Protein AF-0000000084807624 (afdb_homodimer)

Radius of gyration: 24.11 Å; Cα contacts (8 Å, |Δi|>4): 992; chains: 2; bounding box: 55×80×57 Å

Sequence (576 aa):
MQAVQILINALVLGSLYACIAIGFSLVWGVLNVINLIHGSFIVLGAYLAFGLYQSLHLSPWYAIVVAAPVFFVFGYIVQRLILNRVITAPVLVTLTLTFGLDLILNNAMIYVFTADYRRLTLIPPLGSVSFEGVVVPVDRLIATATALALTGLLYLLLRRSRVGRAIVAVRLDRDAAVLMGVHVPSIYAVAFGLGAALAGCAGVLMALIFPISPLTSSAYLGKAFVVCVLGGLGSVSGALAGGMLLALVESVGSAFFGPAHATTLSFLLLIIFLILRPQGLVGRKGFEMQAVQILINALVLGSLYACIAIGFSLVWGVLNVINLIHGSFIVLGAYLAFGLYQSLHLSPWYAIVVAAPVFFVFGYIVQRLILNRVITAPVLVTLTLTFGLDLILNNAMIYVFTADYRRLTLIPPLGSVSFEGVVVPVDRLIATATALALTGLLYLLLRRSRVGRAIVAVRLDRDAAVLMGVHVPSIYAVAFGLGAALAGCAGVLMALIFPISPLTSSAYLGKAFVVCVLGGLGSVSGALAGGMLLALVESVGSAFFGPAHATTLSFLLLIIFLILRPQGLVGRKGFE

Organism: Rhodopseudomonas palustris (strain HaA2) (NCBI:txid316058)

Structure (mmCIF, N/CA/C/O backbone):
data_AF-0000000084807624-model_v1
#
loop_
_entity.id
_entity.type
_entity.pdbx_description
1 polymer 'Inner-membrane translocator'
#
loop_
_atom_site.group_PDB
_atom_site.id
_atom_site.type_symbol
_atom_site.label_atom_id
_atom_site.label_alt_id
_atom_site.label_comp_id
_atom_site.label_asym_id
_atom_site.label_entity_id
_atom_site.label_seq_id
_atom_site.pdbx_PDB_ins_code
_atom_site.Cartn_x
_atom_site.Cartn_y
_atom_site.Cartn_z
_atom_site.occupancy
_atom_site.B_iso_or_equiv
_atom_site.auth_seq_id
_atom_site.auth_comp_id
_atom_site.auth_asym_id
_atom_site.auth_atom_id
_atom_site.pdbx_PDB_model_num
ATOM 1 N N . MET A 1 1 ? -1.266 -37.25 13.703 1 75.31 1 MET A N 1
ATOM 2 C CA . MET A 1 1 ? -2.307 -36.969 12.719 1 75.31 1 MET A CA 1
ATOM 3 C C . MET A 1 1 ? -2.486 -35.469 12.523 1 75.31 1 MET A C 1
ATOM 5 O O . MET A 1 1 ? -2.531 -35 11.383 1 75.31 1 MET A O 1
ATOM 9 N N . GLN A 1 2 ? -2.352 -34.812 13.633 1 83.12 2 GLN A N 1
ATOM 10 C CA . GLN A 1 2 ? -2.525 -33.375 13.562 1 83.12 2 GLN A CA 1
ATOM 11 C C . GLN A 1 2 ? -1.362 -32.719 12.828 1 83.12 2 GLN A C 1
ATOM 13 O O . GLN A 1 2 ? -1.567 -31.812 12.023 1 83.12 2 GLN A O 1
ATOM 18 N N . ALA A 1 3 ? -0.183 -33.312 12.992 1 87 3 ALA A N 1
ATOM 19 C CA . ALA A 1 3 ? 1.005 -32.781 12.352 1 87 3 ALA A CA 1
ATOM 20 C C . ALA A 1 3 ? 0.949 -32.969 10.836 1 87 3 ALA A C 1
ATOM 22 O O . ALA A 1 3 ? 1.305 -32.062 10.078 1 87 3 ALA A O 1
ATOM 23 N N . VAL A 1 4 ? 0.516 -34.094 10.414 1 88.25 4 VAL A N 1
ATOM 24 C CA . VAL A 1 4 ? 0.421 -34.375 8.992 1 88.25 4 VAL A CA 1
ATOM 25 C C . VAL A 1 4 ? -0.618 -33.469 8.336 1 88.25 4 VAL A C 1
ATOM 27 O O . VAL A 1 4 ? -0.408 -32.969 7.227 1 88.25 4 VAL A O 1
ATOM 30 N N . GLN A 1 5 ? -1.647 -33.312 9.039 1 88.88 5 GLN A N 1
ATOM 31 C CA . GLN A 1 5 ? -2.689 -32.406 8.539 1 88.88 5 GLN A CA 1
ATOM 32 C C . GLN A 1 5 ? -2.162 -30.984 8.367 1 88.88 5 GLN A C 1
ATOM 34 O O . GLN A 1 5 ? -2.465 -30.312 7.379 1 88.88 5 GLN A O 1
ATOM 39 N N . ILE A 1 6 ? -1.378 -30.609 9.352 1 88.69 6 ILE A N 1
ATOM 40 C CA . ILE A 1 6 ? -0.781 -29.266 9.297 1 88.69 6 ILE A CA 1
ATOM 41 C C . ILE A 1 6 ? 0.147 -29.172 8.094 1 88.69 6 ILE A C 1
ATOM 43 O O . ILE A 1 6 ? 0.13 -28.172 7.367 1 88.69 6 ILE A O 1
ATOM 47 N N . LEU A 1 7 ? 0.857 -30.156 7.852 1 90.44 7 LEU A N 1
ATOM 48 C CA . LEU A 1 7 ? 1.822 -30.156 6.758 1 90.44 7 LEU A CA 1
ATOM 49 C C . LEU A 1 7 ? 1.113 -30.156 5.406 1 90.44 7 LEU A C 1
ATOM 51 O O . LEU A 1 7 ? 1.552 -29.484 4.473 1 90.44 7 LEU A O 1
ATOM 55 N N . ILE A 1 8 ? 0.1 -30.875 5.289 1 89.62 8 ILE A N 1
ATOM 56 C CA . ILE A 1 8 ? -0.648 -30.938 4.039 1 89.62 8 ILE A CA 1
ATOM 57 C C . ILE A 1 8 ? -1.309 -29.578 3.773 1 89.62 8 ILE A C 1
ATOM 59 O O . ILE A 1 8 ? -1.279 -29.078 2.648 1 89.62 8 ILE A O 1
ATOM 63 N N . ASN A 1 9 ? -1.82 -29.078 4.816 1 87.69 9 ASN A N 1
ATOM 64 C CA . ASN A 1 9 ? -2.402 -27.75 4.684 1 87.69 9 ASN A CA 1
ATOM 65 C C . ASN A 1 9 ? -1.359 -26.719 4.262 1 87.69 9 ASN A C 1
ATOM 67 O O . ASN A 1 9 ? -1.641 -25.844 3.441 1 87.69 9 ASN A O 1
ATOM 71 N N . ALA A 1 10 ? -0.272 -26.812 4.816 1 89.38 10 ALA A N 1
ATOM 72 C CA . ALA A 1 10 ? 0.822 -25.906 4.484 1 89.38 10 ALA A CA 1
ATOM 73 C C . ALA A 1 10 ? 1.263 -26.078 3.035 1 89.38 10 ALA A C 1
ATOM 75 O O . ALA A 1 10 ? 1.609 -25.109 2.359 1 89.38 10 ALA A O 1
ATOM 76 N N . LEU A 1 11 ? 1.266 -27.266 2.588 1 91.69 11 LEU A N 1
ATOM 77 C CA . LEU A 1 11 ? 1.645 -27.516 1.204 1 91.69 11 LEU A CA 1
ATOM 78 C C . LEU A 1 11 ? 0.644 -26.891 0.238 1 91.69 11 LEU A C 1
ATOM 80 O O . LEU A 1 11 ? 1.035 -26.297 -0.764 1 91.69 11 LEU A O 1
ATOM 84 N N . VAL A 1 12 ? -0.614 -27.078 0.561 1 91.12 12 VAL A N 1
ATOM 85 C CA . VAL A 1 12 ? -1.668 -26.531 -0.288 1 91.12 12 VAL A CA 1
ATOM 86 C C . VAL A 1 12 ? -1.583 -25 -0.305 1 91.12 12 VAL A C 1
ATOM 88 O O . VAL A 1 12 ? -1.447 -24.391 -1.369 1 91.12 12 VAL A O 1
ATOM 91 N N . LEU A 1 13 ? -1.518 -24.422 0.844 1 91.5 13 LEU A N 1
ATOM 92 C CA . LEU A 1 13 ? -1.491 -22.969 0.956 1 91.5 13 LEU A CA 1
ATOM 93 C C . LEU A 1 13 ? -0.177 -22.406 0.424 1 91.5 13 LEU A C 1
ATOM 95 O O . LEU A 1 13 ? -0.161 -21.344 -0.217 1 91.5 13 LEU A O 1
ATOM 99 N N . GLY A 1 14 ? 0.832 -23.078 0.718 1 94.06 14 GLY A N 1
ATOM 100 C CA . GLY A 1 14 ? 2.146 -22.625 0.298 1 94.06 14 GLY A CA 1
ATOM 101 C C . GLY A 1 14 ? 2.295 -22.531 -1.209 1 94.06 14 GLY A C 1
ATOM 102 O O . GLY A 1 14 ? 2.9 -21.594 -1.726 1 94.06 14 GLY A O 1
ATOM 103 N N . SER A 1 15 ? 1.761 -23.531 -1.906 1 95.31 15 SER A N 1
ATOM 104 C CA . SER A 1 15 ? 1.814 -23.516 -3.365 1 95.31 15 SER A CA 1
ATOM 105 C C . SER A 1 15 ? 1.019 -22.344 -3.932 1 95.31 15 SER A C 1
ATOM 107 O O . SER A 1 15 ? 1.427 -21.734 -4.918 1 95.31 15 SER A O 1
ATOM 109 N N . LEU A 1 16 ? -0.033 -22.062 -3.289 1 95.19 16 LEU A N 1
ATOM 110 C CA . LEU A 1 16 ? -0.859 -20.953 -3.723 1 95.19 16 LEU A CA 1
ATOM 111 C C . LEU A 1 16 ? -0.159 -19.625 -3.447 1 95.19 16 LEU A C 1
ATOM 113 O O . LEU A 1 16 ? -0.159 -18.719 -4.297 1 95.19 16 LEU A O 1
ATOM 117 N N . TYR A 1 17 ? 0.442 -19.547 -2.283 1 93.94 17 TYR A N 1
ATOM 118 C CA . TYR A 1 17 ? 1.174 -18.344 -1.934 1 93.94 17 TYR A CA 1
ATOM 119 C C . TYR A 1 17 ? 2.365 -18.141 -2.861 1 93.94 17 TYR A C 1
ATOM 121 O O . TYR A 1 17 ? 2.668 -17 -3.252 1 93.94 17 TYR A O 1
ATOM 129 N N . ALA A 1 18 ? 2.959 -19.203 -3.178 1 95.25 18 ALA A N 1
ATOM 130 C CA . ALA A 1 18 ? 4.062 -19.125 -4.129 1 95.25 18 ALA A CA 1
ATOM 131 C C . ALA A 1 18 ? 3.584 -18.594 -5.477 1 95.25 18 ALA A C 1
ATOM 133 O O . ALA A 1 18 ? 4.246 -17.75 -6.094 1 95.25 18 ALA A O 1
ATOM 134 N N . CYS A 1 19 ? 2.49 -19.047 -5.871 1 95.5 19 CYS A N 1
ATOM 135 C CA . CYS A 1 19 ? 1.933 -18.625 -7.152 1 95.5 19 CYS A CA 1
ATOM 136 C C . CYS A 1 19 ? 1.604 -17.141 -7.148 1 95.5 19 CYS A C 1
ATOM 138 O O . CYS A 1 19 ? 1.88 -16.438 -8.125 1 95.5 19 CYS A O 1
ATOM 140 N N . ILE A 1 20 ? 1.105 -16.672 -6.07 1 95.19 20 ILE A N 1
ATOM 141 C CA . ILE A 1 20 ? 0.794 -15.258 -5.895 1 95.19 20 ILE A CA 1
ATOM 142 C C . ILE A 1 20 ? 2.082 -14.438 -5.93 1 95.19 20 ILE A C 1
ATOM 144 O O . ILE A 1 20 ? 2.148 -13.406 -6.602 1 95.19 20 ILE A O 1
ATOM 148 N N . ALA A 1 21 ? 3.047 -14.938 -5.324 1 95.81 21 ALA A N 1
ATOM 149 C CA . ALA A 1 21 ? 4.254 -14.156 -5.074 1 95.81 21 ALA A CA 1
ATOM 150 C C . ALA A 1 21 ? 5.168 -14.148 -6.297 1 95.81 21 ALA A C 1
ATOM 152 O O . ALA A 1 21 ? 5.906 -13.188 -6.523 1 95.81 21 ALA A O 1
ATOM 153 N N . ILE A 1 22 ? 5.133 -15.164 -7.078 1 95.44 22 ILE A N 1
ATOM 154 C CA . ILE A 1 22 ? 6.086 -15.281 -8.172 1 95.44 22 ILE A CA 1
ATOM 155 C C . ILE A 1 22 ? 5.805 -14.211 -9.227 1 95.44 22 ILE A C 1
ATOM 157 O O . ILE A 1 22 ? 6.73 -13.68 -9.844 1 95.44 22 ILE A O 1
ATOM 161 N N . GLY A 1 23 ? 4.551 -14 -9.523 1 95.5 23 GLY A N 1
ATOM 162 C CA . GLY A 1 23 ? 4.227 -12.906 -10.43 1 95.5 23 GLY A CA 1
ATOM 163 C C . GLY A 1 23 ? 4.727 -11.555 -9.938 1 95.5 23 GLY A C 1
ATOM 164 O O . GLY A 1 23 ? 5.273 -10.773 -10.719 1 95.5 23 GLY A O 1
ATOM 165 N N . PHE A 1 24 ? 4.539 -11.328 -8.656 1 96.62 24 PHE A N 1
ATOM 166 C CA . PHE A 1 24 ? 5.027 -10.102 -8.039 1 96.62 24 PHE A CA 1
ATOM 167 C C . PHE A 1 24 ? 6.547 -10.016 -8.141 1 96.62 24 PHE A C 1
ATOM 169 O O . PHE A 1 24 ? 7.094 -8.961 -8.484 1 96.62 24 PHE A O 1
ATOM 176 N N . SER A 1 25 ? 7.152 -11.094 -7.84 1 94.69 25 SER A N 1
ATOM 177 C CA . SER A 1 25 ? 8.609 -11.188 -7.848 1 94.69 25 SER A CA 1
ATOM 178 C C . SER A 1 25 ? 9.172 -10.922 -9.242 1 94.69 25 SER A C 1
ATOM 180 O O . SER A 1 25 ? 10.203 -10.273 -9.391 1 94.69 25 SER A O 1
ATOM 182 N N . LEU A 1 26 ? 8.523 -11.438 -10.203 1 94.44 26 LEU A N 1
ATOM 183 C CA . LEU A 1 26 ? 8.953 -11.234 -11.586 1 94.44 26 LEU A CA 1
ATOM 184 C C . LEU A 1 26 ? 8.938 -9.75 -11.945 1 94.44 26 LEU A C 1
ATOM 186 O O . LEU A 1 26 ? 9.914 -9.227 -12.492 1 94.44 26 LEU A O 1
ATOM 190 N N . VAL A 1 27 ? 7.852 -9.062 -11.625 1 95.88 27 VAL A N 1
ATOM 191 C CA . VAL A 1 27 ? 7.695 -7.656 -11.977 1 95.88 27 VAL A CA 1
ATOM 192 C C . VAL A 1 27 ? 8.734 -6.82 -11.234 1 95.88 27 VAL A C 1
ATOM 194 O O . VAL A 1 27 ? 9.398 -5.973 -11.828 1 95.88 27 VAL A O 1
ATOM 197 N N . TRP A 1 28 ? 8.859 -7.066 -10.031 1 93.31 28 TRP A N 1
ATOM 198 C CA . TRP A 1 28 ? 9.859 -6.328 -9.266 1 93.31 28 TRP A CA 1
ATOM 199 C C . TRP A 1 28 ? 11.266 -6.621 -9.781 1 93.31 28 TRP A C 1
ATOM 201 O O . TRP A 1 28 ? 12.062 -5.699 -9.992 1 93.31 28 TRP A O 1
ATOM 211 N N . GLY A 1 29 ? 11.578 -7.832 -10.047 1 90.5 29 GLY A N 1
ATOM 212 C CA . GLY A 1 29 ? 12.906 -8.227 -10.469 1 90.5 29 GLY A CA 1
ATOM 213 C C . GLY A 1 29 ? 13.305 -7.652 -11.82 1 90.5 29 GLY A C 1
ATOM 214 O O . GLY A 1 29 ? 14.469 -7.309 -12.039 1 90.5 29 GLY A O 1
ATOM 215 N N . VAL A 1 30 ? 12.336 -7.527 -12.641 1 93.25 30 VAL A N 1
ATOM 216 C CA . VAL A 1 30 ? 12.641 -7.113 -14 1 93.25 30 VAL A CA 1
ATOM 217 C C . VAL A 1 30 ? 12.5 -5.598 -14.125 1 93.25 30 VAL A C 1
ATOM 219 O O . VAL A 1 30 ? 13.352 -4.934 -14.727 1 93.25 30 VAL A O 1
ATOM 222 N N . LEU A 1 31 ? 11.453 -5.062 -13.555 1 94.38 31 LEU A N 1
ATOM 223 C CA . LEU A 1 31 ? 11.156 -3.646 -13.75 1 94.38 31 LEU A CA 1
ATOM 224 C C . LEU A 1 31 ? 11.688 -2.814 -12.594 1 94.38 31 LEU A C 1
ATOM 226 O O . LEU A 1 31 ? 11.75 -1.586 -12.68 1 94.38 31 LEU A O 1
ATOM 230 N N . ASN A 1 32 ? 11.977 -3.441 -11.5 1 91.75 32 ASN A N 1
ATOM 231 C CA . ASN A 1 32 ? 12.328 -2.732 -10.273 1 91.75 32 ASN A CA 1
ATOM 232 C C . ASN A 1 32 ? 11.211 -1.784 -9.836 1 91.75 32 ASN A C 1
ATOM 234 O O . ASN A 1 32 ? 11.477 -0.631 -9.484 1 91.75 32 ASN A O 1
ATOM 238 N N . VAL A 1 33 ? 10.016 -2.287 -9.93 1 92.94 33 VAL A N 1
ATOM 239 C CA . VAL A 1 33 ? 8.828 -1.535 -9.531 1 92.94 33 VAL A CA 1
ATOM 240 C C . VAL A 1 33 ? 8.031 -2.336 -8.508 1 92.94 33 VAL A C 1
ATOM 242 O O . VAL A 1 33 ? 7.863 -3.549 -8.648 1 92.94 33 VAL A O 1
ATOM 245 N N . ILE A 1 34 ? 7.652 -1.649 -7.453 1 93.88 34 ILE A N 1
ATOM 246 C CA . ILE A 1 34 ? 6.742 -2.256 -6.488 1 93.88 34 ILE A CA 1
ATOM 247 C C . ILE A 1 34 ? 5.305 -2.117 -6.98 1 93.88 34 ILE A C 1
ATOM 249 O O . ILE A 1 34 ? 4.707 -1.042 -6.883 1 93.88 34 ILE A O 1
ATOM 253 N N . ASN A 1 35 ? 4.824 -3.152 -7.473 1 95.88 35 ASN A N 1
ATOM 254 C CA . ASN A 1 35 ? 3.492 -3.143 -8.07 1 95.88 35 ASN A CA 1
ATOM 255 C C . ASN A 1 35 ? 2.402 -3.314 -7.016 1 95.88 35 ASN A C 1
ATOM 257 O O . ASN A 1 35 ? 2.008 -4.438 -6.703 1 95.88 35 ASN A O 1
ATOM 261 N N . LEU A 1 36 ? 1.781 -2.215 -6.645 1 95.75 36 LEU A N 1
ATOM 262 C CA . LEU A 1 36 ? 0.798 -2.266 -5.566 1 95.75 36 LEU A CA 1
ATOM 263 C C . LEU A 1 36 ? -0.565 -2.697 -6.094 1 95.75 36 LEU A C 1
ATOM 265 O O . LEU A 1 36 ? -1.466 -3.016 -5.316 1 95.75 36 LEU A O 1
ATOM 269 N N . ILE A 1 37 ? -0.702 -2.758 -7.379 1 96.38 37 ILE A N 1
ATOM 270 C CA . ILE A 1 37 ? -1.983 -3.164 -7.945 1 96.38 37 ILE A CA 1
ATOM 271 C C . ILE A 1 37 ? -2.08 -4.688 -7.965 1 96.38 37 ILE A C 1
ATOM 273 O O . ILE A 1 37 ? -3.143 -5.246 -8.25 1 96.38 37 ILE A O 1
ATOM 277 N N . HIS A 1 38 ? -1.066 -5.391 -7.656 1 97.81 38 HIS A N 1
ATOM 278 C CA . HIS A 1 38 ? -0.959 -6.844 -7.734 1 97.81 38 HIS A CA 1
ATOM 279 C C . HIS A 1 38 ? -2.076 -7.52 -6.949 1 97.81 38 HIS A C 1
ATOM 281 O O . HIS A 1 38 ? -2.686 -8.477 -7.426 1 97.81 38 HIS A O 1
ATOM 287 N N . GLY A 1 39 ? -2.393 -7.035 -5.789 1 96.94 39 GLY A N 1
ATOM 288 C CA . GLY A 1 39 ? -3.461 -7.602 -4.984 1 96.94 39 GLY A CA 1
ATOM 289 C C . GLY A 1 39 ? -4.82 -7.527 -5.656 1 96.94 39 GLY A C 1
ATOM 290 O O . GLY A 1 39 ? -5.609 -8.469 -5.582 1 96.94 39 GLY A O 1
ATOM 291 N N . SER A 1 40 ? -5.051 -6.418 -6.273 1 97.38 40 SER A N 1
ATOM 292 C CA . SER A 1 40 ? -6.328 -6.238 -6.957 1 97.38 40 SER A CA 1
ATOM 293 C C . SER A 1 40 ? -6.441 -7.16 -8.172 1 97.38 40 SER A C 1
ATOM 295 O O . SER A 1 40 ? -7.535 -7.605 -8.516 1 97.38 40 SER A O 1
ATOM 297 N N . PHE A 1 41 ? -5.289 -7.473 -8.82 1 98.25 41 PHE A N 1
ATOM 298 C CA . PHE A 1 41 ? -5.297 -8.445 -9.906 1 98.25 41 PHE A CA 1
ATOM 299 C C . PHE A 1 41 ? -5.758 -9.812 -9.406 1 98.25 41 PHE A C 1
ATOM 301 O O . PHE A 1 41 ? -6.535 -10.492 -10.07 1 98.25 41 PHE A O 1
ATOM 308 N N . ILE A 1 42 ? -5.293 -10.141 -8.227 1 97.88 42 ILE A N 1
ATOM 309 C CA . ILE A 1 42 ? -5.648 -11.43 -7.648 1 97.88 42 ILE A CA 1
ATOM 310 C C . ILE A 1 42 ? -7.148 -11.484 -7.379 1 97.88 42 ILE A C 1
ATOM 312 O O . ILE A 1 42 ? -7.828 -12.422 -7.793 1 97.88 42 ILE A O 1
ATOM 316 N N . VAL A 1 43 ? -7.68 -10.438 -6.75 1 97.56 43 VAL A N 1
ATOM 317 C CA . VAL A 1 43 ? -9.094 -10.422 -6.395 1 97.56 43 VAL A CA 1
ATOM 318 C C . VAL A 1 43 ? -9.945 -10.367 -7.664 1 97.56 43 VAL A C 1
ATOM 320 O O . VAL A 1 43 ? -10.992 -11.008 -7.746 1 97.56 43 VAL A O 1
ATOM 323 N N . LEU A 1 44 ? -9.461 -9.609 -8.609 1 97.69 44 LEU A N 1
ATOM 324 C CA . LEU A 1 44 ? -10.18 -9.547 -9.883 1 97.69 44 LEU A CA 1
ATOM 325 C C . LEU A 1 44 ? -10.234 -10.922 -10.539 1 97.69 44 LEU A C 1
ATOM 327 O O . LEU A 1 44 ? -11.234 -11.273 -11.164 1 97.69 44 LEU A O 1
ATOM 331 N N . GLY A 1 45 ? -9.172 -11.672 -10.484 1 97.25 45 GLY A N 1
ATOM 332 C CA . GLY A 1 45 ? -9.172 -13.039 -10.969 1 97.25 45 GLY A CA 1
ATOM 333 C C . GLY A 1 45 ? -10.211 -13.914 -10.289 1 97.25 45 GLY A C 1
ATOM 334 O O . GLY A 1 45 ? -10.852 -14.742 -10.938 1 97.25 45 GLY A O 1
ATOM 335 N N . ALA A 1 46 ? -10.328 -13.734 -9.008 1 96.38 46 ALA A N 1
ATOM 336 C CA . ALA A 1 46 ? -11.344 -14.477 -8.25 1 96.38 46 ALA A CA 1
ATOM 337 C C . ALA A 1 46 ? -12.742 -14.141 -8.742 1 96.38 46 ALA A C 1
ATOM 339 O O . ALA A 1 46 ? -13.578 -15.039 -8.914 1 96.38 46 ALA A O 1
ATOM 340 N N . TYR A 1 47 ? -12.969 -12.891 -8.984 1 95.38 47 TYR A N 1
ATOM 341 C CA . TYR A 1 47 ? -14.281 -12.477 -9.453 1 95.38 47 TYR A CA 1
ATOM 342 C C . TYR A 1 47 ? -14.539 -12.977 -10.875 1 95.38 47 TYR A C 1
ATOM 344 O O . TYR A 1 47 ? -15.672 -13.289 -11.234 1 95.38 47 TYR A O 1
ATOM 352 N N . LEU A 1 48 ? -13.484 -12.977 -11.633 1 94.31 48 LEU A N 1
ATOM 353 C CA . LEU A 1 48 ? -13.625 -13.547 -12.969 1 94.31 48 LEU A CA 1
ATOM 354 C C . LEU A 1 48 ? -14.086 -15 -12.891 1 94.31 48 LEU A C 1
ATOM 356 O O . LEU A 1 48 ? -14.984 -15.406 -13.625 1 94.31 48 LEU A O 1
ATOM 360 N N . ALA A 1 49 ? -13.469 -15.766 -12.039 1 93.25 49 ALA A N 1
ATOM 361 C CA . ALA A 1 49 ? -13.867 -17.156 -11.852 1 93.25 49 ALA A CA 1
ATOM 362 C C . ALA A 1 49 ? -15.312 -17.266 -11.383 1 93.25 49 ALA A C 1
ATOM 364 O O . ALA A 1 49 ? -16.078 -18.094 -11.883 1 93.25 49 ALA A O 1
ATOM 365 N N . PHE A 1 50 ? -15.648 -16.453 -10.445 1 91.75 50 PHE A N 1
ATOM 366 C CA . PHE A 1 50 ? -17 -16.438 -9.898 1 91.75 50 PHE A CA 1
ATOM 367 C C . PHE A 1 50 ? -18.016 -16.109 -10.992 1 91.75 50 PHE A C 1
ATOM 369 O O . PHE A 1 50 ? -19.062 -16.766 -11.094 1 91.75 50 PHE A O 1
ATOM 376 N N . GLY A 1 51 ? -17.719 -15.086 -11.742 1 89.69 51 GLY A N 1
ATOM 377 C CA . GLY A 1 51 ? -18.609 -14.68 -12.812 1 89.69 51 GLY A CA 1
ATOM 378 C C . GLY A 1 51 ? -18.781 -15.742 -13.875 1 89.69 51 GLY A C 1
ATOM 379 O O . GLY A 1 51 ? -19.906 -15.984 -14.344 1 89.69 51 GLY A O 1
ATOM 380 N N . LEU A 1 52 ? -17.719 -16.328 -14.297 1 88.69 52 LEU A N 1
ATOM 381 C CA . LEU A 1 52 ? -17.781 -17.359 -15.312 1 88.69 52 LEU A CA 1
ATOM 382 C C . LEU A 1 52 ? -18.547 -18.578 -14.805 1 88.69 52 LEU A C 1
ATOM 384 O O . LEU A 1 52 ? -19.281 -19.203 -15.562 1 88.69 52 LEU A O 1
ATOM 388 N N . TYR A 1 53 ? -18.391 -18.891 -13.586 1 85.25 53 TYR A N 1
ATOM 389 C CA . TYR A 1 53 ? -19.094 -20.031 -13.008 1 85.25 53 TYR A CA 1
ATOM 390 C C . TYR A 1 53 ? -20.578 -19.75 -12.906 1 85.25 53 TYR A C 1
ATOM 392 O O . TYR A 1 53 ? -21.406 -20.609 -13.219 1 85.25 53 TYR A O 1
ATOM 400 N N . GLN A 1 54 ? -20.906 -18.609 -12.414 1 82.38 54 GLN A N 1
ATOM 401 C CA . GLN A 1 54 ? -22.312 -18.266 -12.219 1 82.38 54 GLN A CA 1
ATOM 402 C C . GLN A 1 54 ? -23.031 -18.109 -13.555 1 82.38 54 GLN A C 1
ATOM 404 O O . GLN A 1 54 ? -24.188 -18.547 -13.695 1 82.38 54 GLN A O 1
ATOM 409 N N . SER A 1 55 ? -22.391 -17.5 -14.461 1 80.44 55 SER A N 1
ATOM 410 C CA . SER A 1 55 ? -23.047 -17.203 -15.727 1 80.44 55 SER A CA 1
ATOM 411 C C . SER A 1 55 ? -23 -18.391 -16.672 1 80.44 55 SER A C 1
ATOM 413 O O . SER A 1 55 ? -23.984 -18.719 -17.344 1 80.44 55 SER A O 1
ATOM 415 N N . LEU A 1 56 ? -21.844 -19.062 -16.719 1 77.75 56 LEU A N 1
ATOM 416 C CA . LEU A 1 56 ? -21.672 -20.094 -17.75 1 77.75 56 LEU A CA 1
ATOM 417 C C . LEU A 1 56 ? -21.562 -21.469 -17.125 1 77.75 56 LEU A C 1
ATOM 419 O O . LEU A 1 56 ? -21.469 -22.469 -17.844 1 77.75 56 LEU A O 1
ATOM 423 N N . HIS A 1 57 ? -21.578 -21.5 -15.844 1 76.88 57 HIS A N 1
ATOM 424 C CA . HIS A 1 57 ? -21.438 -22.766 -15.117 1 76.88 57 HIS A CA 1
ATOM 425 C C . HIS A 1 57 ? -20.141 -23.484 -15.508 1 76.88 57 HIS A C 1
ATOM 427 O O . HIS A 1 57 ? -20.125 -24.703 -15.594 1 76.88 57 HIS A O 1
ATOM 433 N N . LEU A 1 58 ? -19.25 -22.656 -15.898 1 76.75 58 LEU A N 1
ATOM 434 C CA . LEU A 1 58 ? -17.953 -23.203 -16.25 1 76.75 58 LEU A CA 1
ATOM 435 C C . LEU A 1 58 ? -17.141 -23.516 -14.992 1 76.75 58 LEU A C 1
ATOM 437 O O . LEU A 1 58 ? -17.141 -22.734 -14.031 1 76.75 58 LEU A O 1
ATOM 441 N N . SER A 1 59 ? -16.594 -24.703 -15.086 1 78.75 59 SER A N 1
ATOM 442 C CA . SER A 1 59 ? -15.711 -25.078 -13.984 1 78.75 59 SER A CA 1
ATOM 443 C C . SER A 1 59 ? -14.555 -24.094 -13.828 1 78.75 59 SER A C 1
ATOM 445 O O . SER A 1 59 ? -14.102 -23.5 -14.812 1 78.75 59 SER A O 1
ATOM 447 N N . PRO A 1 60 ? -14.141 -23.766 -12.672 1 75.81 60 PRO A N 1
ATOM 448 C CA . PRO A 1 60 ? -13.047 -22.828 -12.398 1 75.81 60 PRO A CA 1
ATOM 449 C C . PRO A 1 60 ? -11.766 -23.188 -13.141 1 75.81 60 PRO A C 1
ATOM 451 O O . PRO A 1 60 ? -10.945 -22.312 -13.43 1 75.81 60 PRO A O 1
ATOM 454 N N . TRP A 1 61 ? -11.617 -24.328 -13.5 1 77.81 61 TRP A N 1
ATOM 455 C CA . TRP A 1 61 ? -10.438 -24.75 -14.242 1 77.81 61 TRP A CA 1
ATOM 456 C C . TRP A 1 61 ? -10.398 -24.094 -15.617 1 77.81 61 TRP A C 1
ATOM 458 O O . TRP A 1 61 ? -9.328 -23.703 -16.109 1 77.81 61 TRP A O 1
ATOM 468 N N . TYR A 1 62 ? -11.586 -23.906 -16.109 1 83.31 62 TYR A N 1
ATOM 469 C CA . TYR A 1 62 ? -11.672 -23.203 -17.391 1 83.31 62 TYR A CA 1
ATOM 470 C C . TYR A 1 62 ? -11.445 -21.719 -17.203 1 83.31 62 TYR A C 1
ATOM 472 O O . TYR A 1 62 ? -11.039 -21.016 -18.141 1 83.31 62 TYR A O 1
ATOM 480 N N . ALA A 1 63 ? -11.656 -21.344 -15.992 1 90.12 63 ALA A N 1
ATOM 481 C CA . ALA A 1 63 ? -11.469 -19.922 -15.719 1 90.12 63 ALA A CA 1
ATOM 482 C C . ALA A 1 63 ? -9.992 -19.547 -15.812 1 90.12 63 ALA A C 1
ATOM 484 O O . ALA A 1 63 ? -9.664 -18.406 -16.172 1 90.12 63 ALA A O 1
ATOM 485 N N . ILE A 1 64 ? -9.156 -20.516 -15.586 1 93.12 64 ILE A N 1
ATOM 486 C CA . ILE A 1 64 ? -7.723 -20.266 -15.656 1 93.12 64 ILE A CA 1
ATOM 487 C C . ILE A 1 64 ? -7.312 -19.984 -17.094 1 93.12 64 ILE A C 1
ATOM 489 O O . ILE A 1 64 ? -6.496 -19.109 -17.375 1 93.12 64 ILE A O 1
ATOM 493 N N . VAL A 1 65 ? -7.852 -20.703 -18 1 93.06 65 VAL A N 1
ATOM 494 C CA . VAL A 1 65 ? -7.535 -20.594 -19.422 1 93.06 65 VAL A CA 1
ATOM 495 C C . VAL A 1 65 ? -7.957 -19.219 -19.938 1 93.06 65 VAL A C 1
ATOM 497 O O . VAL A 1 65 ? -7.305 -18.656 -20.828 1 93.06 65 VAL A O 1
ATOM 500 N N . VAL A 1 66 ? -8.992 -18.703 -19.344 1 94.5 66 VAL A N 1
ATOM 501 C CA . VAL A 1 66 ? -9.484 -17.375 -19.75 1 94.5 66 VAL A CA 1
ATOM 502 C C . VAL A 1 66 ? -8.711 -16.297 -19 1 94.5 66 VAL A C 1
ATOM 504 O O . VAL A 1 66 ? -8.352 -15.266 -19.578 1 94.5 66 VAL A O 1
ATOM 507 N N . ALA A 1 67 ? -8.445 -16.547 -17.734 1 96.56 67 ALA A N 1
ATOM 508 C CA . ALA A 1 67 ? -7.801 -15.555 -16.875 1 96.56 67 ALA A CA 1
ATOM 509 C C . ALA A 1 67 ? -6.398 -15.227 -17.375 1 96.56 67 ALA A C 1
ATOM 511 O O . ALA A 1 67 ? -6.012 -14.062 -17.422 1 96.56 67 ALA A O 1
ATOM 512 N N . ALA A 1 68 ? -5.684 -16.25 -17.766 1 96.69 68 ALA A N 1
ATOM 513 C CA . ALA A 1 68 ? -4.285 -16.062 -18.156 1 96.69 68 ALA A CA 1
ATOM 514 C C . ALA A 1 68 ? -4.156 -15.047 -19.281 1 96.69 68 ALA A C 1
ATOM 516 O O . ALA A 1 68 ? -3.492 -14.023 -19.125 1 96.69 68 ALA A O 1
ATOM 517 N N . PRO A 1 69 ? -4.852 -15.227 -20.422 1 97.31 69 PRO A N 1
ATOM 518 C CA . PRO A 1 69 ? -4.703 -14.25 -21.5 1 97.31 69 PRO A CA 1
ATOM 519 C C . PRO A 1 69 ? -5.328 -12.898 -21.172 1 97.31 69 PRO A C 1
ATOM 521 O O . PRO A 1 69 ? -4.797 -11.859 -21.562 1 97.31 69 PRO A O 1
ATOM 524 N N . VAL A 1 70 ? -6.449 -12.867 -20.5 1 97.5 70 VAL A N 1
ATOM 525 C CA . VAL A 1 70 ? -7.141 -11.625 -20.188 1 97.5 70 VAL A CA 1
ATOM 526 C C . VAL A 1 70 ? -6.262 -10.75 -19.297 1 97.5 70 VAL A C 1
ATOM 528 O O . VAL A 1 70 ? -6.062 -9.562 -19.562 1 97.5 70 VAL A O 1
ATOM 531 N N . PHE A 1 71 ? -5.711 -11.328 -18.281 1 98.56 71 PHE A N 1
ATOM 532 C CA . PHE A 1 71 ? -4.887 -10.562 -17.344 1 98.56 71 PHE A CA 1
ATOM 533 C C . PHE A 1 71 ? -3.533 -10.234 -17.969 1 98.56 71 PHE A C 1
ATOM 535 O O . PHE A 1 71 ? -2.949 -9.188 -17.688 1 98.56 71 PHE A O 1
ATOM 542 N N . PHE A 1 72 ? -3.08 -11.148 -18.828 1 98.56 72 PHE A N 1
ATOM 543 C CA . PHE A 1 72 ? -1.856 -10.82 -19.547 1 98.56 72 PHE A CA 1
ATOM 544 C C . PHE A 1 72 ? -2.039 -9.562 -20.375 1 98.56 72 PHE A C 1
ATOM 546 O O . PHE A 1 72 ? -1.225 -8.641 -20.312 1 98.56 72 PHE A O 1
ATOM 553 N N . VAL A 1 73 ? -3.078 -9.539 -21.141 1 98.56 73 VAL A N 1
ATOM 554 C CA . VAL A 1 73 ? -3.334 -8.406 -22.031 1 98.56 73 VAL A CA 1
ATOM 555 C C . VAL A 1 73 ? -3.564 -7.145 -21.203 1 98.56 73 VAL A C 1
ATOM 557 O O . VAL A 1 73 ? -3.021 -6.082 -21.516 1 98.56 73 VAL A O 1
ATOM 560 N N . PHE A 1 74 ? -4.324 -7.277 -20.141 1 98 74 PHE A N 1
ATOM 561 C CA . PHE A 1 74 ? -4.598 -6.145 -19.266 1 98 74 PHE A CA 1
ATOM 562 C C . PHE A 1 74 ? -3.305 -5.598 -18.672 1 98 74 PHE A C 1
ATOM 564 O O . PHE A 1 74 ? -3.055 -4.391 -18.719 1 98 74 PHE A O 1
ATOM 571 N N . GLY A 1 75 ? -2.506 -6.512 -18.094 1 98.19 75 GLY A N 1
ATOM 572 C CA . GLY A 1 75 ? -1.231 -6.098 -17.531 1 98.19 75 GLY A CA 1
ATOM 573 C C . GLY A 1 75 ? -0.286 -5.508 -18.562 1 98.19 75 GLY A C 1
ATOM 574 O O . GLY A 1 75 ? 0.398 -4.52 -18.281 1 98.19 75 GLY A O 1
ATOM 575 N N . TYR A 1 76 ? -0.292 -6.121 -19.703 1 98.25 76 TYR A N 1
ATOM 576 C CA . TYR A 1 76 ? 0.541 -5.637 -20.797 1 98.25 76 TYR A CA 1
ATOM 577 C C . TYR A 1 76 ? 0.167 -4.207 -21.172 1 98.25 76 TYR A C 1
ATOM 579 O O . TYR A 1 76 ? 1.04 -3.354 -21.344 1 98.25 76 TYR A O 1
ATOM 587 N N . ILE A 1 77 ? -1.043 -3.938 -21.297 1 97.81 77 ILE A N 1
ATOM 588 C CA . ILE A 1 77 ? -1.532 -2.629 -21.703 1 97.81 77 ILE A CA 1
ATOM 589 C C . ILE A 1 77 ? -1.237 -1.597 -20.625 1 97.81 77 ILE A C 1
ATOM 591 O O . ILE A 1 77 ? -0.779 -0.49 -20.922 1 97.81 77 ILE A O 1
ATOM 595 N N . VAL A 1 78 ? -1.481 -1.954 -19.391 1 95.94 78 VAL A N 1
ATOM 596 C CA . VAL A 1 78 ? -1.22 -1.052 -18.266 1 95.94 78 VAL A CA 1
ATOM 597 C C . VAL A 1 78 ? 0.257 -0.666 -18.25 1 95.94 78 VAL A C 1
ATOM 599 O O . VAL A 1 78 ? 0.596 0.512 -18.125 1 95.94 78 VAL A O 1
ATOM 602 N N . GLN A 1 79 ? 1.065 -1.653 -18.438 1 96.94 79 GLN A N 1
ATOM 603 C CA . GLN A 1 79 ? 2.5 -1.383 -18.406 1 96.94 79 GLN A CA 1
ATOM 604 C C . GLN A 1 79 ? 2.92 -0.557 -19.625 1 96.94 79 GLN A C 1
ATOM 606 O O . GLN A 1 79 ? 3.643 0.432 -19.484 1 96.94 79 GLN A O 1
ATOM 611 N N . ARG A 1 80 ? 2.445 -0.921 -20.75 1 95.62 80 ARG A N 1
ATOM 612 C CA . ARG A 1 80 ? 2.883 -0.299 -22 1 95.62 80 ARG A CA 1
ATOM 613 C C . ARG A 1 80 ? 2.402 1.146 -22.094 1 95.62 80 ARG A C 1
ATOM 615 O O . ARG A 1 80 ? 3.139 2.023 -22.547 1 95.62 80 ARG A O 1
ATOM 622 N N . LEU A 1 81 ? 1.283 1.371 -21.625 1 92.69 81 LEU A N 1
ATOM 623 C CA . LEU A 1 81 ? 0.684 2.682 -21.859 1 92.69 81 LEU A CA 1
ATOM 624 C C . LEU A 1 81 ? 0.915 3.6 -20.656 1 92.69 81 LEU A C 1
ATOM 626 O O . LEU A 1 81 ? 0.963 4.824 -20.812 1 92.69 81 LEU A O 1
ATOM 630 N N . ILE A 1 82 ? 1.059 3.043 -19.5 1 92.38 82 ILE A N 1
ATOM 631 C CA . ILE A 1 82 ? 1.042 3.895 -18.328 1 92.38 82 ILE A CA 1
ATOM 632 C C . ILE A 1 82 ? 2.389 3.814 -17.609 1 92.38 82 ILE A C 1
ATOM 634 O O . ILE A 1 82 ? 3.105 4.812 -17.5 1 92.38 82 ILE A O 1
ATOM 638 N N . LEU A 1 83 ? 2.826 2.65 -17.266 1 93.44 83 LEU A N 1
ATOM 639 C CA . LEU A 1 83 ? 3.994 2.5 -16.406 1 93.44 83 LEU A CA 1
ATOM 640 C C . LEU A 1 83 ? 5.277 2.801 -17.172 1 93.44 83 LEU A C 1
ATOM 642 O O . LEU A 1 83 ? 6.242 3.309 -16.594 1 93.44 83 LEU A O 1
ATOM 646 N N . ASN A 1 84 ? 5.266 2.492 -18.453 1 93.31 84 ASN A N 1
ATOM 647 C CA . ASN A 1 84 ? 6.465 2.752 -19.25 1 93.31 84 ASN A CA 1
ATOM 648 C C . ASN A 1 84 ? 6.809 4.238 -19.266 1 93.31 84 ASN A C 1
ATOM 650 O O . ASN A 1 84 ? 7.977 4.609 -19.406 1 93.31 84 ASN A O 1
ATOM 654 N N . ARG A 1 85 ? 5.902 5.035 -19.078 1 89.38 85 ARG A N 1
ATOM 655 C CA . ARG A 1 85 ? 6.098 6.48 -19.156 1 89.38 85 ARG A CA 1
ATOM 656 C C . ARG A 1 85 ? 6.777 7.008 -17.891 1 89.38 85 ARG A C 1
ATOM 658 O O . ARG A 1 85 ? 7.324 8.109 -17.891 1 89.38 85 ARG A O 1
ATOM 665 N N . VAL A 1 86 ? 6.707 6.219 -16.812 1 89.19 86 VAL A N 1
ATOM 666 C CA . VAL A 1 86 ? 7.246 6.73 -15.562 1 89.19 86 VAL A CA 1
ATOM 667 C C . VAL A 1 86 ? 8.281 5.754 -15.016 1 89.19 86 VAL A C 1
ATOM 669 O O . VAL A 1 86 ? 8.672 5.848 -13.844 1 89.19 86 VAL A O 1
ATOM 672 N N . ILE A 1 87 ? 8.734 4.867 -15.789 1 87.88 87 ILE A N 1
ATOM 673 C CA . ILE A 1 87 ? 9.57 3.764 -15.328 1 87.88 87 ILE A CA 1
ATOM 674 C C . ILE A 1 87 ? 10.914 4.305 -14.836 1 87.88 87 ILE A C 1
ATOM 676 O O . ILE A 1 87 ? 11.555 3.699 -13.977 1 87.88 87 ILE A O 1
ATOM 680 N N . THR A 1 88 ? 11.359 5.445 -15.281 1 85.31 88 THR A N 1
ATOM 681 C CA . THR A 1 88 ? 12.656 6 -14.906 1 85.31 88 THR A CA 1
ATOM 682 C C . THR A 1 88 ? 12.508 7.027 -13.789 1 85.31 88 THR A C 1
ATOM 684 O O . THR A 1 88 ? 13.5 7.57 -13.297 1 85.31 88 THR A O 1
ATOM 687 N N . ALA A 1 89 ? 11.242 7.285 -13.438 1 85.81 89 ALA A N 1
ATOM 688 C CA . ALA A 1 89 ? 10.984 8.242 -12.367 1 85.81 89 ALA A CA 1
ATOM 689 C C . ALA A 1 89 ? 11.352 7.656 -11.008 1 85.81 89 ALA A C 1
ATOM 691 O O . ALA A 1 89 ? 11.602 6.453 -10.883 1 85.81 89 ALA A O 1
ATOM 692 N N . PRO A 1 90 ? 11.484 8.523 -10.023 1 84.88 90 PRO A N 1
ATOM 693 C CA . PRO A 1 90 ? 11.773 8.031 -8.68 1 84.88 90 PRO A CA 1
ATOM 694 C C . PRO A 1 90 ? 10.734 7.027 -8.188 1 84.88 90 PRO A C 1
ATOM 696 O O . PRO A 1 90 ? 9.586 7.039 -8.648 1 84.88 90 PRO A O 1
ATOM 699 N N . VAL A 1 91 ? 11.102 6.227 -7.328 1 87.94 91 VAL A N 1
ATOM 700 C CA . VAL A 1 91 ? 10.32 5.105 -6.812 1 87.94 91 VAL A CA 1
ATOM 701 C C . VAL A 1 91 ? 8.961 5.598 -6.324 1 87.94 91 VAL A C 1
ATOM 703 O O . VAL A 1 91 ? 7.945 4.93 -6.523 1 87.94 91 VAL A O 1
ATOM 706 N N . LEU A 1 92 ? 8.906 6.742 -5.754 1 86.19 92 LEU A N 1
ATOM 707 C CA . LEU A 1 92 ? 7.66 7.262 -5.203 1 86.19 92 LEU A CA 1
ATOM 708 C C . LEU A 1 92 ? 6.629 7.48 -6.305 1 86.19 92 LEU A C 1
ATOM 710 O O . LEU A 1 92 ? 5.43 7.309 -6.082 1 86.19 92 LEU A O 1
ATOM 714 N N . VAL A 1 93 ? 7.113 7.793 -7.422 1 87.31 93 VAL A N 1
ATOM 715 C CA . VAL A 1 93 ? 6.211 8.078 -8.531 1 87.31 93 VAL A CA 1
ATOM 716 C C . VAL A 1 93 ? 5.539 6.785 -9 1 87.31 93 VAL A C 1
ATOM 718 O O . VAL A 1 93 ? 4.316 6.734 -9.141 1 87.31 93 VAL A O 1
ATOM 721 N N . THR A 1 94 ? 6.363 5.75 -9.203 1 90.88 94 THR A N 1
ATOM 722 C CA . THR A 1 94 ? 5.801 4.488 -9.672 1 90.88 94 THR A CA 1
ATOM 723 C C . THR A 1 94 ? 4.926 3.855 -8.594 1 90.88 94 THR A C 1
ATOM 725 O O . THR A 1 94 ? 3.895 3.252 -8.898 1 90.88 94 THR A O 1
ATOM 728 N N . LEU A 1 95 ? 5.312 4.027 -7.398 1 90.75 95 LEU A N 1
ATOM 729 C CA . LEU A 1 95 ? 4.516 3.525 -6.285 1 90.75 95 LEU A CA 1
ATOM 730 C C . LEU A 1 95 ? 3.17 4.238 -6.215 1 90.75 95 LEU A C 1
ATOM 732 O O . LEU A 1 95 ? 2.133 3.596 -6.039 1 90.75 95 LEU A O 1
ATOM 736 N N . THR A 1 96 ? 3.223 5.543 -6.324 1 88.62 96 THR A N 1
ATOM 737 C CA . THR A 1 96 ? 2 6.336 -6.301 1 88.62 96 THR A CA 1
ATOM 738 C C . THR A 1 96 ? 1.072 5.938 -7.445 1 88.62 96 THR A C 1
ATOM 740 O O . THR A 1 96 ? -0.135 5.785 -7.25 1 88.62 96 THR A O 1
ATOM 743 N N . LEU A 1 97 ? 1.647 5.711 -8.555 1 90.38 97 LEU A N 1
ATOM 744 C CA . LEU A 1 97 ? 0.86 5.355 -9.734 1 90.38 97 LEU A CA 1
ATOM 745 C C . LEU A 1 97 ? 0.188 3.998 -9.547 1 90.38 97 LEU A C 1
ATOM 747 O O . LEU A 1 97 ? -1.016 3.861 -9.773 1 90.38 97 LEU A O 1
ATOM 751 N N . THR A 1 98 ? 0.945 3.051 -9.141 1 92.75 98 THR A N 1
ATOM 752 C CA . THR A 1 98 ? 0.378 1.715 -8.977 1 92.75 98 THR A CA 1
ATOM 753 C C . THR A 1 98 ? -0.613 1.681 -7.82 1 92.75 98 THR A C 1
ATOM 755 O O . THR A 1 98 ? -1.594 0.936 -7.859 1 92.75 98 THR A O 1
ATOM 758 N N . PHE A 1 99 ? -0.33 2.469 -6.812 1 90.5 99 PHE A N 1
ATOM 759 C CA . PHE A 1 99 ? -1.271 2.58 -5.703 1 90.5 99 PHE A CA 1
ATOM 760 C C . PHE A 1 99 ? -2.576 3.215 -6.164 1 90.5 99 PHE A C 1
ATOM 762 O O . PHE A 1 99 ? -3.66 2.75 -5.801 1 90.5 99 PHE A O 1
ATOM 769 N N . GLY A 1 100 ? -2.414 4.273 -6.883 1 87.88 100 GLY A N 1
ATOM 770 C CA . GLY A 1 100 ? -3.594 4.914 -7.445 1 87.88 100 GLY A CA 1
ATOM 771 C C . GLY A 1 100 ? -4.418 3.982 -8.312 1 87.88 100 GLY A C 1
ATOM 772 O O . GLY A 1 100 ? -5.645 3.951 -8.211 1 87.88 100 GLY A O 1
ATOM 773 N N . LEU A 1 101 ? -3.74 3.258 -9.164 1 91.38 101 LEU A N 1
ATOM 774 C CA . LEU A 1 101 ? -4.426 2.283 -10 1 91.38 101 LEU A CA 1
ATOM 775 C C . LEU A 1 101 ? -5.113 1.221 -9.156 1 91.38 101 LEU A C 1
ATOM 777 O O . LEU A 1 101 ? -6.207 0.759 -9.492 1 91.38 101 LEU A O 1
ATOM 781 N N . ASP A 1 102 ? -4.457 0.819 -8.078 1 92.69 102 ASP A N 1
ATOM 782 C CA . ASP A 1 102 ? -5.051 -0.145 -7.16 1 92.69 102 ASP A CA 1
ATOM 783 C C . ASP A 1 102 ? -6.34 0.403 -6.551 1 92.69 102 ASP A C 1
ATOM 785 O O . ASP A 1 102 ? -7.352 -0.299 -6.488 1 92.69 102 ASP A O 1
ATOM 789 N N . LEU A 1 103 ? -6.277 1.622 -6.102 1 88.31 103 LEU A N 1
ATOM 790 C CA . LEU A 1 103 ? -7.449 2.238 -5.484 1 88.31 103 LEU A CA 1
ATOM 791 C C . LEU A 1 103 ? -8.602 2.326 -6.48 1 88.31 103 LEU A C 1
ATOM 793 O O . LEU A 1 103 ? -9.75 2.053 -6.125 1 88.31 103 LEU A O 1
ATOM 797 N N . ILE A 1 104 ? -8.312 2.697 -7.652 1 88.06 104 ILE A N 1
ATOM 798 C CA . ILE A 1 104 ? -9.336 2.826 -8.68 1 88.06 104 ILE A CA 1
ATOM 799 C C . ILE A 1 104 ? -9.953 1.459 -8.969 1 88.06 104 ILE A C 1
ATOM 801 O O . ILE A 1 104 ? -11.18 1.318 -9 1 88.06 104 ILE A O 1
ATOM 805 N N . LEU A 1 105 ? -9.086 0.487 -9.172 1 92.06 105 LEU A N 1
ATOM 806 C CA . LEU A 1 105 ? -9.578 -0.849 -9.484 1 92.06 105 LEU A CA 1
ATOM 807 C C . LEU A 1 105 ? -10.359 -1.429 -8.305 1 92.06 105 LEU A C 1
ATOM 809 O O . LEU A 1 105 ? -11.422 -2.023 -8.492 1 92.06 105 LEU A O 1
ATOM 813 N N . ASN A 1 106 ? -9.82 -1.276 -7.164 1 90.25 106 ASN A N 1
ATOM 814 C CA . ASN A 1 106 ? -10.492 -1.788 -5.973 1 90.25 106 ASN A CA 1
ATOM 815 C C . ASN A 1 106 ? -11.852 -1.121 -5.762 1 90.25 106 ASN A C 1
ATOM 817 O O . ASN A 1 106 ? -12.836 -1.796 -5.473 1 90.25 106 ASN A O 1
ATOM 821 N N . ASN A 1 107 ? -11.938 0.158 -5.949 1 84.62 107 ASN A N 1
ATOM 822 C CA . ASN A 1 107 ? -13.203 0.865 -5.809 1 84.62 107 ASN A CA 1
ATOM 823 C C . ASN A 1 107 ? -14.203 0.445 -6.887 1 84.62 107 ASN A C 1
ATOM 825 O O . ASN A 1 107 ? -15.406 0.355 -6.625 1 84.62 107 ASN A O 1
ATOM 829 N N . ALA A 1 108 ? -13.695 0.282 -8.031 1 89.75 108 ALA A N 1
ATOM 830 C CA . ALA A 1 108 ? -14.562 -0.208 -9.102 1 89.75 108 ALA A CA 1
ATOM 831 C C . ALA A 1 108 ? -15.141 -1.576 -8.758 1 89.75 108 ALA A C 1
ATOM 833 O O . ALA A 1 108 ? -16.312 -1.844 -9.023 1 89.75 108 ALA A O 1
ATOM 834 N N . MET A 1 109 ? -14.312 -2.412 -8.18 1 92.69 109 MET A N 1
ATOM 835 C CA . MET A 1 109 ? -14.789 -3.738 -7.789 1 92.69 109 MET A CA 1
ATOM 836 C C . MET A 1 109 ? -15.82 -3.641 -6.668 1 92.69 109 MET A C 1
ATOM 838 O O . MET A 1 109 ? -16.812 -4.379 -6.664 1 92.69 109 MET A O 1
ATOM 842 N N . ILE A 1 110 ? -15.578 -2.766 -5.77 1 87.44 110 ILE A N 1
ATOM 843 C CA . ILE A 1 110 ? -16.547 -2.57 -4.699 1 87.44 110 ILE A CA 1
ATOM 844 C C . ILE A 1 110 ? -17.875 -2.076 -5.281 1 87.44 110 ILE A C 1
ATOM 846 O O . ILE A 1 110 ? -18.938 -2.514 -4.859 1 87.44 110 ILE A O 1
ATOM 850 N N . TYR A 1 111 ? -17.781 -1.204 -6.23 1 84.69 111 TYR A N 1
ATOM 851 C CA . TYR A 1 111 ? -18.969 -0.646 -6.863 1 84.69 111 TYR A CA 1
ATOM 852 C C . TYR A 1 111 ? -19.75 -1.72 -7.621 1 84.69 111 TYR A C 1
ATOM 854 O O . TYR A 1 111 ? -20.969 -1.784 -7.547 1 84.69 111 TYR A O 1
ATOM 862 N N . VAL A 1 112 ? -19.031 -2.602 -8.305 1 89.94 112 VAL A N 1
ATOM 863 C CA . VAL A 1 112 ? -19.672 -3.584 -9.18 1 89.94 112 VAL A CA 1
ATOM 864 C C . VAL A 1 112 ? -20.078 -4.809 -8.375 1 89.94 112 VAL A C 1
ATOM 866 O O . VAL A 1 112 ? -21.172 -5.352 -8.578 1 89.94 112 VAL A O 1
ATOM 869 N N . PHE A 1 113 ? -19.281 -5.238 -7.438 1 90.56 113 PHE A N 1
ATOM 870 C CA . PHE A 1 113 ? -19.5 -6.527 -6.789 1 90.56 113 PHE A CA 1
ATOM 871 C C . PHE A 1 113 ? -19.891 -6.336 -5.328 1 90.56 113 PHE A C 1
ATOM 873 O O . PHE A 1 113 ? -20.203 -7.305 -4.633 1 90.56 113 PHE A O 1
ATOM 880 N N . THR A 1 114 ? -19.844 -5.137 -4.836 1 85.12 114 THR A N 1
ATOM 881 C CA . THR A 1 114 ? -20.109 -4.836 -3.432 1 85.12 114 THR A CA 1
ATOM 882 C C . THR A 1 114 ? -19 -5.398 -2.547 1 85.12 114 THR A C 1
ATOM 884 O O . THR A 1 114 ? -18.156 -6.184 -3.008 1 85.12 114 THR A O 1
ATOM 887 N N . ALA A 1 115 ? -18.953 -5.051 -1.372 1 84 115 ALA A N 1
ATOM 888 C CA . ALA A 1 115 ? -17.906 -5.445 -0.437 1 84 115 ALA A CA 1
ATOM 889 C C . ALA A 1 115 ? -18.219 -6.785 0.217 1 84 115 ALA A C 1
ATOM 891 O O . ALA A 1 115 ? -17.375 -7.367 0.9 1 84 115 ALA A O 1
ATOM 892 N N . ASP A 1 116 ? -19.344 -7.352 -0.073 1 84.31 116 ASP A N 1
ATOM 893 C CA . ASP A 1 116 ? -19.781 -8.586 0.57 1 84.31 116 ASP A CA 1
ATOM 894 C C . ASP A 1 116 ? -18.938 -9.773 0.125 1 84.31 116 ASP A C 1
ATOM 896 O O . ASP A 1 116 ? -18.453 -9.812 -1.013 1 84.31 116 ASP A O 1
ATOM 900 N N . TYR A 1 117 ? -18.812 -10.648 1.07 1 86.94 117 TYR A N 1
ATOM 901 C CA . TYR A 1 117 ? -18.078 -11.875 0.764 1 86.94 117 TYR A CA 1
ATOM 902 C C . TYR A 1 117 ? -18.953 -12.852 -0.019 1 86.94 117 TYR A C 1
ATOM 904 O O . TYR A 1 117 ? -20.141 -12.992 0.268 1 86.94 117 TYR A O 1
ATOM 912 N N . ARG A 1 118 ? -18.312 -13.359 -1.043 1 88.5 118 ARG A N 1
ATOM 913 C CA . ARG A 1 118 ? -18.938 -14.391 -1.857 1 88.5 118 ARG A CA 1
ATOM 914 C C . ARG A 1 118 ? -18.094 -15.656 -1.897 1 88.5 118 ARG A C 1
ATOM 916 O O . ARG A 1 118 ? -16.875 -15.602 -1.714 1 88.5 118 ARG A O 1
ATOM 923 N N . ARG A 1 1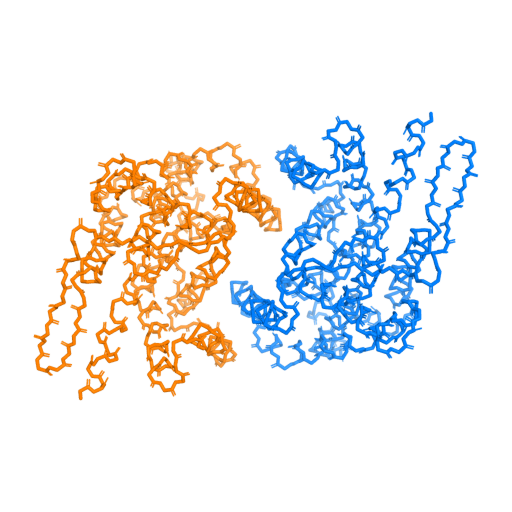19 ? -18.844 -16.812 -1.997 1 87.25 119 ARG A N 1
ATOM 924 C CA . ARG A 1 119 ? -18.125 -18.078 -2.084 1 87.25 119 ARG A CA 1
ATOM 925 C C . ARG A 1 119 ? -18.438 -18.797 -3.387 1 87.25 119 ARG A C 1
ATOM 927 O O . ARG A 1 119 ? -19.594 -18.828 -3.83 1 87.25 119 ARG A O 1
ATOM 934 N N . LEU A 1 120 ? -17.391 -19.188 -3.979 1 82.62 120 LEU A N 1
ATOM 935 C CA . LEU A 1 120 ? -17.531 -20.047 -5.145 1 82.62 120 LEU A CA 1
ATOM 936 C C . LEU A 1 120 ? -17.781 -21.484 -4.727 1 82.62 120 LEU A C 1
ATOM 938 O O . LEU A 1 120 ? -16.875 -22.156 -4.234 1 82.62 120 LEU A O 1
ATOM 942 N N . THR A 1 121 ? -19.031 -21.859 -4.742 1 76.81 121 THR A N 1
ATOM 943 C CA . THR A 1 121 ? -19.391 -23.234 -4.363 1 76.81 121 THR A CA 1
ATOM 944 C C . THR A 1 121 ? -19.641 -24.078 -5.602 1 76.81 121 THR A C 1
ATOM 946 O O . THR A 1 121 ? -20.562 -23.797 -6.379 1 76.81 121 THR A O 1
ATOM 949 N N . LEU A 1 122 ? -18.75 -25.016 -5.691 1 75.94 122 LEU A N 1
ATOM 950 C CA . LEU A 1 122 ? -18.891 -25.922 -6.828 1 75.94 122 LEU A CA 1
ATOM 951 C C . LEU A 1 122 ? -20.047 -26.891 -6.602 1 75.94 122 LEU A C 1
ATOM 953 O O . LEU A 1 122 ? -20.172 -27.469 -5.523 1 75.94 122 LEU A O 1
ATOM 957 N N . ILE A 1 123 ? -20.938 -26.797 -7.484 1 70.06 123 ILE A N 1
ATOM 958 C CA . ILE A 1 123 ? -22.062 -27.734 -7.438 1 70.06 123 ILE A CA 1
ATOM 959 C C . ILE A 1 123 ? -21.969 -28.703 -8.617 1 70.06 123 ILE A C 1
ATOM 961 O O . ILE A 1 123 ? -22.094 -28.297 -9.773 1 70.06 123 ILE A O 1
ATOM 965 N N . PRO A 1 124 ? -21.75 -30 -8.297 1 69.38 124 PRO A N 1
ATOM 966 C CA . PRO A 1 124 ? -21.594 -30.703 -7.016 1 69.38 124 PRO A CA 1
ATOM 967 C C . PRO A 1 124 ? -20.203 -30.516 -6.418 1 69.38 124 PRO A C 1
ATOM 969 O O . PRO A 1 124 ? -19.25 -30.234 -7.145 1 69.38 124 PRO A O 1
ATOM 972 N N . PRO A 1 125 ? -20.188 -30.609 -5.121 1 76 125 PRO A N 1
ATOM 973 C CA . PRO A 1 125 ? -18.875 -30.516 -4.5 1 76 125 PRO A CA 1
ATOM 974 C C . PRO A 1 125 ? -17.922 -31.625 -4.969 1 76 125 PRO A C 1
ATOM 976 O O . PRO A 1 125 ? -18.359 -32.719 -5.312 1 76 125 PRO A O 1
ATOM 979 N N . LEU A 1 126 ? -16.734 -31.328 -5.207 1 76 126 LEU A N 1
ATOM 980 C CA . LEU A 1 126 ? -15.75 -32.281 -5.699 1 76 126 LEU A CA 1
ATOM 981 C C . LEU A 1 126 ? -15.414 -33.312 -4.629 1 76 126 LEU A C 1
ATOM 983 O O . LEU A 1 126 ? -14.773 -34.344 -4.918 1 76 126 LEU A O 1
ATOM 987 N N . GLY A 1 127 ? -15.891 -33.156 -3.48 1 77.75 127 GLY A N 1
ATOM 988 C CA . GLY A 1 127 ? -15.672 -34.125 -2.414 1 77.75 127 GLY A CA 1
ATOM 989 C C . GLY A 1 127 ? -14.305 -33.969 -1.76 1 77.75 127 GLY A C 1
ATOM 990 O O . GLY A 1 127 ? -13.664 -32.938 -1.877 1 77.75 127 GLY A O 1
ATOM 991 N N . SER A 1 128 ? -13.969 -34.875 -0.771 1 84.69 128 SER A N 1
ATOM 992 C CA . SER A 1 128 ? -12.695 -34.875 -0.062 1 84.69 128 SER A CA 1
ATOM 993 C C . SER A 1 128 ? -12.039 -36.25 -0.117 1 84.69 128 SER A C 1
ATOM 995 O O . SER A 1 128 ? -12.711 -37.25 -0.36 1 84.69 128 SER A O 1
ATOM 997 N N . VAL A 1 129 ? -10.812 -36.312 -0.187 1 82.5 129 VAL A N 1
ATOM 998 C CA . VAL A 1 129 ? -10.039 -37.531 -0.088 1 82.5 129 VAL A CA 1
ATOM 999 C C . VAL A 1 129 ? -9.562 -37.719 1.35 1 82.5 129 VAL A C 1
ATOM 1001 O O . VAL A 1 129 ? -9.078 -36.781 1.983 1 82.5 129 VAL A O 1
ATOM 1004 N N . SER A 1 130 ? -9.984 -38.75 1.989 1 83 130 SER A N 1
ATOM 1005 C CA . SER A 1 130 ? -9.57 -39.031 3.357 1 83 130 SER A CA 1
ATOM 1006 C C . SER A 1 130 ? -8.555 -40.188 3.391 1 83 130 SER A C 1
ATOM 1008 O O . SER A 1 130 ? -8.703 -41.188 2.686 1 83 130 SER A O 1
ATOM 1010 N N . PHE A 1 131 ? -7.367 -39.844 3.771 1 75.56 131 PHE A N 1
ATOM 1011 C CA . PHE A 1 131 ? -6.359 -40.875 3.945 1 75.56 131 PHE A CA 1
ATOM 1012 C C . PHE A 1 131 ? -5.836 -40.906 5.375 1 75.56 131 PHE A C 1
ATOM 1014 O O . PHE A 1 131 ? -5.207 -39.938 5.82 1 75.56 131 PHE A O 1
ATOM 1021 N N . GLU A 1 132 ? -5.988 -42.062 6.074 1 75.94 132 GLU A N 1
ATOM 1022 C CA . GLU A 1 132 ? -5.477 -42.281 7.422 1 75.94 132 GLU A CA 1
ATOM 1023 C C . GLU A 1 132 ? -5.805 -41.125 8.352 1 75.94 132 GLU A C 1
ATOM 1025 O O . GLU A 1 132 ? -4.93 -40.625 9.055 1 75.94 132 GLU A O 1
ATOM 1030 N N . GLY A 1 133 ? -6.949 -40.562 8.195 1 76.69 133 GLY A N 1
ATOM 1031 C CA . GLY A 1 133 ? -7.395 -39.531 9.125 1 76.69 133 GLY A CA 1
ATOM 1032 C C . GLY A 1 133 ? -7.168 -38.125 8.617 1 76.69 133 GLY A C 1
ATOM 1033 O O . GLY A 1 133 ? -7.629 -37.156 9.219 1 76.69 133 GLY A O 1
ATOM 1034 N N . VAL A 1 134 ? -6.406 -38 7.504 1 79.69 134 VAL A N 1
ATOM 1035 C CA . VAL A 1 134 ? -6.172 -36.688 6.906 1 79.69 134 VAL A CA 1
ATOM 1036 C C . VAL A 1 134 ? -7.195 -36.438 5.805 1 79.69 134 VAL A C 1
ATOM 1038 O O . VAL A 1 134 ? -7.406 -37.281 4.934 1 79.69 134 VAL A O 1
ATOM 1041 N N . VAL A 1 135 ? -7.992 -35.469 5.949 1 83.81 135 VAL A N 1
ATOM 1042 C CA . VAL A 1 135 ? -9.016 -35.125 4.961 1 83.81 135 VAL A CA 1
ATOM 1043 C C . VAL A 1 135 ? -8.57 -33.906 4.148 1 83.81 135 VAL A C 1
ATOM 1045 O O . VAL A 1 135 ? -8.203 -32.875 4.715 1 83.81 135 VAL A O 1
ATOM 1048 N N . VAL A 1 136 ? -8.438 -34.125 2.859 1 85.88 136 VAL A N 1
ATOM 1049 C CA . VAL A 1 136 ? -8.07 -33.031 1.967 1 85.88 136 VAL A CA 1
ATOM 1050 C C . VAL A 1 136 ? -9.133 -32.875 0.879 1 85.88 136 VAL A C 1
ATOM 1052 O O . VAL A 1 136 ? -9.367 -33.812 0.096 1 85.88 136 VAL A O 1
ATOM 1055 N N . PRO A 1 137 ? -9.766 -31.75 0.873 1 85.75 137 PRO A N 1
ATOM 1056 C CA . PRO A 1 137 ? -10.727 -31.516 -0.205 1 85.75 137 PRO A CA 1
ATOM 1057 C C . PRO A 1 137 ? -10.094 -31.578 -1.591 1 85.75 137 PRO A C 1
ATOM 1059 O O . PRO A 1 137 ? -8.969 -31.094 -1.779 1 85.75 137 PRO A O 1
ATOM 1062 N N . VAL A 1 138 ? -10.773 -32.156 -2.549 1 84.81 138 VAL A N 1
ATOM 1063 C CA . VAL A 1 138 ? -10.258 -32.375 -3.895 1 84.81 138 VAL A CA 1
ATOM 1064 C C . VAL A 1 138 ? -9.992 -31.016 -4.574 1 84.81 138 VAL A C 1
ATOM 1066 O O . VAL A 1 138 ? -9.039 -30.875 -5.344 1 84.81 138 VAL A O 1
ATOM 1069 N N . ASP A 1 139 ? -10.766 -30.031 -4.289 1 83.56 139 ASP A N 1
ATOM 1070 C CA . ASP A 1 139 ? -10.57 -28.703 -4.871 1 83.56 139 ASP A CA 1
ATOM 1071 C C . ASP A 1 139 ? -9.227 -28.109 -4.457 1 83.56 139 ASP A C 1
ATOM 1073 O O . ASP A 1 139 ? -8.555 -27.453 -5.258 1 83.56 139 ASP A O 1
ATOM 1077 N N . ARG A 1 140 ? -8.844 -28.375 -3.266 1 87.06 140 ARG A N 1
ATOM 1078 C CA . ARG A 1 140 ? -7.559 -27.891 -2.773 1 87.06 140 ARG A CA 1
ATOM 1079 C C . ARG A 1 140 ? -6.398 -28.594 -3.469 1 87.06 140 ARG A C 1
ATOM 1081 O O . ARG A 1 140 ? -5.375 -27.969 -3.766 1 87.06 140 ARG A O 1
ATOM 1088 N N . LEU A 1 141 ? -6.633 -29.844 -3.742 1 88 141 LEU A N 1
ATOM 1089 C CA . LEU A 1 141 ? -5.598 -30.609 -4.426 1 88 141 LEU A CA 1
ATOM 1090 C C . LEU A 1 141 ? -5.418 -30.125 -5.859 1 88 141 LEU A C 1
ATOM 1092 O O . LEU A 1 141 ? -4.289 -29.969 -6.328 1 88 141 LEU A O 1
ATOM 1096 N N . ILE A 1 142 ? -6.445 -29.859 -6.453 1 87.19 142 ILE A N 1
ATOM 1097 C CA . ILE A 1 142 ? -6.395 -29.375 -7.828 1 87.19 142 ILE A CA 1
ATOM 1098 C C . ILE A 1 142 ? -5.777 -27.984 -7.855 1 87.19 142 ILE A C 1
ATOM 1100 O O . ILE A 1 142 ? -4.961 -27.672 -8.727 1 87.19 142 ILE A O 1
ATOM 1104 N N . ALA A 1 143 ? -6.219 -27.188 -6.922 1 89.94 143 ALA A N 1
ATOM 1105 C CA . ALA A 1 143 ? -5.656 -25.844 -6.836 1 89.94 143 ALA A CA 1
ATOM 1106 C C . ALA A 1 143 ? -4.145 -25.891 -6.633 1 89.94 143 ALA A C 1
ATOM 1108 O O . ALA A 1 143 ? -3.402 -25.125 -7.246 1 89.94 143 ALA A O 1
ATOM 1109 N N . THR A 1 144 ? -3.732 -26.781 -5.816 1 91.88 144 THR A N 1
ATOM 1110 C CA . THR A 1 144 ? -2.311 -26.953 -5.531 1 91.88 144 THR A CA 1
ATOM 1111 C C . THR A 1 144 ? -1.557 -27.391 -6.789 1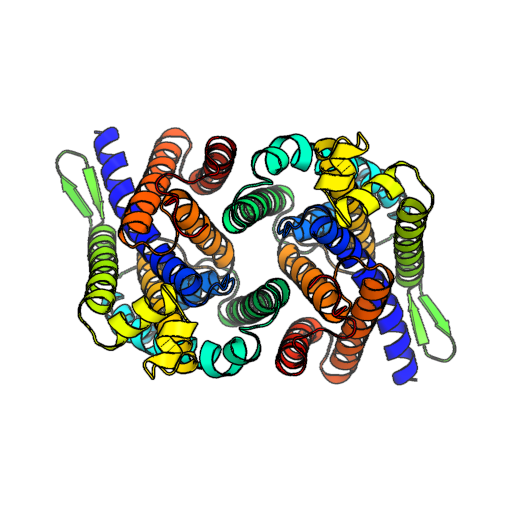 91.88 144 THR A C 1
ATOM 1113 O O . THR A 1 144 ? -0.539 -26.797 -7.141 1 91.88 144 THR A O 1
ATOM 1116 N N . ALA A 1 145 ? -2.062 -28.375 -7.438 1 93.31 145 ALA A N 1
ATOM 1117 C CA . ALA A 1 145 ? -1.431 -28.891 -8.648 1 93.31 145 ALA A CA 1
ATOM 1118 C C . ALA A 1 145 ? -1.356 -27.812 -9.727 1 93.31 145 ALA A C 1
ATOM 1120 O O . ALA A 1 145 ? -0.34 -27.672 -10.414 1 93.31 145 ALA A O 1
ATOM 1121 N N . THR A 1 146 ? -2.422 -27.125 -9.836 1 93.62 146 THR A N 1
ATOM 1122 C CA . THR A 1 146 ? -2.469 -26.062 -10.852 1 93.62 146 THR A CA 1
ATOM 1123 C C . THR A 1 146 ? -1.495 -24.938 -10.508 1 93.62 146 THR A C 1
ATOM 1125 O O . THR A 1 146 ? -0.822 -24.406 -11.391 1 93.62 146 THR A O 1
ATOM 1128 N N . ALA A 1 147 ? -1.456 -24.547 -9.25 1 95.19 147 ALA A N 1
ATOM 1129 C CA . ALA A 1 147 ? -0.518 -23.5 -8.82 1 95.19 147 ALA A CA 1
ATOM 1130 C C . ALA A 1 147 ? 0.922 -23.922 -9.102 1 95.19 147 ALA A C 1
ATOM 1132 O O . ALA A 1 147 ? 1.717 -23.125 -9.602 1 95.19 147 ALA A O 1
ATOM 1133 N N . LEU A 1 148 ? 1.245 -25.141 -8.836 1 95 148 LEU A N 1
ATOM 1134 C CA . LEU A 1 148 ? 2.584 -25.672 -9.094 1 95 148 LEU A CA 1
ATOM 1135 C C . LEU A 1 148 ? 2.865 -25.719 -10.594 1 95 148 LEU A C 1
ATOM 1137 O O . LEU A 1 148 ? 3.977 -25.406 -11.031 1 95 148 LEU A O 1
ATOM 1141 N N . ALA A 1 149 ? 1.889 -26.094 -11.312 1 95.38 149 ALA A N 1
ATOM 1142 C CA . ALA A 1 149 ? 2.027 -26.141 -12.766 1 95.38 149 ALA A CA 1
ATOM 1143 C C . ALA A 1 149 ? 2.289 -24.75 -13.344 1 95.38 149 ALA A C 1
ATOM 1145 O O . ALA A 1 149 ? 3.141 -24.578 -14.219 1 95.38 149 ALA A O 1
ATOM 1146 N N . LEU A 1 150 ? 1.52 -23.781 -12.859 1 95.38 150 LEU A N 1
ATOM 1147 C CA . LEU A 1 150 ? 1.69 -22.422 -13.344 1 95.38 150 LEU A CA 1
ATOM 1148 C C . LEU A 1 150 ? 3.076 -21.891 -12.984 1 95.38 150 LEU A C 1
ATOM 1150 O O . LEU A 1 150 ? 3.727 -21.25 -13.812 1 95.38 150 LEU A O 1
ATOM 1154 N N . THR A 1 151 ? 3.461 -22.141 -11.789 1 93.38 151 THR A N 1
ATOM 1155 C CA . THR A 1 151 ? 4.793 -21.75 -11.352 1 93.38 151 THR A CA 1
ATOM 1156 C C . THR A 1 151 ? 5.867 -22.438 -12.188 1 93.38 151 THR A C 1
ATOM 1158 O O . THR A 1 151 ? 6.84 -21.797 -12.602 1 93.38 151 THR A O 1
ATOM 1161 N N . GLY A 1 152 ? 5.652 -23.688 -12.391 1 93.38 152 GLY A N 1
ATOM 1162 C CA . GLY A 1 152 ? 6.562 -24.438 -13.242 1 93.38 152 GLY A CA 1
ATOM 1163 C C . GLY A 1 152 ? 6.578 -23.938 -14.68 1 93.38 152 GLY A C 1
ATOM 1164 O O . GLY A 1 152 ? 7.637 -23.875 -15.305 1 93.38 152 GLY A O 1
ATOM 1165 N N . LEU A 1 153 ? 5.41 -23.656 -15.172 1 94.12 153 LEU A N 1
ATOM 1166 C CA . LEU A 1 153 ? 5.305 -23.141 -16.531 1 94.12 153 LEU A CA 1
ATOM 1167 C C . LEU A 1 153 ? 6.066 -21.828 -16.672 1 94.12 153 LEU A C 1
ATOM 1169 O O . LEU A 1 153 ? 6.723 -21.578 -17.688 1 94.12 153 LEU A O 1
ATOM 1173 N N . LEU A 1 154 ? 5.941 -20.938 -15.711 1 92.25 154 LEU A N 1
ATOM 1174 C CA . LEU A 1 154 ? 6.711 -19.703 -15.75 1 92.25 154 LEU A CA 1
ATOM 1175 C C . LEU A 1 154 ? 8.211 -20 -15.734 1 92.25 154 LEU A C 1
ATOM 1177 O O . LEU A 1 154 ? 8.977 -19.375 -16.469 1 92.25 154 LEU A O 1
ATOM 1181 N N . TYR A 1 155 ? 8.562 -20.891 -14.891 1 91.25 155 TYR A N 1
ATOM 1182 C CA . TYR A 1 155 ? 9.961 -21.281 -14.805 1 91.25 155 TYR A CA 1
ATOM 1183 C C . TYR A 1 155 ? 10.477 -21.75 -16.156 1 91.25 155 TYR A C 1
ATOM 1185 O O . TYR A 1 155 ? 11.547 -21.328 -16.609 1 91.25 155 TYR A O 1
ATOM 1193 N N . LEU A 1 156 ? 9.727 -22.578 -16.812 1 93.81 156 LEU A N 1
ATOM 1194 C CA . LEU A 1 156 ? 10.109 -23.109 -18.125 1 93.81 156 LEU A CA 1
ATOM 1195 C C . LEU A 1 156 ? 10.117 -22 -19.172 1 93.81 156 LEU A C 1
ATOM 1197 O O . LEU A 1 156 ? 11 -21.953 -20.031 1 93.81 156 LEU A O 1
ATOM 1201 N N . LEU A 1 157 ? 9.164 -21.109 -19.078 1 93.44 157 LEU A N 1
ATOM 1202 C CA . LEU A 1 157 ? 9.086 -19.984 -20.016 1 93.44 157 LEU A CA 1
ATOM 1203 C C . LEU A 1 157 ? 10.32 -19.094 -19.891 1 93.44 157 LEU A C 1
ATOM 1205 O O . LEU A 1 157 ? 10.898 -18.688 -20.891 1 93.44 157 LEU A O 1
ATOM 1209 N N . LEU A 1 158 ? 10.773 -18.797 -18.703 1 91.81 158 LEU A N 1
ATOM 1210 C CA . LEU A 1 158 ? 11.906 -17.922 -18.453 1 91.81 158 LEU A CA 1
ATOM 1211 C C . LEU A 1 158 ? 13.211 -18.578 -18.875 1 91.81 158 LEU A C 1
ATOM 1213 O O . LEU A 1 158 ? 14.156 -17.906 -19.297 1 91.81 158 LEU A O 1
ATOM 1217 N N . ARG A 1 159 ? 13.227 -19.922 -18.875 1 91.75 159 ARG A N 1
ATOM 1218 C CA . ARG A 1 159 ? 14.469 -20.625 -19.125 1 91.75 159 ARG A CA 1
ATOM 1219 C C . ARG A 1 159 ? 14.578 -21.047 -20.594 1 91.75 159 ARG A C 1
ATOM 1221 O O . ARG A 1 159 ? 15.672 -21.125 -21.141 1 91.75 159 ARG A O 1
ATOM 1228 N N . ARG A 1 160 ? 13.453 -21.234 -21.203 1 94.94 160 ARG A N 1
ATOM 1229 C CA . ARG A 1 160 ? 13.539 -21.938 -22.484 1 94.94 160 ARG A CA 1
ATOM 1230 C C . ARG A 1 160 ? 13.023 -21.062 -23.625 1 94.94 160 ARG A C 1
ATOM 1232 O O . ARG A 1 160 ? 13.281 -21.344 -24.797 1 94.94 160 ARG A O 1
ATOM 1239 N N . SER A 1 161 ? 12.414 -20.047 -23.375 1 95.75 161 SER A N 1
ATOM 1240 C CA . SER A 1 161 ? 11.844 -19.25 -24.453 1 95.75 161 SER A CA 1
ATOM 1241 C C . SER A 1 161 ? 12.719 -18.047 -24.766 1 95.75 161 SER A C 1
ATOM 1243 O O . SER A 1 161 ? 13.555 -17.641 -23.953 1 95.75 161 SER A O 1
ATOM 1245 N N . ARG A 1 162 ? 12.625 -17.547 -25.969 1 94.88 162 ARG A N 1
ATOM 1246 C CA . ARG A 1 162 ? 13.359 -16.359 -26.391 1 94.88 162 ARG A CA 1
ATOM 1247 C C . ARG A 1 162 ? 12.961 -15.148 -25.547 1 94.88 162 ARG A C 1
ATOM 1249 O O . ARG A 1 162 ? 13.82 -14.367 -25.125 1 94.88 162 ARG A O 1
ATOM 1256 N N . VAL A 1 163 ? 11.711 -15.055 -25.312 1 95 163 VAL A N 1
ATOM 1257 C CA . VAL A 1 163 ? 11.219 -13.945 -24.5 1 95 163 VAL A CA 1
ATOM 1258 C C . VAL A 1 163 ? 11.75 -14.07 -23.078 1 95 163 VAL A C 1
ATOM 1260 O O . VAL A 1 163 ? 12.094 -13.07 -22.438 1 95 163 VAL A O 1
ATOM 1263 N N . GLY A 1 164 ? 11.758 -15.281 -22.609 1 95.44 164 GLY A N 1
ATOM 1264 C CA . GLY A 1 164 ? 12.305 -15.523 -21.281 1 95.44 164 GLY A CA 1
ATOM 1265 C C . GLY A 1 164 ? 13.758 -15.117 -21.156 1 95.44 164 GLY A C 1
ATOM 1266 O O . GLY A 1 164 ? 14.148 -14.492 -20.156 1 95.44 164 GLY A O 1
ATOM 1267 N N . ARG A 1 165 ? 14.508 -15.398 -22.141 1 95.12 165 ARG A N 1
ATOM 1268 C CA . ARG A 1 165 ? 15.922 -15.016 -22.141 1 95.12 165 ARG A CA 1
ATOM 1269 C C . ARG A 1 165 ? 16.078 -13.5 -22.172 1 95.12 165 ARG A C 1
ATOM 1271 O O . ARG A 1 165 ? 16.969 -12.945 -21.531 1 95.12 165 ARG A O 1
ATOM 1278 N N . ALA A 1 166 ? 15.258 -12.914 -22.875 1 96.62 166 ALA A N 1
ATOM 1279 C CA . ALA A 1 166 ? 15.289 -11.453 -22.938 1 96.62 166 ALA A CA 1
ATOM 1280 C C . ALA A 1 166 ? 14.938 -10.844 -21.578 1 96.62 166 ALA A C 1
ATOM 1282 O O . ALA A 1 166 ? 15.539 -9.852 -21.172 1 96.62 166 ALA A O 1
ATOM 1283 N N . ILE A 1 167 ? 13.969 -11.445 -20.969 1 96.06 167 ILE A N 1
ATOM 1284 C CA . ILE A 1 167 ? 13.555 -10.984 -19.641 1 96.06 167 ILE A CA 1
ATOM 1285 C C . ILE A 1 167 ? 14.719 -11.117 -18.656 1 96.06 167 ILE A C 1
ATOM 1287 O O . ILE A 1 167 ? 15.023 -10.172 -17.922 1 96.06 167 ILE A O 1
ATOM 1291 N N . VAL A 1 168 ? 15.398 -12.227 -18.703 1 93.69 168 VAL A N 1
ATOM 1292 C CA . VAL A 1 168 ? 16.516 -12.484 -17.797 1 93.69 168 VAL A CA 1
ATOM 1293 C C . VAL A 1 168 ? 17.672 -11.531 -18.109 1 93.69 168 VAL A C 1
ATOM 1295 O O . VAL A 1 168 ? 18.312 -11.016 -17.203 1 93.69 168 VAL A O 1
ATOM 1298 N N . ALA A 1 169 ? 17.922 -11.281 -19.359 1 95.06 169 ALA A N 1
ATOM 1299 C CA . ALA A 1 169 ? 18.984 -10.367 -19.766 1 95.06 169 ALA A CA 1
ATOM 1300 C C . ALA A 1 169 ? 18.734 -8.953 -19.25 1 95.06 169 ALA A C 1
ATOM 1302 O O . ALA A 1 169 ? 19.641 -8.297 -18.734 1 95.06 169 ALA A O 1
ATOM 1303 N N . VAL A 1 170 ? 17.469 -8.523 -19.359 1 95.75 170 VAL A N 1
ATOM 1304 C CA . VAL A 1 170 ? 17.125 -7.184 -18.891 1 95.75 170 VAL A CA 1
ATOM 1305 C C . VAL A 1 170 ? 17.25 -7.109 -17.375 1 95.75 170 VAL A C 1
ATOM 1307 O O . VAL A 1 170 ? 17.734 -6.109 -16.844 1 95.75 170 VAL A O 1
ATOM 1310 N N . ARG A 1 171 ? 16.844 -8.148 -16.719 1 92.94 171 ARG A N 1
ATOM 1311 C CA . ARG A 1 171 ? 16.906 -8.203 -15.266 1 92.94 171 ARG A CA 1
ATOM 1312 C C . ARG A 1 171 ? 18.344 -8.133 -14.781 1 92.94 171 ARG A C 1
ATOM 1314 O O . ARG A 1 171 ? 18.641 -7.484 -13.773 1 92.94 171 ARG A O 1
ATOM 1321 N N . LEU A 1 172 ? 19.234 -8.75 -15.523 1 92.31 172 LEU A N 1
ATOM 1322 C CA . LEU A 1 172 ? 20.641 -8.812 -15.117 1 92.31 172 LEU A CA 1
ATOM 1323 C C . LEU A 1 172 ? 21.359 -7.504 -15.422 1 92.31 172 LEU A C 1
ATOM 1325 O O . LEU A 1 172 ? 22.094 -6.984 -14.586 1 92.31 172 LEU A O 1
ATOM 1329 N N . ASP A 1 173 ? 21.203 -7.023 -16.656 1 95.75 173 ASP A N 1
ATOM 1330 C CA . ASP A 1 173 ? 21.828 -5.781 -17.078 1 95.75 173 ASP A CA 1
ATOM 1331 C C . ASP A 1 173 ? 21.031 -5.117 -18.203 1 95.75 173 ASP A C 1
ATOM 1333 O O . ASP A 1 173 ? 21.234 -5.426 -19.375 1 95.75 173 ASP A O 1
ATOM 1337 N N . ARG A 1 174 ? 20.281 -4.117 -17.766 1 94.75 174 ARG A N 1
ATOM 1338 C CA . ARG A 1 174 ? 19.422 -3.43 -18.703 1 94.75 174 ARG A CA 1
ATOM 1339 C C . ARG A 1 174 ? 20.219 -2.809 -19.844 1 94.75 174 ARG A C 1
ATOM 1341 O O . ARG A 1 174 ? 19.859 -2.949 -21.016 1 94.75 174 ARG A O 1
ATOM 1348 N N . ASP A 1 175 ? 21.297 -2.119 -19.484 1 95.75 175 ASP A N 1
ATOM 1349 C CA . ASP A 1 175 ? 22.109 -1.413 -20.484 1 95.75 175 ASP A CA 1
ATOM 1350 C C . ASP A 1 175 ? 22.734 -2.389 -21.469 1 95.75 175 ASP A C 1
ATOM 1352 O O . ASP A 1 175 ? 22.75 -2.137 -22.672 1 95.75 175 ASP A O 1
ATOM 1356 N N . ALA A 1 176 ? 23.219 -3.447 -20.938 1 96.38 176 ALA A N 1
ATOM 1357 C CA . ALA A 1 176 ? 23.797 -4.473 -21.812 1 96.38 176 ALA A CA 1
ATOM 1358 C C . ALA A 1 176 ? 22.734 -5.062 -22.734 1 96.38 176 ALA A C 1
ATOM 1360 O O . ALA A 1 176 ? 23.016 -5.328 -23.906 1 96.38 176 ALA A O 1
ATOM 1361 N N . ALA A 1 177 ? 21.594 -5.246 -22.219 1 96.44 177 ALA A N 1
ATOM 1362 C CA . ALA A 1 177 ? 20.516 -5.793 -23.031 1 96.44 177 ALA A CA 1
ATOM 1363 C C . ALA A 1 177 ? 20.172 -4.863 -24.188 1 96.44 177 ALA A C 1
ATOM 1365 O O . ALA A 1 177 ? 19.953 -5.316 -25.312 1 96.44 177 ALA A O 1
ATOM 1366 N N . VAL A 1 178 ? 20.172 -3.596 -23.906 1 95.44 178 VAL A N 1
ATOM 1367 C CA . VAL A 1 178 ? 19.875 -2.604 -24.938 1 95.44 178 VAL A CA 1
ATOM 1368 C C . VAL A 1 178 ? 20.938 -2.666 -26.031 1 95.44 178 VAL A C 1
ATOM 1370 O O . VAL A 1 178 ? 20.625 -2.611 -27.219 1 95.44 178 VAL A O 1
ATOM 1373 N N . LEU A 1 179 ? 22.141 -2.797 -25.625 1 96.25 179 LEU A N 1
ATOM 1374 C CA . LEU A 1 179 ? 23.25 -2.863 -26.562 1 96.25 179 LEU A CA 1
ATOM 1375 C C . LEU A 1 179 ? 23.156 -4.109 -27.438 1 96.25 179 LEU A C 1
ATOM 1377 O O . LEU A 1 179 ? 23.656 -4.129 -28.562 1 96.25 179 LEU A O 1
ATOM 1381 N N . MET A 1 180 ? 22.453 -5.105 -26.984 1 96.12 180 MET A N 1
ATOM 1382 C CA . MET A 1 180 ? 22.281 -6.352 -27.734 1 96.12 180 MET A CA 1
ATOM 1383 C C . MET A 1 180 ? 21 -6.309 -28.578 1 96.12 180 MET A C 1
ATOM 1385 O O . MET A 1 180 ? 20.609 -7.32 -29.156 1 96.12 180 MET A O 1
ATOM 1389 N N . GLY A 1 181 ? 20.328 -5.184 -28.562 1 95.25 181 GLY A N 1
ATOM 1390 C CA . GLY A 1 181 ? 19.203 -4.992 -29.453 1 95.25 181 GLY A CA 1
ATOM 1391 C C . GLY A 1 181 ? 17.875 -5.328 -28.797 1 95.25 181 GLY A C 1
ATOM 1392 O O . GLY A 1 181 ? 16.844 -5.402 -29.484 1 95.25 181 GLY A O 1
ATOM 1393 N N . VAL A 1 182 ? 17.906 -5.527 -27.547 1 96.44 182 VAL A N 1
ATOM 1394 C CA . VAL A 1 182 ? 16.672 -5.852 -26.844 1 96.44 182 VAL A CA 1
ATOM 1395 C C . VAL A 1 182 ? 15.844 -4.578 -26.641 1 96.44 182 VAL A C 1
ATOM 1397 O O . VAL A 1 182 ? 16.375 -3.559 -26.188 1 96.44 182 VAL A O 1
ATOM 1400 N N . HIS A 1 183 ? 14.539 -4.664 -27.078 1 97.44 183 HIS A N 1
ATOM 1401 C CA . HIS A 1 183 ? 13.633 -3.549 -26.844 1 97.44 183 HIS A CA 1
ATOM 1402 C C . HIS A 1 183 ? 13.062 -3.59 -25.422 1 97.44 183 HIS A C 1
ATOM 1404 O O . HIS A 1 183 ? 11.984 -4.141 -25.203 1 97.44 183 HIS A O 1
ATOM 1410 N N . VAL A 1 184 ? 13.672 -2.881 -24.547 1 96.69 184 VAL A N 1
ATOM 1411 C CA . VAL A 1 184 ? 13.445 -2.996 -23.109 1 96.69 184 VAL A CA 1
ATOM 1412 C C . VAL A 1 184 ? 12 -2.639 -22.781 1 96.69 184 VAL A C 1
ATOM 1414 O O . VAL A 1 184 ? 11.328 -3.361 -22.047 1 96.69 184 VAL A O 1
ATOM 1417 N N . PRO A 1 185 ? 11.391 -1.635 -23.438 1 96.75 185 PRO A N 1
ATOM 1418 C CA . PRO A 1 185 ? 10 -1.306 -23.109 1 96.75 185 PRO A CA 1
ATOM 1419 C C . PRO A 1 185 ? 9.039 -2.451 -23.406 1 96.75 185 PRO A C 1
ATOM 1421 O O . PRO A 1 185 ? 8.086 -2.674 -22.656 1 96.75 185 PRO A O 1
ATOM 1424 N N . SER A 1 186 ? 9.297 -3.15 -24.391 1 97.44 186 SER A N 1
ATOM 1425 C CA . SER A 1 186 ? 8.438 -4.285 -24.719 1 97.44 186 SER A CA 1
ATOM 1426 C C . SER A 1 186 ? 8.617 -5.422 -23.719 1 97.44 186 SER A C 1
ATOM 1428 O O . SER A 1 186 ? 7.652 -6.109 -23.375 1 97.44 186 SER A O 1
ATOM 1430 N N . ILE A 1 187 ? 9.789 -5.609 -23.312 1 97.75 187 ILE A N 1
ATOM 1431 C CA . ILE A 1 187 ? 10.078 -6.66 -22.344 1 97.75 187 ILE A CA 1
ATOM 1432 C C . ILE A 1 187 ? 9.43 -6.32 -21 1 97.75 187 ILE A C 1
ATOM 1434 O O . ILE A 1 187 ? 8.891 -7.199 -20.328 1 97.75 187 ILE A O 1
ATOM 1438 N N . TYR A 1 188 ? 9.508 -5.039 -20.656 1 98.12 188 TYR A N 1
ATOM 1439 C CA . TYR A 1 188 ? 8.836 -4.602 -19.438 1 98.12 188 TYR A CA 1
ATOM 1440 C C . TYR A 1 188 ? 7.34 -4.902 -19.516 1 98.12 188 TYR A C 1
ATOM 1442 O O . TYR A 1 188 ? 6.754 -5.395 -18.547 1 98.12 188 TYR A O 1
ATOM 1450 N N . ALA A 1 189 ? 6.809 -4.66 -20.656 1 98.44 189 ALA A N 1
ATOM 1451 C CA . ALA A 1 189 ? 5.375 -4.879 -20.828 1 98.44 189 ALA A CA 1
ATOM 1452 C C . ALA A 1 189 ? 5.035 -6.363 -20.75 1 98.44 189 ALA A C 1
ATOM 1454 O O . ALA A 1 189 ? 4.039 -6.746 -20.125 1 98.44 189 ALA A O 1
ATOM 1455 N N . VAL A 1 190 ? 5.832 -7.152 -21.328 1 98.31 190 VAL A N 1
ATOM 1456 C CA . VAL A 1 190 ? 5.605 -8.594 -21.312 1 98.31 190 VAL A CA 1
ATOM 1457 C C . VAL A 1 190 ? 5.754 -9.133 -19.891 1 98.31 190 VAL A C 1
ATOM 1459 O O . VAL A 1 190 ? 4.938 -9.93 -19.438 1 98.31 190 VAL A O 1
ATOM 1462 N N . ALA A 1 191 ? 6.773 -8.703 -19.219 1 97.75 191 ALA A N 1
ATOM 1463 C CA . ALA A 1 191 ? 7 -9.156 -17.844 1 97.75 191 ALA A CA 1
ATOM 1464 C C . ALA A 1 191 ? 5.84 -8.758 -16.938 1 97.75 191 ALA A C 1
ATOM 1466 O O . ALA A 1 191 ? 5.387 -9.555 -16.109 1 97.75 191 ALA A O 1
ATOM 1467 N N . PHE A 1 192 ? 5.379 -7.578 -17.141 1 98.44 192 PHE A N 1
ATOM 1468 C CA . PHE A 1 192 ? 4.246 -7.121 -16.344 1 98.44 192 PHE A CA 1
ATOM 1469 C C . PHE A 1 192 ? 2.99 -7.918 -16.688 1 98.44 192 PHE A C 1
ATOM 1471 O O . PHE A 1 192 ? 2.209 -8.266 -15.789 1 98.44 192 PHE A O 1
ATOM 1478 N N . GLY A 1 193 ? 2.838 -8.156 -17.906 1 98.56 193 GLY A N 1
ATOM 1479 C CA . GLY A 1 193 ? 1.721 -8.984 -18.328 1 98.56 193 GLY A CA 1
ATOM 1480 C C . GLY A 1 193 ? 1.76 -10.383 -17.75 1 98.56 193 GLY A C 1
ATOM 1481 O O . GLY A 1 193 ? 0.737 -10.898 -17.281 1 98.56 193 GLY A O 1
ATOM 1482 N N . LEU A 1 194 ? 2.916 -10.969 -17.797 1 97.62 194 LEU A N 1
ATOM 1483 C CA . LEU A 1 194 ? 3.082 -12.297 -17.219 1 97.62 194 LEU A CA 1
ATOM 1484 C C . LEU A 1 194 ? 2.783 -12.273 -15.719 1 97.62 194 LEU A C 1
ATOM 1486 O O . LEU A 1 194 ? 2.129 -13.18 -15.195 1 97.62 194 LEU A O 1
ATOM 1490 N N . GLY A 1 195 ? 3.291 -11.242 -15.055 1 97.56 195 GLY A N 1
ATOM 1491 C CA . GLY A 1 195 ? 2.992 -11.086 -13.641 1 97.56 195 GLY A CA 1
ATOM 1492 C C . GLY A 1 195 ? 1.508 -10.953 -13.352 1 97.56 195 GLY A C 1
ATOM 1493 O O . GLY A 1 195 ? 0.991 -11.586 -12.43 1 97.56 195 GLY A O 1
ATOM 1494 N N . ALA A 1 196 ? 0.863 -10.188 -14.18 1 98.5 196 ALA A N 1
ATOM 1495 C CA . ALA A 1 196 ? -0.577 -10 -14.023 1 98.5 196 ALA A CA 1
ATOM 1496 C C . ALA A 1 196 ? -1.335 -11.297 -14.297 1 98.5 196 ALA A C 1
ATOM 1498 O O . ALA A 1 196 ? -2.305 -11.609 -13.602 1 98.5 196 ALA A O 1
ATOM 1499 N N . ALA A 1 197 ? -0.881 -11.992 -15.297 1 98.19 197 ALA A N 1
ATOM 1500 C CA . ALA A 1 197 ? -1.506 -13.266 -15.633 1 98.19 197 ALA A CA 1
ATOM 1501 C C . ALA A 1 197 ? -1.414 -14.25 -14.469 1 98.19 197 ALA A C 1
ATOM 1503 O O . ALA A 1 197 ? -2.396 -14.914 -14.125 1 98.19 197 ALA A O 1
ATOM 1504 N N . LEU A 1 198 ? -0.291 -14.328 -13.883 1 97.62 198 LEU A N 1
ATOM 1505 C CA . LEU A 1 198 ? -0.103 -15.227 -12.75 1 97.62 198 LEU A CA 1
ATOM 1506 C C . LEU A 1 198 ? -0.944 -14.789 -11.562 1 97.62 198 LEU A C 1
ATOM 1508 O O . LEU A 1 198 ? -1.529 -15.617 -10.867 1 97.62 198 LEU A O 1
ATOM 1512 N N . ALA A 1 199 ? -0.962 -13.5 -11.305 1 98.06 199 ALA A N 1
ATOM 1513 C CA . ALA A 1 199 ? -1.797 -12.969 -10.227 1 98.06 199 ALA A CA 1
ATOM 1514 C C . ALA A 1 199 ? -3.266 -13.312 -10.453 1 98.06 199 ALA A C 1
ATOM 1516 O O . ALA A 1 199 ? -3.945 -13.797 -9.547 1 98.06 199 ALA A O 1
ATOM 1517 N N . GLY A 1 200 ? -3.723 -13.07 -11.68 1 97.94 200 GLY A N 1
ATOM 1518 C CA . GLY A 1 200 ? -5.102 -13.398 -12.008 1 97.94 200 GLY A CA 1
ATOM 1519 C C . GLY A 1 200 ? -5.418 -14.867 -11.844 1 97.94 200 GLY A C 1
ATOM 1520 O O . GLY A 1 200 ? -6.453 -15.227 -11.273 1 97.94 200 GLY A O 1
ATOM 1521 N N . CYS A 1 201 ? -4.543 -15.695 -12.359 1 97.5 201 CYS A N 1
ATOM 1522 C CA . CYS A 1 201 ? -4.734 -17.141 -12.234 1 97.5 201 CYS A CA 1
ATOM 1523 C C . CYS A 1 201 ? -4.719 -17.562 -10.773 1 97.5 201 CYS A C 1
ATOM 1525 O O . CYS A 1 201 ? -5.512 -18.422 -10.359 1 97.5 201 CYS A O 1
ATOM 1527 N N . ALA A 1 202 ? -3.777 -17 -10.047 1 97.06 202 ALA A N 1
ATOM 1528 C CA . ALA A 1 202 ? -3.748 -17.297 -8.609 1 97.06 202 ALA A CA 1
ATOM 1529 C C . ALA A 1 202 ? -5.066 -16.922 -7.949 1 97.06 202 ALA A C 1
ATOM 1531 O O . ALA A 1 202 ? -5.551 -17.625 -7.062 1 97.06 202 ALA A O 1
ATOM 1532 N N . GLY A 1 203 ? -5.613 -15.836 -8.375 1 96.81 203 GLY A N 1
ATOM 1533 C CA . GLY A 1 203 ? -6.91 -15.414 -7.871 1 96.81 203 GLY A CA 1
ATOM 1534 C C . GLY A 1 203 ? -8.008 -16.422 -8.125 1 96.81 203 GLY A C 1
ATOM 1535 O O . GLY A 1 203 ? -8.844 -16.672 -7.254 1 96.81 203 GLY A O 1
ATOM 1536 N N . VAL A 1 204 ? -8.016 -16.969 -9.312 1 95.81 204 VAL A N 1
ATOM 1537 C CA . VAL A 1 204 ? -8.984 -18 -9.664 1 95.81 204 VAL A CA 1
ATOM 1538 C C . VAL A 1 204 ? -8.852 -19.172 -8.703 1 95.81 204 VAL A C 1
ATOM 1540 O O . VAL A 1 204 ? -9.859 -19.688 -8.211 1 95.81 204 VAL A O 1
ATOM 1543 N N . LEU A 1 205 ? -7.672 -19.547 -8.445 1 94.75 205 LEU A N 1
ATOM 1544 C CA . LEU A 1 205 ? -7.418 -20.688 -7.57 1 94.75 205 LEU A CA 1
ATOM 1545 C C . LEU A 1 205 ? -7.812 -20.359 -6.133 1 94.75 205 LEU A C 1
ATOM 1547 O O . LEU A 1 205 ? -8.367 -21.219 -5.434 1 94.75 205 LEU A O 1
ATOM 1551 N N . MET A 1 206 ? -7.508 -19.156 -5.727 1 93.62 206 MET A N 1
ATOM 1552 C CA . MET A 1 206 ? -7.855 -18.75 -4.367 1 93.62 206 MET A CA 1
ATOM 1553 C C . MET A 1 206 ? -9.367 -18.734 -4.176 1 93.62 206 MET A C 1
ATOM 1555 O O . MET A 1 206 ? -9.859 -19 -3.076 1 93.62 206 MET A O 1
ATOM 1559 N N . ALA A 1 207 ? -10.031 -18.453 -5.238 1 92.62 207 ALA A N 1
ATOM 1560 C CA . ALA A 1 207 ? -11.484 -18.375 -5.18 1 92.62 207 ALA A CA 1
ATOM 1561 C C . ALA A 1 207 ? -12.102 -19.75 -4.902 1 92.62 207 ALA A C 1
ATOM 1563 O O . ALA A 1 207 ? -13.227 -19.844 -4.414 1 92.62 207 ALA A O 1
ATOM 1564 N N . LEU A 1 208 ? -11.406 -20.797 -5.199 1 88.5 208 LEU A N 1
ATOM 1565 C CA . LEU A 1 208 ? -11.891 -22.156 -4.984 1 88.5 208 LEU A CA 1
ATOM 1566 C C . LEU A 1 208 ? -11.828 -22.531 -3.506 1 88.5 208 LEU A C 1
ATOM 1568 O O . LEU A 1 208 ? -12.477 -23.484 -3.072 1 88.5 208 LEU A O 1
ATOM 1572 N N . ILE A 1 209 ? -11.055 -21.781 -2.807 1 87.88 209 ILE A N 1
ATOM 1573 C CA . ILE A 1 209 ? -10.758 -22.188 -1.438 1 87.88 209 ILE A CA 1
ATOM 1574 C C . ILE A 1 209 ? -11.266 -21.125 -0.463 1 87.88 209 ILE A C 1
ATOM 1576 O O . ILE A 1 209 ? -11.75 -21.469 0.624 1 87.88 209 ILE A O 1
ATOM 1580 N N . PHE A 1 210 ? -11.164 -19.875 -0.836 1 89.38 210 PHE A N 1
ATOM 1581 C CA . PHE A 1 210 ? -11.469 -18.781 0.085 1 89.38 210 PHE A CA 1
ATOM 1582 C C . PHE A 1 210 ? -12.617 -17.922 -0.447 1 89.38 210 PHE A C 1
ATOM 1584 O O . PHE A 1 210 ? -12.852 -17.875 -1.656 1 89.38 210 PHE A O 1
ATOM 1591 N N . PRO A 1 211 ? -13.359 -17.312 0.474 1 91.44 211 PRO A N 1
ATOM 1592 C CA . PRO A 1 211 ? -14.367 -16.344 0.025 1 91.44 211 PRO A CA 1
ATOM 1593 C C . PRO A 1 211 ? -13.75 -15.164 -0.727 1 91.44 211 PRO A C 1
ATOM 1595 O O . PRO A 1 211 ? -12.594 -14.812 -0.5 1 91.44 211 PRO A O 1
ATOM 1598 N N . ILE A 1 212 ? -14.57 -14.625 -1.575 1 92.62 212 ILE A N 1
ATOM 1599 C CA . ILE A 1 212 ? -14.125 -13.562 -2.461 1 92.62 212 ILE A CA 1
ATOM 1600 C C . ILE A 1 212 ? -14.68 -12.219 -1.978 1 92.62 212 ILE A C 1
ATOM 1602 O O . ILE A 1 212 ? -15.875 -12.102 -1.706 1 92.62 212 ILE A O 1
ATOM 1606 N N . SER A 1 213 ? -13.844 -11.273 -1.806 1 93.75 213 SER A N 1
ATOM 1607 C CA . SER A 1 213 ? -14.234 -9.898 -1.491 1 93.75 213 SER A CA 1
ATOM 1608 C C . SER A 1 213 ? -13.164 -8.906 -1.932 1 93.75 213 SER A C 1
ATOM 1610 O O . SER A 1 213 ? -11.969 -9.18 -1.809 1 93.75 213 SER A O 1
ATOM 1612 N N . PRO A 1 214 ? -13.617 -7.742 -2.475 1 92.31 214 PRO A N 1
ATOM 1613 C CA . PRO A 1 214 ? -12.617 -6.719 -2.793 1 92.31 214 PRO A CA 1
ATOM 1614 C C . PRO A 1 214 ? -11.805 -6.289 -1.575 1 92.31 214 PRO A C 1
ATOM 1616 O O . PRO A 1 214 ? -10.703 -5.742 -1.722 1 92.31 214 PRO A O 1
ATOM 1619 N N . LEU A 1 215 ? -12.258 -6.613 -0.418 1 86.94 215 LEU A N 1
ATOM 1620 C CA . LEU A 1 215 ? -11.617 -6.191 0.825 1 86.94 215 LEU A CA 1
ATOM 1621 C C . LEU A 1 215 ? -10.383 -7.031 1.108 1 86.94 215 LEU A C 1
ATOM 1623 O O . LEU A 1 215 ? -9.57 -6.68 1.97 1 86.94 215 LEU A O 1
ATOM 1627 N N . THR A 1 216 ? -10.164 -8.055 0.357 1 89.94 216 THR A N 1
ATOM 1628 C CA . THR A 1 216 ? -9.062 -8.961 0.655 1 89.94 216 THR A CA 1
ATOM 1629 C C . THR A 1 216 ? -7.852 -8.641 -0.218 1 89.94 216 THR A C 1
ATOM 1631 O O . THR A 1 216 ? -6.805 -9.281 -0.091 1 89.94 216 THR A O 1
ATOM 1634 N N . SER A 1 217 ? -7.934 -7.637 -1.069 1 93.81 217 SER A N 1
ATOM 1635 C CA . SER A 1 217 ? -6.855 -7.312 -1.996 1 93.81 217 SER A CA 1
ATOM 1636 C C . SER A 1 217 ? -5.57 -6.973 -1.249 1 93.81 217 SER A C 1
ATOM 1638 O O . SER A 1 217 ? -4.492 -7.449 -1.611 1 93.81 217 SER A O 1
ATOM 1640 N N . SER A 1 218 ? -5.66 -6.227 -0.198 1 91.06 218 SER A N 1
ATOM 1641 C CA . SER A 1 218 ? -4.48 -5.809 0.558 1 91.06 218 SER A CA 1
ATOM 1642 C C . SER A 1 218 ? -3.84 -6.992 1.278 1 91.06 218 SER A C 1
ATOM 1644 O O . SER A 1 218 ? -2.615 -7.055 1.404 1 91.06 218 SER A O 1
ATOM 1646 N N . ALA A 1 219 ? -4.637 -7.848 1.738 1 89.62 219 ALA A N 1
ATOM 1647 C CA . ALA A 1 219 ? -4.102 -9.023 2.418 1 89.62 219 ALA A CA 1
ATOM 1648 C C . ALA A 1 219 ? -3.295 -9.891 1.457 1 89.62 219 ALA A C 1
ATOM 1650 O O . ALA A 1 219 ? -2.219 -10.383 1.809 1 89.62 219 ALA A O 1
ATOM 1651 N N . TYR A 1 220 ? -3.811 -10.055 0.293 1 93.38 220 TYR A N 1
ATOM 1652 C CA . TYR A 1 220 ? -3.096 -10.852 -0.694 1 93.38 220 TYR A CA 1
ATOM 1653 C C . TYR A 1 220 ? -1.802 -10.172 -1.118 1 93.38 220 TYR A C 1
ATOM 1655 O O . TYR A 1 220 ? -0.778 -10.828 -1.314 1 93.38 220 TYR A O 1
ATOM 1663 N N . LEU A 1 221 ? -1.886 -8.883 -1.306 1 94.38 221 LEU A N 1
ATOM 1664 C CA . LEU A 1 221 ? -0.672 -8.133 -1.61 1 94.38 221 LEU A CA 1
ATOM 1665 C C . LEU A 1 221 ? 0.36 -8.297 -0.5 1 94.38 221 LEU A C 1
ATOM 1667 O O . LEU A 1 221 ? 1.547 -8.492 -0.773 1 94.38 221 LEU A O 1
ATOM 1671 N N . GLY A 1 222 ? -0.106 -8.219 0.714 1 90.62 222 GLY A N 1
ATOM 1672 C CA . GLY A 1 222 ? 0.779 -8.414 1.851 1 90.62 222 GLY A CA 1
ATOM 1673 C C . GLY A 1 222 ? 1.443 -9.781 1.859 1 90.62 222 GLY A C 1
ATOM 1674 O O . GLY A 1 222 ? 2.627 -9.898 2.18 1 90.62 222 GLY A O 1
ATOM 1675 N N . LYS A 1 223 ? 0.698 -10.758 1.53 1 91.06 223 LYS A N 1
ATOM 1676 C CA . LYS A 1 223 ? 1.264 -12.102 1.464 1 91.06 223 LYS A CA 1
ATOM 1677 C C . LYS A 1 223 ? 2.34 -12.195 0.386 1 91.06 223 LYS A C 1
ATOM 1679 O O . LYS A 1 223 ? 3.365 -12.852 0.579 1 91.06 223 LYS A O 1
ATOM 1684 N N . ALA A 1 224 ? 2.041 -11.555 -0.701 1 93.44 224 ALA A N 1
ATOM 1685 C CA . ALA A 1 224 ? 3.049 -11.523 -1.756 1 93.44 224 ALA A CA 1
ATOM 1686 C C . ALA A 1 224 ? 4.336 -10.867 -1.269 1 93.44 224 ALA A C 1
ATOM 1688 O O . ALA A 1 224 ? 5.434 -11.367 -1.525 1 93.44 224 ALA A O 1
ATOM 1689 N N . PHE A 1 225 ? 4.191 -9.766 -0.529 1 91.38 225 PHE A N 1
ATOM 1690 C CA . PHE A 1 225 ? 5.348 -9.062 0.021 1 91.38 225 PHE A CA 1
ATOM 1691 C C . PHE A 1 225 ? 6.137 -9.977 0.952 1 91.38 225 PHE A C 1
ATOM 1693 O O . PHE A 1 225 ? 7.355 -10.094 0.825 1 91.38 225 PHE A O 1
ATOM 1700 N N . VAL A 1 226 ? 5.422 -10.625 1.776 1 88.38 226 VAL A N 1
ATOM 1701 C CA . VAL A 1 226 ? 6.047 -11.445 2.807 1 88.38 226 VAL A CA 1
ATOM 1702 C C . VAL A 1 226 ? 6.801 -12.602 2.154 1 88.38 226 VAL A C 1
ATOM 1704 O O . VAL A 1 226 ? 7.949 -12.883 2.508 1 88.38 226 VAL A O 1
ATOM 1707 N N . VAL A 1 227 ? 6.148 -13.227 1.258 1 91.12 227 VAL A N 1
ATOM 1708 C CA . VAL A 1 227 ? 6.758 -14.375 0.587 1 91.12 227 VAL A CA 1
ATOM 1709 C C . VAL A 1 227 ? 8.023 -13.922 -0.142 1 91.12 227 VAL A C 1
ATOM 1711 O O . VAL A 1 227 ? 9.047 -14.617 -0.107 1 91.12 227 VAL A O 1
ATOM 1714 N N . CYS A 1 228 ? 8.016 -12.797 -0.789 1 91.25 228 CYS A N 1
ATOM 1715 C CA . CYS A 1 228 ? 9.172 -12.305 -1.533 1 91.25 228 CYS A CA 1
ATOM 1716 C C . CYS A 1 228 ? 10.305 -11.93 -0.59 1 91.25 228 CYS A C 1
ATOM 1718 O O . CYS A 1 228 ? 11.477 -12.133 -0.914 1 91.25 228 CYS A O 1
ATOM 1720 N N . VAL A 1 229 ? 9.945 -11.375 0.547 1 87.31 229 VAL A N 1
ATOM 1721 C CA . VAL A 1 229 ? 10.969 -10.977 1.512 1 87.31 229 VAL A CA 1
ATOM 1722 C C . VAL A 1 229 ? 11.602 -12.219 2.133 1 87.31 229 VAL A C 1
ATOM 1724 O O . VAL A 1 229 ? 12.82 -12.266 2.346 1 87.31 229 VAL A O 1
ATOM 1727 N N . LEU A 1 230 ? 10.75 -13.219 2.367 1 84.62 230 LEU A N 1
ATOM 1728 C CA . LEU A 1 230 ? 11.234 -14.445 2.986 1 84.62 230 LEU A CA 1
ATOM 1729 C C . LEU A 1 230 ? 12.055 -15.266 1.995 1 84.62 230 LEU A C 1
ATOM 1731 O O . LEU A 1 230 ? 13.07 -15.867 2.365 1 84.62 230 LEU A O 1
ATOM 1735 N N . GLY A 1 231 ? 11.586 -15.398 0.802 1 83.44 231 GLY A N 1
ATOM 1736 C CA . GLY A 1 231 ? 12.18 -16.281 -0.184 1 83.44 231 GLY A CA 1
ATOM 1737 C C . GLY A 1 231 ? 13.203 -15.586 -1.068 1 83.44 231 GLY A C 1
ATOM 1738 O O . GLY A 1 231 ? 14.016 -16.25 -1.725 1 83.44 231 GLY A O 1
ATOM 1739 N N . GLY A 1 232 ? 13.195 -14.336 -1.152 1 78.81 232 GLY A N 1
ATOM 1740 C CA . GLY A 1 232 ? 14.062 -13.609 -2.072 1 78.81 232 GLY A CA 1
ATOM 1741 C C . GLY A 1 232 ? 13.352 -13.195 -3.35 1 78.81 232 GLY A C 1
ATOM 1742 O O . GLY A 1 232 ? 12.508 -13.93 -3.863 1 78.81 232 GLY A O 1
ATOM 1743 N N . LEU A 1 233 ? 13.766 -12.062 -3.83 1 79.38 233 LEU A N 1
ATOM 1744 C CA . LEU A 1 233 ? 13.133 -11.5 -5.02 1 79.38 233 LEU A CA 1
ATOM 1745 C C . LEU A 1 233 ? 13.719 -12.117 -6.285 1 79.38 233 LEU A C 1
ATOM 1747 O O . LEU A 1 233 ? 14.922 -12.352 -6.371 1 79.38 233 LEU A O 1
ATOM 1751 N N . GLY A 1 234 ? 12.93 -12.422 -7.188 1 74.81 234 GLY A N 1
ATOM 1752 C CA . GLY A 1 234 ? 13.359 -12.789 -8.531 1 74.81 234 GLY A CA 1
ATOM 1753 C C . GLY A 1 234 ? 13.641 -14.266 -8.688 1 74.81 234 GLY A C 1
ATOM 1754 O O . GLY A 1 234 ? 14.188 -14.695 -9.711 1 74.81 234 GLY A O 1
ATOM 1755 N N . SER A 1 235 ? 13.297 -15.031 -7.715 1 81.56 235 SER A N 1
ATOM 1756 C CA . SER A 1 235 ? 13.586 -16.453 -7.789 1 81.56 235 SER A CA 1
ATOM 1757 C C . SER A 1 235 ? 12.32 -17.281 -7.57 1 81.56 235 SER A C 1
ATOM 1759 O O . SER A 1 235 ? 11.602 -17.078 -6.59 1 81.56 235 SER A O 1
ATOM 1761 N N . VAL A 1 236 ? 12.125 -18.172 -8.547 1 85.69 236 VAL A N 1
ATOM 1762 C CA . VAL A 1 236 ? 10.977 -19.062 -8.43 1 85.69 236 VAL A CA 1
ATOM 1763 C C . VAL A 1 236 ? 11.141 -19.969 -7.215 1 85.69 236 VAL A C 1
ATOM 1765 O O . VAL A 1 236 ? 10.203 -20.172 -6.449 1 85.69 236 VAL A O 1
ATOM 1768 N N . SER A 1 237 ? 12.344 -20.406 -7.047 1 87 237 SER A N 1
ATOM 1769 C CA . SER A 1 237 ? 12.617 -21.266 -5.906 1 87 237 SER A CA 1
ATOM 1770 C C . SER A 1 237 ? 12.461 -20.516 -4.59 1 87 237 SER A C 1
ATOM 1772 O O . SER A 1 237 ? 12 -21.078 -3.594 1 87 237 SER A O 1
ATOM 1774 N N . GLY A 1 238 ? 12.844 -19.312 -4.629 1 87.25 238 GLY A N 1
ATOM 1775 C CA . GLY A 1 238 ? 12.648 -18.484 -3.445 1 87.25 238 GLY A CA 1
ATOM 1776 C C . GLY A 1 238 ? 11.188 -18.297 -3.09 1 87.25 238 GLY A C 1
ATOM 1777 O O . GLY A 1 238 ? 10.812 -18.375 -1.919 1 87.25 238 GLY A O 1
ATOM 1778 N N . ALA A 1 239 ? 10.414 -18.062 -4.094 1 89.81 239 ALA A N 1
ATOM 1779 C CA . ALA A 1 239 ? 8.977 -17.875 -3.877 1 89.81 239 ALA A CA 1
ATOM 1780 C C . ALA A 1 239 ? 8.344 -19.141 -3.312 1 89.81 239 ALA A C 1
ATOM 1782 O O . ALA A 1 239 ? 7.48 -19.078 -2.432 1 89.81 239 ALA A O 1
ATOM 1783 N N . LEU A 1 240 ? 8.766 -20.281 -3.836 1 91.69 240 LEU A N 1
ATOM 1784 C CA . LEU A 1 240 ? 8.234 -21.547 -3.344 1 91.69 240 LEU A CA 1
ATOM 1785 C C . LEU A 1 240 ? 8.609 -21.75 -1.881 1 91.69 240 LEU A C 1
ATOM 1787 O O . LEU A 1 240 ? 7.758 -22.109 -1.063 1 91.69 240 LEU A O 1
ATOM 1791 N N . ALA A 1 241 ? 9.836 -21.469 -1.587 1 90.88 241 ALA A N 1
ATOM 1792 C CA . ALA A 1 241 ? 10.305 -21.641 -0.213 1 90.88 241 ALA A CA 1
ATOM 1793 C C . ALA A 1 241 ? 9.617 -20.656 0.725 1 90.88 241 ALA A C 1
ATOM 1795 O O . ALA A 1 241 ? 9.164 -21.031 1.809 1 90.88 241 ALA A O 1
ATOM 1796 N N . GLY A 1 242 ? 9.586 -19.453 0.303 1 89.88 242 GLY A N 1
ATOM 1797 C CA . GLY A 1 242 ? 8.922 -18.438 1.107 1 89.88 242 GLY A CA 1
ATOM 1798 C C . GLY A 1 242 ? 7.438 -18.703 1.304 1 89.88 242 GLY A C 1
ATOM 1799 O O . GLY A 1 242 ? 6.906 -18.5 2.396 1 89.88 242 GLY A O 1
ATOM 1800 N N . GLY A 1 243 ? 6.809 -19.094 0.223 1 92.19 243 GLY A N 1
ATOM 1801 C CA . GLY A 1 243 ? 5.398 -19.453 0.313 1 92.19 243 GLY A CA 1
ATOM 1802 C C . GLY A 1 243 ? 5.129 -20.594 1.273 1 92.19 243 GLY A C 1
ATOM 1803 O O . GLY A 1 243 ? 4.199 -20.531 2.08 1 92.19 243 GLY A O 1
ATOM 1804 N N . MET A 1 244 ? 5.965 -21.578 1.196 1 92.19 244 MET A N 1
ATOM 1805 C CA . MET A 1 244 ? 5.816 -22.734 2.078 1 92.19 244 MET A CA 1
ATOM 1806 C C . MET A 1 244 ? 6.035 -22.328 3.535 1 92.19 244 MET A C 1
ATOM 1808 O O . MET A 1 244 ? 5.312 -22.797 4.422 1 92.19 244 MET A O 1
ATOM 1812 N N . LEU A 1 245 ? 6.977 -21.547 3.742 1 88 245 LEU A N 1
ATOM 1813 C CA . LEU A 1 245 ? 7.266 -21.109 5.102 1 88 245 LEU A CA 1
ATOM 1814 C C . LEU A 1 245 ? 6.105 -20.312 5.676 1 88 245 LEU A C 1
ATOM 1816 O O . LEU A 1 245 ? 5.695 -20.531 6.82 1 88 245 LEU A O 1
ATOM 1820 N N . LEU A 1 246 ? 5.656 -19.422 4.914 1 88.44 246 LEU A N 1
ATOM 1821 C CA . LEU A 1 246 ? 4.531 -18.625 5.371 1 88.44 246 LEU A CA 1
ATOM 1822 C C . LEU A 1 246 ? 3.312 -19.5 5.641 1 88.44 246 LEU A C 1
ATOM 1824 O O . LEU A 1 246 ? 2.639 -19.328 6.66 1 88.44 246 LEU A O 1
ATOM 1828 N N . ALA A 1 247 ? 3.061 -20.375 4.762 1 90.19 247 ALA A N 1
ATOM 1829 C CA . ALA A 1 247 ? 1.904 -21.25 4.895 1 90.19 247 ALA A CA 1
ATOM 1830 C C . ALA A 1 247 ? 2.047 -22.172 6.113 1 90.19 247 ALA A C 1
ATOM 1832 O O . ALA A 1 247 ? 1.058 -22.484 6.777 1 90.19 247 ALA A O 1
ATOM 1833 N N . LEU A 1 248 ? 3.209 -22.594 6.324 1 88.5 248 LEU A N 1
ATOM 1834 C CA . LEU A 1 248 ? 3.451 -23.438 7.496 1 88.5 248 LEU A CA 1
ATOM 1835 C C . LEU A 1 248 ? 3.139 -22.672 8.781 1 88.5 248 LEU A C 1
ATOM 1837 O O . LEU A 1 248 ? 2.484 -23.203 9.68 1 88.5 248 LEU A O 1
ATOM 1841 N N . VAL A 1 249 ? 3.586 -21.5 8.859 1 84 249 VAL A N 1
ATOM 1842 C CA . VAL A 1 249 ? 3.338 -20.672 10.031 1 84 249 VAL A CA 1
ATOM 1843 C C . VAL A 1 249 ? 1.836 -20.453 10.211 1 84 249 VAL A C 1
ATOM 1845 O O . VAL A 1 249 ? 1.321 -20.547 11.328 1 84 249 VAL A O 1
ATOM 1848 N N . GLU A 1 250 ? 1.218 -20.188 9.141 1 86.25 250 GLU A N 1
ATOM 1849 C CA . GLU A 1 250 ? -0.221 -19.953 9.211 1 86.25 250 GLU A CA 1
ATOM 1850 C C . GLU A 1 250 ? -0.975 -21.219 9.578 1 86.25 250 GLU A C 1
ATOM 1852 O O . GLU A 1 250 ? -1.956 -21.172 10.32 1 86.25 250 GLU A O 1
ATOM 1857 N N . SER A 1 251 ? -0.512 -22.312 9.016 1 86.81 251 SER A N 1
ATOM 1858 C CA . SER A 1 251 ? -1.184 -23.578 9.297 1 86.81 251 SER A CA 1
ATOM 1859 C C . SER A 1 251 ? -1.011 -23.984 10.75 1 86.81 251 SER A C 1
ATOM 1861 O O . SER A 1 251 ? -1.94 -24.516 11.375 1 86.81 251 SER A O 1
ATOM 1863 N N . VAL A 1 252 ? 0.121 -23.75 11.25 1 83.88 252 VAL A N 1
ATOM 1864 C CA . VAL A 1 252 ? 0.362 -24.031 12.664 1 83.88 252 VAL A CA 1
ATOM 1865 C C . VAL A 1 252 ? -0.486 -23.094 13.523 1 83.88 252 VAL A C 1
ATOM 1867 O O . VAL A 1 252 ? -1.093 -23.531 14.508 1 83.88 252 VAL A O 1
ATOM 1870 N N . GLY A 1 253 ? -0.449 -21.812 13.164 1 80.62 253 GLY A N 1
ATOM 1871 C CA . GLY A 1 253 ? -1.27 -20.859 13.883 1 80.62 253 GLY A CA 1
ATOM 1872 C C . GLY A 1 253 ? -2.744 -21.203 13.883 1 80.62 253 GLY A C 1
ATOM 1873 O O . GLY A 1 253 ? -3.424 -21.078 14.898 1 80.62 253 GLY A O 1
ATOM 1874 N N . SER A 1 254 ? -3.184 -21.594 12.734 1 81.31 254 SER A N 1
ATOM 1875 C CA . SER A 1 254 ? -4.586 -21.969 12.609 1 81.31 254 SER A CA 1
ATOM 1876 C C . SER A 1 254 ? -4.91 -23.172 13.484 1 81.31 254 SER A C 1
ATOM 1878 O O . SER A 1 254 ? -6.004 -23.266 14.047 1 81.31 254 SER A O 1
ATOM 1880 N N . ALA A 1 255 ? -4.031 -24.062 13.562 1 80.75 255 ALA A N 1
ATOM 1881 C CA . ALA A 1 255 ? -4.246 -25.281 14.344 1 80.75 255 ALA A CA 1
ATOM 1882 C C . ALA A 1 255 ? -4.301 -24.969 15.836 1 80.75 255 ALA A C 1
ATOM 1884 O O . ALA A 1 255 ? -5.082 -25.562 16.578 1 80.75 255 ALA A O 1
ATOM 1885 N N . PHE A 1 256 ? -3.572 -23.922 16.219 1 79.25 256 PHE A N 1
ATOM 1886 C CA . PHE A 1 256 ? -3.459 -23.656 17.656 1 79.25 256 PHE A CA 1
ATOM 1887 C C . PHE A 1 256 ? -4.367 -22.516 18.062 1 79.25 256 PHE A C 1
ATOM 1889 O O . PHE A 1 256 ? -4.852 -22.469 19.203 1 79.25 256 PHE A O 1
ATOM 1896 N N . PHE A 1 257 ? -4.57 -21.531 17.156 1 77.5 257 PHE A N 1
ATOM 1897 C CA . PHE A 1 257 ? -5.277 -20.328 17.562 1 77.5 257 PHE A CA 1
ATOM 1898 C C . PHE A 1 257 ? -6.57 -20.156 16.781 1 77.5 257 PHE A C 1
ATOM 1900 O O . PHE A 1 257 ? -7.324 -19.203 17 1 77.5 257 PHE A O 1
ATOM 1907 N N . GLY A 1 258 ? -6.848 -21 15.891 1 75.25 258 GLY A N 1
ATOM 1908 C CA . GLY A 1 258 ? -8.062 -20.922 15.102 1 75.25 258 GLY A CA 1
ATOM 1909 C C . GLY A 1 258 ? -7.879 -20.188 13.789 1 75.25 258 GLY A C 1
ATOM 1910 O O . GLY A 1 258 ? -6.941 -19.406 13.633 1 75.25 258 GLY A O 1
ATOM 1911 N N . PRO A 1 259 ? -8.766 -20.484 12.836 1 70.31 259 PRO A N 1
ATOM 1912 C CA . PRO A 1 259 ? -8.648 -19.922 11.484 1 70.31 259 PRO A CA 1
ATOM 1913 C C . PRO A 1 259 ? -8.836 -18.406 11.453 1 70.31 259 PRO A C 1
ATOM 1915 O O . PRO A 1 259 ? -8.25 -17.734 10.602 1 70.31 259 PRO A O 1
ATOM 1918 N N . ALA A 1 260 ? -9.586 -17.891 12.414 1 66.62 260 ALA A N 1
ATOM 1919 C CA . ALA A 1 260 ? -9.93 -16.469 12.414 1 66.62 260 ALA A CA 1
ATOM 1920 C C . ALA A 1 260 ? -8.695 -15.617 12.703 1 66.62 260 ALA A C 1
ATOM 1922 O O . ALA A 1 260 ? -8.594 -14.484 12.211 1 66.62 260 ALA A O 1
ATOM 1923 N N . HIS A 1 261 ? -7.812 -16.188 13.344 1 66.75 261 HIS A N 1
ATOM 1924 C CA . HIS A 1 261 ? -6.664 -15.406 13.773 1 66.75 261 HIS A CA 1
ATOM 1925 C C . HIS A 1 261 ? -5.434 -15.727 12.93 1 66.75 261 HIS A C 1
ATOM 1927 O O . HIS A 1 261 ? -4.367 -15.141 13.141 1 66.75 261 HIS A O 1
ATOM 1933 N N . ALA A 1 262 ? -5.652 -16.562 12.016 1 67.12 262 ALA A N 1
ATOM 1934 C CA . ALA A 1 262 ? -4.504 -17.062 11.281 1 67.12 262 ALA A CA 1
ATOM 1935 C C . ALA A 1 262 ? -3.822 -15.953 10.484 1 67.12 262 ALA A C 1
ATOM 1937 O O . ALA A 1 262 ? -2.594 -15.844 10.5 1 67.12 262 ALA A O 1
ATOM 1938 N N . THR A 1 263 ? -4.688 -15.164 9.969 1 63.97 263 THR A N 1
ATOM 1939 C CA . THR A 1 263 ? -4.121 -14.117 9.125 1 63.97 263 THR A CA 1
ATOM 1940 C C . THR A 1 263 ? -3.357 -13.094 9.961 1 63.97 263 THR A C 1
ATOM 1942 O O . THR A 1 263 ? -2.234 -12.719 9.625 1 63.97 263 THR A O 1
ATOM 1945 N N . THR A 1 264 ? -4.004 -12.727 11.023 1 68.5 264 THR A N 1
ATOM 1946 C CA . THR A 1 264 ? -3.363 -11.758 11.914 1 68.5 264 THR A CA 1
ATOM 1947 C C . THR A 1 264 ? -2.057 -12.32 12.469 1 68.5 264 THR A C 1
ATOM 1949 O O . THR A 1 264 ? -1.04 -11.625 12.5 1 68.5 264 THR A O 1
ATOM 1952 N N . LEU A 1 265 ? -2.105 -13.508 12.812 1 70.5 265 LEU A N 1
ATOM 1953 C CA . LEU A 1 265 ? -0.926 -14.148 13.383 1 70.5 265 LEU A CA 1
ATOM 1954 C C . LEU A 1 265 ? 0.184 -14.266 12.344 1 70.5 265 LEU A C 1
ATOM 1956 O O . LEU A 1 265 ? 1.363 -14.109 12.672 1 70.5 265 LEU A O 1
ATOM 1960 N N . SER A 1 266 ? -0.29 -14.445 11.141 1 68.19 266 SER A N 1
ATOM 1961 C CA . SER A 1 266 ? 0.701 -14.586 10.086 1 68.19 266 SER A CA 1
ATOM 1962 C C . SER A 1 266 ? 1.493 -13.297 9.891 1 68.19 266 SER A C 1
ATOM 1964 O O . SER A 1 266 ? 2.717 -13.328 9.742 1 68.19 266 SER A O 1
ATOM 1966 N N . PHE A 1 267 ? 0.777 -12.234 9.93 1 71.19 267 PHE A N 1
ATOM 1967 C CA . PHE A 1 267 ? 1.489 -10.984 9.727 1 71.19 267 PHE A CA 1
ATOM 1968 C C . PHE A 1 267 ? 2.334 -10.633 10.953 1 71.19 267 PHE A C 1
ATOM 1970 O O . PHE A 1 267 ? 3.438 -10.102 10.812 1 71.19 267 PHE A O 1
ATOM 1977 N N . LEU A 1 268 ? 1.83 -10.984 12.086 1 75.38 268 LEU A N 1
ATOM 1978 C CA . LEU A 1 268 ? 2.605 -10.758 13.305 1 75.38 268 LEU A CA 1
ATOM 1979 C C . LEU A 1 268 ? 3.902 -11.562 13.281 1 75.38 268 LEU A C 1
ATOM 1981 O O . LEU A 1 268 ? 4.973 -11.031 13.586 1 75.38 268 LEU A O 1
ATOM 1985 N N . LEU A 1 269 ? 3.756 -12.766 12.93 1 71.25 269 LEU A N 1
ATOM 1986 C CA . LEU A 1 269 ? 4.934 -13.625 12.883 1 71.25 269 LEU A CA 1
ATOM 1987 C C . LEU A 1 269 ? 5.918 -13.133 11.828 1 71.25 269 LEU A C 1
ATOM 1989 O O . LEU A 1 269 ? 7.133 -13.172 12.031 1 71.25 269 LEU A O 1
ATOM 1993 N N . LEU A 1 270 ? 5.32 -12.664 10.781 1 68.5 270 LEU A N 1
ATOM 1994 C CA . LEU A 1 270 ? 6.168 -12.117 9.727 1 68.5 270 LEU A CA 1
ATOM 1995 C C . LEU A 1 270 ? 6.965 -10.922 10.234 1 68.5 270 LEU A C 1
ATOM 1997 O O . LEU A 1 270 ? 8.164 -10.812 9.977 1 68.5 270 LEU A O 1
ATOM 2001 N N . ILE A 1 271 ? 6.277 -10.117 10.953 1 71.75 271 ILE A N 1
ATOM 2002 C CA . ILE A 1 271 ? 6.938 -8.945 11.516 1 71.75 271 ILE A CA 1
ATOM 2003 C C . ILE A 1 271 ? 8.062 -9.383 12.445 1 71.75 271 ILE A C 1
ATOM 2005 O O . ILE A 1 271 ? 9.18 -8.859 12.375 1 71.75 271 ILE A O 1
ATOM 2009 N N . ILE A 1 272 ? 7.754 -10.359 13.164 1 76.06 272 ILE A N 1
ATOM 2010 C CA . ILE A 1 272 ? 8.75 -10.867 14.102 1 76.06 272 ILE A CA 1
ATOM 2011 C C . ILE A 1 272 ? 9.938 -11.445 13.328 1 76.06 272 ILE A C 1
ATOM 2013 O O . ILE A 1 272 ? 11.094 -11.164 13.656 1 76.06 272 ILE A O 1
ATOM 2017 N N . PHE A 1 273 ? 9.594 -12.133 12.344 1 72.81 273 PHE A N 1
ATOM 2018 C CA . PHE A 1 273 ? 10.641 -12.734 11.516 1 72.81 273 PHE A CA 1
ATOM 2019 C C . PHE A 1 273 ? 11.492 -11.656 10.859 1 72.81 273 PHE A C 1
ATOM 2021 O O . PHE A 1 273 ? 12.719 -11.758 10.852 1 72.81 273 PHE A O 1
ATOM 2028 N N . LEU A 1 274 ? 10.891 -10.672 10.406 1 72 274 LEU A N 1
ATOM 2029 C CA . LEU A 1 274 ? 11.602 -9.617 9.695 1 72 274 LEU A CA 1
ATOM 2030 C C . LEU A 1 274 ? 12.484 -8.828 10.656 1 72 274 LEU A C 1
ATOM 2032 O O . LEU A 1 274 ? 13.547 -8.336 10.266 1 72 274 LEU A O 1
ATOM 2036 N N . ILE A 1 275 ? 11.977 -8.766 11.844 1 72 275 ILE A N 1
ATOM 2037 C CA . ILE A 1 275 ? 12.742 -8.039 12.852 1 72 275 ILE A CA 1
ATOM 2038 C C . ILE A 1 275 ? 13.969 -8.852 13.25 1 72 275 ILE A C 1
ATOM 2040 O O . ILE A 1 275 ? 15.047 -8.289 13.461 1 72 275 ILE A O 1
ATOM 2044 N N . LEU A 1 276 ? 13.781 -10.102 13.188 1 74.06 276 LEU A N 1
ATOM 2045 C CA . LEU A 1 276 ? 14.859 -10.969 13.656 1 74.06 276 LEU A CA 1
ATOM 2046 C C . LEU A 1 276 ? 15.82 -11.297 12.523 1 74.06 276 LEU A C 1
ATOM 2048 O O . LEU A 1 276 ? 17.016 -11.539 12.758 1 74.06 276 LEU A O 1
ATOM 2052 N N . ARG A 1 277 ? 15.312 -11.336 11.25 1 71.62 277 ARG A N 1
ATOM 2053 C CA . ARG A 1 277 ? 16.141 -11.664 10.086 1 71.62 277 ARG A CA 1
ATOM 2054 C C . ARG A 1 277 ? 15.789 -10.781 8.898 1 71.62 277 ARG A C 1
ATOM 2056 O O . ARG A 1 277 ? 15.211 -11.25 7.914 1 71.62 277 ARG A O 1
ATOM 2063 N N . PRO A 1 278 ? 16.328 -9.68 8.977 1 63.56 278 PRO A N 1
ATOM 2064 C CA . PRO A 1 278 ? 15.93 -8.703 7.965 1 63.56 278 PRO A CA 1
ATOM 2065 C C . PRO A 1 278 ? 16.406 -9.062 6.562 1 63.56 278 PRO A C 1
ATOM 2067 O O . PRO A 1 278 ? 15.914 -8.523 5.574 1 63.56 278 PRO A O 1
ATOM 2070 N N . GLN A 1 279 ? 17.422 -9.906 6.41 1 65.5 279 GLN A N 1
ATOM 2071 C CA . GLN A 1 279 ? 17.953 -10.227 5.094 1 65.5 279 GLN A CA 1
ATOM 2072 C C . GLN A 1 279 ? 17.203 -11.391 4.453 1 65.5 279 GLN A C 1
ATOM 2074 O O . GLN A 1 279 ? 17.359 -11.664 3.264 1 65.5 279 GLN A O 1
ATOM 2079 N N . GLY A 1 280 ? 16.062 -11.703 4.754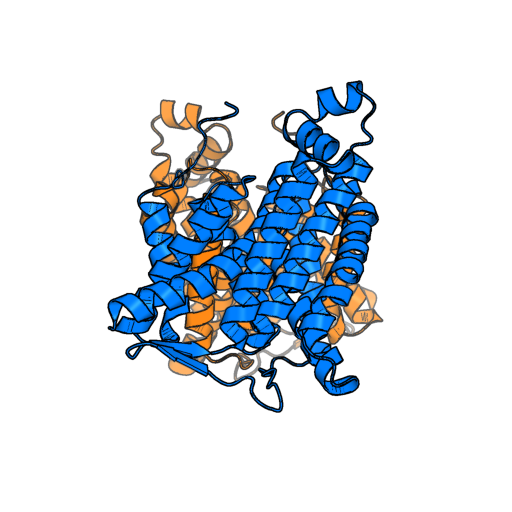 1 59.66 280 GLY A N 1
ATOM 2080 C CA . GLY A 1 280 ? 15.352 -12.859 4.242 1 59.66 280 GLY A CA 1
ATOM 2081 C C . GLY A 1 280 ? 16.156 -14.141 4.332 1 59.66 280 GLY A C 1
ATOM 2082 O O . GLY A 1 280 ? 17.234 -14.164 4.906 1 59.66 280 GLY A O 1
ATOM 2083 N N . LEU A 1 281 ? 15.586 -15.297 4.074 1 57.66 281 LEU A N 1
ATOM 2084 C CA . LEU A 1 281 ? 16.25 -16.594 4.141 1 57.66 281 LEU A CA 1
ATOM 2085 C C . LEU A 1 281 ? 17.281 -16.734 3.031 1 57.66 281 LEU A C 1
ATOM 2087 O O . LEU A 1 281 ? 18.328 -17.359 3.23 1 57.66 281 LEU A O 1
ATOM 2091 N N . VAL A 1 282 ? 16.922 -16.281 1.713 1 55.31 282 VAL A N 1
ATOM 2092 C CA . VAL A 1 282 ? 17.797 -16.5 0.567 1 55.31 282 VAL A CA 1
ATOM 2093 C C . VAL A 1 282 ? 18.375 -15.164 0.102 1 55.31 282 VAL A C 1
ATOM 2095 O O . VAL A 1 282 ? 18.797 -15.031 -1.047 1 55.31 282 VAL A O 1
ATOM 2098 N N . GLY A 1 283 ? 18.328 -14.141 0.778 1 48.72 283 GLY A N 1
ATOM 2099 C CA . GLY A 1 283 ? 18.906 -12.875 0.354 1 48.72 283 GLY A CA 1
ATOM 2100 C C . GLY A 1 283 ? 20.281 -13.008 -0.254 1 48.72 283 GLY A C 1
ATOM 2101 O O . GLY A 1 283 ? 21.172 -13.602 0.352 1 48.72 283 GLY A O 1
ATOM 2102 N N . ARG A 1 284 ? 20.375 -13.234 -1.62 1 40.53 284 ARG A N 1
ATOM 2103 C CA . ARG A 1 284 ? 21.672 -13.188 -2.311 1 40.53 284 ARG A CA 1
ATOM 2104 C C . ARG A 1 284 ? 22.469 -11.961 -1.885 1 40.53 284 ARG A C 1
ATOM 2106 O O . ARG A 1 284 ? 21.906 -10.867 -1.747 1 40.53 284 ARG A O 1
ATOM 2113 N N . LYS A 1 285 ? 23.531 -11.883 -1.054 1 39.84 285 LYS A N 1
ATOM 2114 C CA . LYS A 1 285 ? 24.656 -11.008 -1.369 1 39.84 285 LYS A CA 1
ATOM 2115 C C . LYS A 1 285 ? 24.766 -10.766 -2.873 1 39.84 285 LYS A C 1
ATOM 2117 O O . LYS A 1 285 ? 25.859 -10.758 -3.432 1 39.84 285 LYS A O 1
ATOM 2122 N N . GLY A 1 286 ? 23.812 -10.93 -3.645 1 29.86 286 GLY A N 1
ATOM 2123 C CA . GLY A 1 286 ? 24.297 -10.703 -4.996 1 29.86 286 GLY A CA 1
ATOM 2124 C C . GLY A 1 286 ? 24.875 -9.312 -5.199 1 29.86 286 GLY A C 1
ATOM 2125 O O . GLY A 1 286 ? 26.078 -9.156 -5.391 1 29.86 286 GLY A O 1
ATOM 2126 N N . PHE A 1 287 ? 24.062 -8.164 -6.051 1 29.02 287 PHE A N 1
ATOM 2127 C CA . PHE A 1 287 ? 24.75 -7.145 -6.828 1 29.02 287 PHE A CA 1
ATOM 2128 C C . PHE A 1 287 ? 25.328 -6.066 -5.918 1 29.02 287 PHE A C 1
ATOM 2130 O O . PHE A 1 287 ? 24.656 -5.07 -5.633 1 29.02 287 PHE A O 1
ATOM 2137 N N . GLU A 1 288 ? 25.734 -6.238 -4.758 1 23.38 288 GLU A N 1
ATOM 2138 C CA . GLU A 1 288 ? 26.734 -5.195 -4.594 1 23.38 288 GLU A CA 1
ATOM 2139 C C . GLU A 1 288 ? 27.906 -5.41 -5.547 1 23.38 288 GLU A C 1
ATOM 2141 O O . GLU A 1 288 ? 28.281 -6.551 -5.828 1 23.38 288 GLU A O 1
ATOM 2146 N N . MET B 1 1 ? -19.328 33.406 -8.648 1 74.62 1 MET B N 1
ATOM 2147 C CA . MET B 1 1 ? -19.641 32.906 -7.316 1 74.62 1 MET B CA 1
ATOM 2148 C C . MET B 1 1 ? -19.219 31.453 -7.176 1 74.62 1 MET B C 1
ATOM 2150 O O . MET B 1 1 ? -18.578 31.078 -6.191 1 74.62 1 MET B O 1
ATOM 2154 N N . GLN B 1 2 ? -19.406 30.812 -8.273 1 82.56 2 GLN B N 1
ATOM 2155 C CA . GLN B 1 2 ? -19.047 29.391 -8.25 1 82.56 2 GLN B CA 1
ATOM 2156 C C . GLN B 1 2 ? -17.531 29.203 -8.188 1 82.56 2 GLN B C 1
ATOM 2158 O O . GLN B 1 2 ? -17.047 28.344 -7.453 1 82.56 2 GLN B O 1
ATOM 2163 N N . ALA B 1 3 ? -16.844 30.141 -8.82 1 86.44 3 ALA B N 1
ATOM 2164 C CA . ALA B 1 3 ? -15.383 30.047 -8.844 1 86.44 3 ALA B CA 1
ATOM 2165 C C . ALA B 1 3 ? -14.797 30.328 -7.465 1 86.44 3 ALA B C 1
ATOM 2167 O O . ALA B 1 3 ? -13.867 29.656 -7.031 1 86.44 3 ALA B O 1
ATOM 2168 N N . VAL B 1 4 ? -15.312 31.281 -6.801 1 87.56 4 VAL B N 1
ATOM 2169 C CA . VAL B 1 4 ? -14.836 31.656 -5.473 1 87.56 4 VAL B CA 1
ATOM 2170 C C . VAL B 1 4 ? -15.102 30.516 -4.492 1 87.56 4 VAL B C 1
ATOM 2172 O O . VAL B 1 4 ? -14.258 30.188 -3.652 1 87.56 4 VAL B O 1
ATOM 2175 N N . GLN B 1 5 ? -16.219 29.953 -4.664 1 88.31 5 GLN B N 1
ATOM 2176 C CA . GLN B 1 5 ? -16.578 28.812 -3.82 1 88.31 5 GLN B CA 1
ATOM 2177 C C . GLN B 1 5 ? -15.602 27.656 -4.031 1 88.31 5 GLN B C 1
ATOM 2179 O O . GLN B 1 5 ? -15.18 27 -3.068 1 88.31 5 GLN B O 1
ATOM 2184 N N . ILE B 1 6 ? -15.273 27.469 -5.281 1 88.12 6 ILE B N 1
ATOM 2185 C CA . ILE B 1 6 ? -14.328 26.406 -5.617 1 88.12 6 ILE B CA 1
ATOM 2186 C C . ILE B 1 6 ? -12.977 26.703 -4.984 1 88.12 6 ILE B C 1
ATOM 2188 O O . ILE B 1 6 ? -12.336 25.812 -4.422 1 88.12 6 ILE B O 1
ATOM 2192 N N . LEU B 1 7 ? -12.594 27.875 -5.027 1 90 7 LEU B N 1
ATOM 2193 C CA . LEU B 1 7 ? -11.289 28.281 -4.5 1 90 7 LEU B CA 1
ATOM 2194 C C . LEU B 1 7 ? -11.258 28.156 -2.98 1 90 7 LEU B C 1
ATOM 2196 O O . LEU B 1 7 ? -10.25 27.734 -2.412 1 90 7 LEU B O 1
ATOM 2200 N N . ILE B 1 8 ? -12.281 28.531 -2.338 1 89.12 8 ILE B N 1
ATOM 2201 C CA . ILE B 1 8 ? -12.336 28.438 -0.884 1 89.12 8 ILE B CA 1
ATOM 2202 C C . ILE B 1 8 ? -12.336 26.969 -0.46 1 89.12 8 ILE B C 1
ATOM 2204 O O . ILE B 1 8 ? -11.633 26.594 0.48 1 89.12 8 ILE B O 1
ATOM 2208 N N . ASN B 1 9 ? -13.07 26.234 -1.194 1 87.25 9 ASN B N 1
ATOM 2209 C CA . ASN B 1 9 ? -13.062 24.812 -0.92 1 87.25 9 ASN B CA 1
ATOM 2210 C C . ASN B 1 9 ? -11.68 24.203 -1.115 1 87.25 9 ASN B C 1
ATOM 2212 O O . ASN B 1 9 ? -11.25 23.344 -0.336 1 87.25 9 ASN B O 1
ATOM 2216 N N . ALA B 1 10 ? -11.07 24.609 -2.094 1 88.81 10 ALA B N 1
ATOM 2217 C CA . ALA B 1 10 ? -9.719 24.125 -2.379 1 88.81 10 ALA B CA 1
ATOM 2218 C C . ALA B 1 10 ? -8.75 24.547 -1.285 1 88.81 10 ALA B C 1
ATOM 2220 O O . ALA B 1 10 ? -7.836 23.797 -0.931 1 88.81 10 ALA B O 1
ATOM 2221 N N . LEU B 1 11 ? -8.906 25.688 -0.792 1 91.25 11 LEU B N 1
ATOM 2222 C CA . LEU B 1 11 ? -8.039 26.156 0.279 1 91.25 11 LEU B CA 1
ATOM 2223 C C . LEU B 1 11 ? -8.227 25.328 1.541 1 91.25 11 LEU B C 1
ATOM 2225 O O . LEU B 1 11 ? -7.246 24.969 2.199 1 91.25 11 LEU B O 1
ATOM 2229 N N . VAL B 1 12 ? -9.469 25.047 1.847 1 90.75 12 VAL B N 1
ATOM 2230 C CA . VAL B 1 12 ? -9.773 24.266 3.035 1 90.75 12 VAL B CA 1
ATOM 2231 C C . VAL B 1 12 ? -9.211 22.859 2.881 1 90.75 12 VAL B C 1
ATOM 2233 O O . VAL B 1 12 ? -8.406 22.406 3.705 1 90.75 12 VAL B O 1
ATOM 2236 N N . LEU B 1 13 ? -9.492 22.234 1.783 1 91.25 13 LEU B N 1
ATOM 2237 C CA . LEU B 1 13 ? -9.055 20.859 1.549 1 91.25 13 LEU B CA 1
ATOM 2238 C C . LEU B 1 13 ? -7.543 20.797 1.361 1 91.25 13 LEU B C 1
ATOM 2240 O O . LEU B 1 13 ? -6.898 19.859 1.827 1 91.25 13 LEU B O 1
ATOM 2244 N N . GLY B 1 14 ? -7.078 21.75 0.7 1 93.75 14 GLY B N 1
ATOM 2245 C CA . GLY B 1 14 ? -5.648 21.781 0.427 1 93.75 14 GLY B CA 1
ATOM 2246 C C . GLY B 1 14 ? -4.805 21.859 1.684 1 93.75 14 GLY B C 1
ATOM 2247 O O . GLY B 1 14 ? -3.764 21.203 1.78 1 93.75 14 GLY B O 1
ATOM 2248 N N . SER B 1 15 ? -5.234 22.688 2.631 1 95.12 15 SER B N 1
ATOM 2249 C CA . SER B 1 15 ? -4.508 22.797 3.893 1 95.12 15 SER B CA 1
ATOM 2250 C C . SER B 1 15 ? -4.531 21.484 4.664 1 95.12 15 SER B C 1
ATOM 2252 O O . SER B 1 15 ? -3.543 21.109 5.293 1 95.12 15 SER B O 1
ATOM 2254 N N . LEU B 1 16 ? -5.605 20.812 4.551 1 95.06 16 LEU B N 1
ATOM 2255 C CA . LEU B 1 16 ? -5.73 19.531 5.219 1 95.06 16 LEU B CA 1
ATOM 2256 C C . LEU B 1 16 ? -4.859 18.484 4.543 1 95.06 16 LEU B C 1
ATOM 2258 O O . LEU B 1 16 ? -4.18 17.703 5.219 1 95.06 16 LEU B O 1
ATOM 2262 N N . TYR B 1 17 ? -4.879 18.516 3.25 1 93.81 17 TYR B N 1
ATOM 2263 C CA . TYR B 1 17 ? -4.047 17.578 2.502 1 93.81 17 TYR B CA 1
ATOM 2264 C C . TYR B 1 17 ? -2.568 17.844 2.756 1 93.81 17 TYR B C 1
ATOM 2266 O O . TYR B 1 17 ? -1.777 16.906 2.865 1 93.81 17 TYR B O 1
ATOM 2274 N N . ALA B 1 18 ? -2.275 19.078 2.842 1 95.12 18 ALA B N 1
ATOM 2275 C CA . ALA B 1 18 ? -0.895 19.422 3.166 1 95.12 18 ALA B CA 1
ATOM 2276 C C . ALA B 1 18 ? -0.499 18.875 4.535 1 95.12 18 ALA B C 1
ATOM 2278 O O . ALA B 1 18 ? 0.601 18.328 4.703 1 95.12 18 ALA B O 1
ATOM 2279 N N . CYS B 1 19 ? -1.362 18.969 5.43 1 95.31 19 CYS B N 1
ATOM 2280 C CA . CYS B 1 19 ? -1.099 18.5 6.785 1 95.31 19 CYS B CA 1
ATOM 2281 C C . CYS B 1 19 ? -0.898 17 6.812 1 95.31 19 CYS B C 1
ATOM 2283 O O . CYS B 1 19 ? 0.003 16.5 7.484 1 95.31 19 CYS B O 1
ATOM 2285 N N . ILE B 1 20 ? -1.652 16.312 6.039 1 95 20 ILE B N 1
ATOM 2286 C CA . ILE B 1 20 ? -1.544 14.859 5.91 1 95 20 ILE B CA 1
ATOM 2287 C C . ILE B 1 20 ? -0.201 14.492 5.281 1 95 20 ILE B C 1
ATOM 2289 O O . ILE B 1 20 ? 0.487 13.586 5.754 1 95 20 ILE B O 1
ATOM 2293 N N . ALA B 1 21 ? 0.159 15.234 4.359 1 95.69 21 ALA B N 1
ATOM 2294 C CA . ALA B 1 21 ? 1.293 14.859 3.518 1 95.69 21 ALA B CA 1
ATOM 2295 C C . ALA B 1 21 ? 2.615 15.25 4.176 1 95.69 21 ALA B C 1
ATOM 2297 O O . ALA B 1 21 ? 3.639 14.594 3.957 1 95.69 21 ALA B O 1
ATOM 2298 N N . ILE B 1 22 ? 2.623 16.266 4.961 1 95.31 22 ILE B N 1
ATOM 2299 C CA . ILE B 1 22 ? 3.881 16.781 5.496 1 95.31 22 ILE B CA 1
ATOM 2300 C C . ILE B 1 22 ? 4.48 15.758 6.469 1 95.31 22 ILE B C 1
ATOM 2302 O O . ILE B 1 22 ? 5.699 15.609 6.539 1 95.31 22 ILE B O 1
ATOM 2306 N N . GLY B 1 23 ? 3.648 15.172 7.289 1 95.44 23 GLY B N 1
ATOM 2307 C CA . GLY B 1 23 ? 4.152 14.109 8.148 1 95.44 23 GLY B CA 1
ATOM 2308 C C . GLY B 1 23 ? 4.773 12.961 7.379 1 95.44 23 GLY B C 1
ATOM 2309 O O . GLY B 1 23 ? 5.84 12.461 7.75 1 95.44 23 GLY B O 1
ATOM 2310 N N . PHE B 1 24 ? 4.098 12.586 6.324 1 96.56 24 PHE B N 1
ATOM 2311 C CA . PHE B 1 24 ? 4.613 11.531 5.457 1 96.56 24 PHE B CA 1
ATOM 2312 C C . PHE B 1 24 ? 5.941 11.945 4.832 1 96.56 24 PHE B C 1
ATOM 2314 O O . PHE B 1 24 ? 6.891 11.164 4.797 1 96.56 24 PHE B O 1
ATOM 2321 N N . SER B 1 25 ? 5.945 13.141 4.367 1 94.62 25 SER B N 1
ATOM 2322 C CA . SER B 1 25 ? 7.125 13.695 3.711 1 94.62 25 SER B CA 1
ATOM 2323 C C . SER B 1 25 ? 8.312 13.742 4.664 1 94.62 25 SER B C 1
ATOM 2325 O O . SER B 1 25 ? 9.453 13.484 4.262 1 94.62 25 SER B O 1
ATOM 2327 N N . LEU B 1 26 ? 8.078 14.094 5.859 1 94.38 26 LEU B N 1
ATOM 2328 C CA . LEU B 1 26 ? 9.133 14.156 6.863 1 94.38 26 LEU B CA 1
ATOM 2329 C C . LEU B 1 26 ? 9.758 12.789 7.078 1 94.38 26 LEU B C 1
ATOM 2331 O O . LEU B 1 26 ? 10.984 12.648 7.062 1 94.38 26 LEU B O 1
ATOM 2335 N N . VAL B 1 27 ? 8.938 11.766 7.223 1 95.88 27 VAL B N 1
ATOM 2336 C CA . VAL B 1 27 ? 9.414 10.414 7.492 1 95.88 27 VAL B CA 1
ATOM 2337 C C . VAL B 1 27 ? 10.203 9.898 6.293 1 95.88 27 VAL B C 1
ATOM 2339 O O . VAL B 1 27 ? 11.305 9.359 6.449 1 95.88 27 VAL B O 1
ATOM 2342 N N . TRP B 1 28 ? 9.672 10.07 5.195 1 93.25 28 TRP B N 1
ATOM 2343 C CA . TRP B 1 28 ? 10.383 9.625 4.004 1 93.25 28 TRP B CA 1
ATOM 2344 C C . TRP B 1 28 ? 11.688 10.398 3.826 1 93.25 28 TRP B C 1
ATOM 2346 O O . TRP B 1 28 ? 12.734 9.805 3.568 1 93.25 28 TRP B O 1
ATOM 2356 N N . GLY B 1 29 ? 11.672 11.664 4.016 1 90.38 29 GLY B N 1
ATOM 2357 C CA . GLY B 1 29 ? 12.844 12.5 3.807 1 90.38 29 GLY B CA 1
ATOM 2358 C C . GLY B 1 29 ? 13.977 12.195 4.77 1 90.38 29 GLY B C 1
ATOM 2359 O O . GLY B 1 29 ? 15.148 12.273 4.398 1 90.38 29 GLY B O 1
ATOM 2360 N N . VAL B 1 30 ? 13.602 11.836 5.93 1 93.06 30 VAL B N 1
ATOM 2361 C CA . VAL B 1 30 ? 14.625 11.656 6.961 1 93.06 30 VAL B CA 1
ATOM 2362 C C . VAL B 1 30 ? 15.047 10.195 7.012 1 93.06 30 VAL B C 1
ATOM 2364 O O . VAL B 1 30 ? 16.25 9.891 7.102 1 93.06 30 VAL B O 1
ATOM 2367 N N . LEU B 1 31 ? 14.086 9.305 6.941 1 94.25 31 LEU B N 1
ATOM 2368 C CA . LEU B 1 31 ? 14.391 7.891 7.141 1 94.25 31 LEU B CA 1
ATOM 2369 C C . LEU B 1 31 ? 14.562 7.176 5.805 1 94.25 31 LEU B C 1
ATOM 2371 O O . LEU B 1 31 ? 15.047 6.047 5.758 1 94.25 31 LEU B O 1
ATOM 2375 N N . ASN B 1 32 ? 14.086 7.773 4.754 1 91.62 32 ASN B N 1
ATOM 2376 C CA . ASN B 1 32 ? 14.039 7.113 3.453 1 91.62 32 ASN B CA 1
ATOM 2377 C C . ASN B 1 32 ? 13.219 5.828 3.508 1 91.62 32 ASN B C 1
ATOM 2379 O O . ASN B 1 32 ? 13.641 4.797 2.984 1 91.62 32 ASN B O 1
ATOM 2383 N N . VAL B 1 33 ? 12.125 5.914 4.191 1 92.88 33 VAL B N 1
ATOM 2384 C CA . VAL B 1 33 ? 11.203 4.793 4.328 1 92.88 33 VAL B CA 1
ATOM 2385 C C . VAL B 1 33 ? 9.812 5.207 3.855 1 92.88 33 VAL B C 1
ATOM 2387 O O . VAL B 1 33 ? 9.344 6.305 4.172 1 92.88 33 VAL B O 1
ATOM 2390 N N . ILE B 1 34 ? 9.242 4.359 3.033 1 93.81 34 ILE B N 1
ATOM 2391 C CA . ILE B 1 34 ? 7.848 4.562 2.648 1 93.81 34 ILE B CA 1
ATOM 2392 C C . ILE B 1 34 ? 6.926 4.004 3.73 1 93.81 34 ILE B C 1
ATOM 2394 O O . ILE B 1 34 ? 6.738 2.787 3.83 1 93.81 34 ILE B O 1
ATOM 2398 N N . ASN B 1 35 ? 6.418 4.863 4.48 1 95.81 35 ASN B N 1
ATOM 2399 C CA . ASN B 1 35 ? 5.598 4.469 5.621 1 95.81 35 ASN B CA 1
ATOM 2400 C C . ASN B 1 35 ? 4.156 4.195 5.203 1 95.81 35 ASN B C 1
ATOM 2402 O O . ASN B 1 35 ? 3.324 5.105 5.195 1 95.81 35 ASN B O 1
ATOM 2406 N N . LEU B 1 36 ? 3.816 2.93 5.07 1 95.75 36 LEU B N 1
ATOM 2407 C CA . LEU B 1 36 ? 2.488 2.576 4.578 1 95.75 36 LEU B CA 1
ATOM 2408 C C . LEU B 1 36 ? 1.468 2.588 5.711 1 95.75 36 LEU B C 1
ATOM 2410 O O . LEU B 1 36 ? 0.26 2.531 5.465 1 95.75 36 LEU B O 1
ATOM 2414 N N . ILE B 1 37 ? 1.926 2.713 6.914 1 96.31 37 ILE B N 1
ATOM 2415 C CA . ILE B 1 37 ? 0.999 2.73 8.039 1 96.31 37 ILE B CA 1
ATOM 2416 C C . ILE B 1 37 ? 0.44 4.141 8.227 1 96.31 37 ILE B C 1
ATOM 2418 O O . ILE B 1 37 ? -0.488 4.348 9.016 1 96.31 37 ILE B O 1
ATOM 2422 N N . HIS B 1 38 ? 0.91 5.105 7.539 1 97.81 38 HIS B N 1
ATOM 2423 C CA . HIS B 1 38 ? 0.568 6.516 7.676 1 97.81 38 HIS B CA 1
ATOM 2424 C C . HIS B 1 38 ? -0.937 6.734 7.551 1 97.81 38 HIS B C 1
ATOM 2426 O O . HIS B 1 38 ? -1.527 7.48 8.336 1 97.81 38 HIS B O 1
ATOM 2432 N N . GLY B 1 39 ? -1.573 6.082 6.648 1 96.88 39 GLY B N 1
ATOM 2433 C CA . GLY B 1 39 ? -3.012 6.203 6.477 1 96.88 39 GLY B CA 1
ATOM 2434 C C . GLY B 1 39 ? -3.799 5.746 7.691 1 96.88 39 GLY B C 1
ATOM 2435 O O . GLY B 1 39 ? -4.789 6.379 8.07 1 96.88 39 GLY B O 1
ATOM 2436 N N . SER B 1 40 ? -3.346 4.68 8.242 1 97.31 40 SER B N 1
ATOM 2437 C CA . SER B 1 40 ? -4.027 4.152 9.422 1 97.31 40 SER B CA 1
ATOM 2438 C C . SER B 1 40 ? -3.855 5.082 10.617 1 97.31 40 SER B C 1
ATOM 2440 O O . SER B 1 40 ? -4.746 5.18 11.469 1 97.31 40 SER B O 1
ATOM 2442 N N . PHE B 1 41 ? -2.709 5.805 10.695 1 98.25 41 PHE B N 1
ATOM 2443 C CA . PHE B 1 41 ? -2.529 6.809 11.742 1 98.25 41 PHE B CA 1
ATOM 2444 C C . PHE B 1 41 ? -3.58 7.906 11.617 1 98.25 41 PHE B C 1
ATOM 2446 O O . PHE B 1 41 ? -4.133 8.352 12.625 1 98.25 41 PHE B O 1
ATOM 2453 N N . ILE B 1 42 ? -3.846 8.266 10.398 1 97.81 42 ILE B N 1
ATOM 2454 C CA . ILE B 1 42 ? -4.82 9.328 10.156 1 97.81 42 ILE B CA 1
ATOM 2455 C C . ILE B 1 42 ? -6.203 8.867 10.609 1 97.81 42 ILE B C 1
ATOM 2457 O O . ILE B 1 42 ? -6.875 9.57 11.367 1 97.81 42 ILE B O 1
ATOM 2461 N N . VAL B 1 43 ? -6.598 7.664 10.211 1 97.5 43 VAL B N 1
ATOM 2462 C CA . VAL B 1 43 ? -7.926 7.164 10.555 1 97.5 43 VAL B CA 1
ATOM 2463 C C . VAL B 1 43 ? -8.023 6.941 12.062 1 97.5 43 VAL B C 1
ATOM 2465 O O . VAL B 1 43 ? -9.062 7.219 12.672 1 97.5 43 VAL B O 1
ATOM 2468 N N . LEU B 1 44 ? -6.941 6.465 12.609 1 97.62 44 LEU B N 1
ATOM 2469 C CA . LEU B 1 44 ? -6.93 6.277 14.055 1 97.62 44 LEU B CA 1
ATOM 2470 C C . LEU B 1 44 ? -7.109 7.605 14.781 1 97.62 44 LEU B C 1
ATOM 2472 O O . LEU B 1 44 ? -7.77 7.668 15.82 1 97.62 44 LEU B O 1
ATOM 2476 N N . GLY B 1 45 ? -6.512 8.648 14.305 1 97.12 45 GLY B N 1
ATOM 2477 C CA . GLY B 1 45 ? -6.727 9.977 14.852 1 97.12 45 GLY B CA 1
ATOM 2478 C C . GLY B 1 45 ? -8.18 10.422 14.797 1 97.12 45 GLY B C 1
ATOM 2479 O O . GLY B 1 45 ? -8.68 11.047 15.734 1 97.12 45 GLY B O 1
ATOM 2480 N N . ALA B 1 46 ? -8.812 10.102 13.711 1 96.25 46 ALA B N 1
ATOM 2481 C CA . ALA B 1 46 ? -10.234 10.414 13.562 1 96.25 46 ALA B CA 1
ATOM 2482 C C . ALA B 1 46 ? -11.062 9.688 14.617 1 96.25 46 ALA B C 1
ATOM 2484 O O . ALA B 1 46 ? -11.961 10.273 15.227 1 96.25 46 ALA B O 1
ATOM 2485 N N . TYR B 1 47 ? -10.727 8.461 14.836 1 95.25 47 TYR B N 1
ATOM 2486 C CA . TYR B 1 47 ? -11.461 7.684 15.828 1 95.25 47 TYR B CA 1
ATOM 2487 C C . TYR B 1 47 ? -11.18 8.195 17.234 1 95.25 47 TYR B C 1
ATOM 2489 O O . TYR B 1 47 ? -12.062 8.148 18.094 1 95.25 47 TYR B O 1
ATOM 2497 N N . LEU B 1 48 ? -9.961 8.586 17.422 1 94.12 48 LEU B N 1
ATOM 2498 C CA . LEU B 1 48 ? -9.648 9.195 18.719 1 94.12 48 LEU B CA 1
ATOM 2499 C C . LEU B 1 48 ? -10.531 10.406 18.969 1 94.12 48 LEU B C 1
ATOM 2501 O O . LEU B 1 48 ? -11.07 10.57 20.062 1 94.12 48 LEU B O 1
ATOM 2505 N N . ALA B 1 49 ? -10.664 11.258 18 1 93 49 ALA B N 1
ATOM 2506 C CA . ALA B 1 49 ? -11.531 12.43 18.125 1 93 49 ALA B CA 1
ATOM 2507 C C . ALA B 1 49 ? -12.977 12.023 18.391 1 93 49 ALA B C 1
ATOM 2509 O O . ALA B 1 49 ? -13.641 12.602 19.25 1 93 49 ALA B O 1
ATOM 2510 N N . PHE B 1 50 ? -13.43 11.07 17.656 1 91.5 50 PHE B N 1
ATOM 2511 C CA . PHE B 1 50 ? -14.789 10.57 17.797 1 91.5 50 PHE B CA 1
ATOM 2512 C C . PHE B 1 50 ? -15.023 10.023 19.203 1 91.5 50 PHE B C 1
ATOM 2514 O O . PHE B 1 50 ? -16.047 10.32 19.812 1 91.5 50 PHE B O 1
ATOM 2521 N N . GLY B 1 51 ? -14.094 9.219 19.625 1 89.31 51 GLY B N 1
ATOM 2522 C CA . GLY B 1 51 ? -14.211 8.633 20.953 1 89.31 51 GLY B CA 1
ATOM 2523 C C . GLY B 1 51 ? -14.211 9.672 22.062 1 89.31 51 GLY B C 1
ATOM 2524 O O . GLY B 1 51 ? -15 9.578 23.016 1 89.31 51 GLY B O 1
ATOM 2525 N N . LEU B 1 52 ? -13.328 10.602 22 1 88.31 52 LEU B N 1
ATOM 2526 C CA . LEU B 1 52 ? -13.242 11.641 23.016 1 88.31 52 LEU B CA 1
ATOM 2527 C C . LEU B 1 52 ? -14.508 12.5 23.016 1 88.31 52 LEU B C 1
ATOM 2529 O O . LEU B 1 52 ? -14.977 12.922 24.062 1 88.31 52 LEU B O 1
ATOM 2533 N N . TYR B 1 53 ? -15.039 12.75 21.875 1 84.69 53 TYR B N 1
ATOM 2534 C CA . TYR B 1 53 ? -16.25 13.555 21.781 1 84.69 53 TYR B CA 1
ATOM 2535 C C . TYR B 1 53 ? -17.453 12.797 22.359 1 84.69 53 TYR B C 1
ATOM 2537 O O . TYR B 1 53 ? -18.266 13.367 23.078 1 84.69 53 TYR B O 1
ATOM 2545 N N . GLN B 1 54 ? -17.562 11.57 21.969 1 82 54 GLN B N 1
ATOM 2546 C CA . GLN B 1 54 ? -18.688 10.766 22.422 1 82 54 GLN B CA 1
ATOM 2547 C C . GLN B 1 54 ? -18.625 10.508 23.922 1 82 54 GLN B C 1
ATOM 2549 O O . GLN B 1 54 ? -19.656 10.547 24.609 1 82 54 GLN B O 1
ATOM 2554 N N . SER B 1 55 ? -17.484 10.219 24.391 1 79.69 55 SER B N 1
ATOM 2555 C CA . SER B 1 55 ? -17.344 9.82 25.781 1 79.69 55 SER B CA 1
ATOM 2556 C C . SER B 1 55 ? -17.25 11.039 26.703 1 79.69 55 SER B C 1
ATOM 2558 O O . SER B 1 55 ? -17.859 11.062 27.766 1 79.69 55 SER B O 1
ATOM 2560 N N . LEU B 1 56 ? -16.5 12.055 26.25 1 76.69 56 LEU B N 1
ATOM 2561 C CA . LEU B 1 56 ? -16.219 13.148 27.172 1 76.69 56 LEU B CA 1
ATOM 2562 C C . LEU B 1 56 ? -16.844 14.445 26.688 1 76.69 56 LEU B C 1
ATOM 2564 O O . LEU B 1 56 ? -16.766 15.477 27.359 1 76.69 56 LEU B O 1
ATOM 2568 N N . HIS B 1 57 ? -17.453 14.375 25.562 1 76.19 57 HIS B N 1
ATOM 2569 C CA . HIS B 1 57 ? -18.078 15.555 24.969 1 76.19 57 HIS B CA 1
ATOM 2570 C C . HIS B 1 57 ? -17.062 16.672 24.766 1 76.19 57 HIS B C 1
ATOM 2572 O O . HIS B 1 57 ? -17.391 17.859 24.953 1 76.19 57 HIS B O 1
ATOM 2578 N N . LEU B 1 58 ? -15.875 16.219 24.641 1 75.81 58 LEU B N 1
ATOM 2579 C CA . LEU B 1 58 ? -14.812 17.188 24.391 1 75.81 58 LEU B CA 1
ATOM 2580 C C . LEU B 1 58 ? -14.82 17.641 22.922 1 75.81 58 LEU B C 1
ATOM 2582 O O . LEU B 1 58 ? -15 16.812 22.016 1 75.81 58 LEU B O 1
ATOM 2586 N N . SER B 1 59 ? -14.711 18.938 22.859 1 78.38 59 SER B N 1
ATOM 2587 C CA . SER B 1 59 ? -14.609 19.484 21.5 1 78.38 59 SER B CA 1
ATOM 2588 C C . SER B 1 59 ? -13.406 18.922 20.766 1 78.38 59 SER B C 1
ATOM 2590 O O . SER B 1 59 ? -12.391 18.594 21.375 1 78.38 59 SER B O 1
ATOM 2592 N N . PRO B 1 60 ? -13.484 18.656 19.516 1 75.44 60 PRO B N 1
ATOM 2593 C CA . PRO B 1 60 ? -12.406 18.109 18.688 1 75.44 60 PRO B CA 1
ATOM 2594 C C . PRO B 1 60 ? -11.117 18.906 18.781 1 75.44 60 PRO B C 1
ATOM 2596 O O . PRO B 1 60 ? -10.023 18.375 18.594 1 75.44 60 PRO B O 1
ATOM 2599 N N . TRP B 1 61 ? -11.195 20.047 19.125 1 77.62 61 TRP B N 1
ATOM 2600 C CA . TRP B 1 61 ? -10.008 20.891 19.281 1 77.62 61 TRP B CA 1
ATOM 2601 C C . TRP B 1 61 ? -9.133 20.391 20.422 1 77.62 61 TRP B C 1
ATOM 2603 O O . TRP B 1 61 ? -7.902 20.406 20.328 1 77.62 61 TRP B O 1
ATOM 2613 N N . TYR B 1 62 ? -9.82 19.875 21.391 1 83.06 62 TYR B N 1
ATOM 2614 C CA . TYR B 1 62 ? -9.086 19.297 22.5 1 83.06 62 TYR B CA 1
ATOM 2615 C C . TYR B 1 62 ? -8.5 17.938 22.125 1 83.06 62 TYR B C 1
ATOM 2617 O O . TYR B 1 62 ? -7.504 17.5 22.703 1 83.06 62 TYR B O 1
ATOM 2625 N N . ALA B 1 63 ? -9.109 17.438 21.125 1 89.88 63 ALA B N 1
ATOM 2626 C CA . ALA B 1 63 ? -8.625 16.125 20.672 1 89.88 63 ALA B CA 1
ATOM 2627 C C . ALA B 1 63 ? -7.246 16.234 20.047 1 89.88 63 ALA B C 1
ATOM 2629 O O . ALA B 1 63 ? -6.441 15.312 20.109 1 89.88 63 ALA B O 1
ATOM 2630 N N . ILE B 1 64 ? -6.977 17.406 19.531 1 92.88 64 ILE B N 1
ATOM 2631 C CA . ILE B 1 64 ? -5.68 17.625 18.906 1 92.88 64 ILE B CA 1
ATOM 2632 C C . ILE B 1 64 ? -4.586 17.625 19.969 1 92.88 64 ILE B C 1
ATOM 2634 O O . ILE B 1 64 ? -3.502 17.078 19.75 1 92.88 64 ILE B O 1
ATOM 2638 N N . VAL B 1 65 ? -4.848 18.219 21.078 1 92.81 65 VAL B N 1
ATOM 2639 C CA . VAL B 1 65 ? -3.889 18.328 22.172 1 92.81 65 VAL B CA 1
ATOM 2640 C C . VAL B 1 65 ? -3.557 16.938 22.719 1 92.81 65 VAL B C 1
ATOM 2642 O O . VAL B 1 65 ? -2.43 16.672 23.141 1 92.81 65 VAL B O 1
ATOM 2645 N N . VAL B 1 66 ? -4.527 16.062 22.625 1 94.38 66 VAL B N 1
ATOM 2646 C CA . VAL B 1 66 ? -4.324 14.695 23.094 1 94.38 66 VAL B CA 1
ATOM 2647 C C . VAL B 1 66 ? -3.682 13.859 21.984 1 94.38 66 VAL B C 1
ATOM 2649 O O . VAL B 1 66 ? -2.789 13.055 22.25 1 94.38 66 VAL B O 1
ATOM 2652 N N . ALA B 1 67 ? -4.125 14.078 20.766 1 96.38 67 ALA B N 1
ATOM 2653 C CA . ALA B 1 67 ? -3.668 13.273 19.641 1 96.38 67 ALA B CA 1
ATOM 2654 C C . ALA B 1 67 ? -2.17 13.461 19.406 1 96.38 67 ALA B C 1
ATOM 2656 O O . ALA B 1 67 ? -1.447 12.484 19.172 1 96.38 67 ALA B O 1
ATOM 2657 N N . ALA B 1 68 ? -1.724 14.688 19.5 1 96.56 68 ALA B N 1
ATOM 2658 C CA . ALA B 1 68 ? -0.332 14.992 19.188 1 96.56 68 ALA B CA 1
ATOM 2659 C C . ALA B 1 68 ? 0.625 14.172 20.047 1 96.56 68 ALA B C 1
ATOM 2661 O O . ALA B 1 68 ? 1.437 13.406 19.516 1 96.56 68 ALA B O 1
ATOM 2662 N N . PRO B 1 69 ? 0.518 14.211 21.391 1 97.25 69 PRO B N 1
ATOM 2663 C CA . PRO B 1 69 ? 1.456 13.43 22.203 1 97.25 69 PRO B CA 1
ATOM 2664 C C . PRO B 1 69 ? 1.22 11.922 22.078 1 97.25 69 PRO B C 1
ATOM 2666 O O . PRO B 1 69 ? 2.176 11.141 22.094 1 97.25 69 PRO B O 1
ATOM 2669 N N . VAL B 1 70 ? -0.008 11.477 22 1 97.5 70 VAL B N 1
ATOM 2670 C CA . VAL B 1 70 ? -0.323 10.047 21.938 1 97.5 70 VAL B CA 1
ATOM 2671 C C . VAL B 1 70 ? 0.271 9.438 20.672 1 97.5 70 VAL B C 1
ATOM 2673 O O . VAL B 1 70 ? 0.942 8.406 20.734 1 97.5 70 VAL B O 1
ATOM 2676 N N . PHE B 1 71 ? 0.072 10.078 19.562 1 98.56 71 PHE B N 1
ATOM 2677 C CA . PHE B 1 71 ? 0.574 9.547 18.312 1 98.56 71 PHE B CA 1
ATOM 2678 C C . PHE B 1 71 ? 2.084 9.727 18.203 1 98.56 71 PHE B C 1
ATOM 2680 O O . PHE B 1 71 ? 2.773 8.898 17.609 1 98.56 71 PHE B O 1
ATOM 2687 N N . PHE B 1 72 ? 2.561 10.805 18.812 1 98.5 72 PHE B N 1
ATOM 2688 C CA . PHE B 1 72 ? 4.008 10.953 18.859 1 98.5 72 PHE B CA 1
ATOM 2689 C C . PHE B 1 72 ? 4.652 9.773 19.578 1 98.5 72 PHE B C 1
ATOM 2691 O O . PHE B 1 72 ? 5.59 9.164 19.062 1 98.5 72 PHE B O 1
ATOM 2698 N N . VAL B 1 73 ? 4.148 9.469 20.734 1 98.56 73 VAL B N 1
ATOM 2699 C CA . VAL B 1 73 ? 4.711 8.398 21.547 1 98.56 73 VAL B CA 1
ATOM 2700 C C . VAL B 1 73 ? 4.543 7.062 20.812 1 98.56 73 VAL B C 1
ATOM 2702 O O . VAL B 1 73 ? 5.477 6.262 20.75 1 98.56 73 VAL B O 1
ATOM 2705 N N . PHE B 1 74 ? 3.393 6.863 20.234 1 98 74 PHE B N 1
ATOM 2706 C CA . PHE B 1 74 ? 3.129 5.633 19.5 1 98 74 PHE B CA 1
ATOM 2707 C C . PHE B 1 74 ? 4.098 5.484 18.328 1 98 74 PHE B C 1
ATOM 2709 O O . PHE B 1 74 ? 4.719 4.434 18.156 1 98 74 PHE B O 1
ATOM 2716 N N . GLY B 1 75 ? 4.191 6.559 17.531 1 98.19 75 GLY B N 1
ATOM 2717 C CA . GLY B 1 75 ? 5.113 6.531 16.406 1 98.19 75 GLY B CA 1
ATOM 2718 C C . GLY B 1 75 ? 6.562 6.363 16.828 1 98.19 75 GLY B C 1
ATOM 2719 O O . GLY B 1 75 ? 7.32 5.629 16.188 1 98.19 75 GLY B O 1
ATOM 2720 N N . TYR B 1 76 ? 6.891 7.043 17.906 1 98.25 76 TYR B N 1
ATOM 2721 C CA . TYR B 1 76 ? 8.242 6.941 18.438 1 98.25 76 TYR B CA 1
ATOM 2722 C C . TYR B 1 76 ? 8.57 5.504 18.828 1 98.25 76 TYR B C 1
ATOM 2724 O O . TYR B 1 76 ? 9.641 4.996 18.5 1 98.25 76 TYR B O 1
ATOM 2732 N N . ILE B 1 77 ? 7.703 4.867 19.469 1 97.75 77 ILE B N 1
ATOM 2733 C CA . ILE B 1 77 ? 7.918 3.508 19.953 1 97.75 77 ILE B CA 1
ATOM 2734 C C . ILE B 1 77 ? 7.988 2.541 18.781 1 97.75 77 ILE B C 1
ATOM 2736 O O . ILE B 1 77 ? 8.859 1.669 18.734 1 97.75 77 ILE B O 1
ATOM 2740 N N . VAL B 1 78 ? 7.102 2.699 17.828 1 96 78 VAL B N 1
ATOM 2741 C CA . VAL B 1 78 ? 7.09 1.838 16.656 1 96 78 VAL B CA 1
ATOM 2742 C C . VAL B 1 78 ? 8.422 1.944 15.922 1 96 78 VAL B C 1
ATOM 2744 O O . VAL B 1 78 ? 9.016 0.929 15.547 1 96 78 VAL B O 1
ATOM 2747 N N . GLN B 1 79 ? 8.859 3.146 15.781 1 96.94 79 GLN B N 1
ATOM 2748 C CA . GLN B 1 79 ? 10.117 3.348 15.078 1 96.94 79 GLN B CA 1
ATOM 2749 C C . GLN B 1 79 ? 11.297 2.803 15.891 1 96.94 79 GLN B C 1
ATOM 2751 O O . GLN B 1 79 ? 12.148 2.094 15.352 1 96.94 79 GLN B O 1
ATOM 2756 N N . ARG B 1 80 ? 11.32 3.092 17.141 1 95.5 80 ARG B N 1
ATOM 2757 C CA . ARG B 1 80 ? 12.453 2.746 17.984 1 95.5 80 ARG B CA 1
ATOM 2758 C C . ARG B 1 80 ? 12.562 1.235 18.172 1 95.5 80 ARG B C 1
ATOM 2760 O O . ARG B 1 80 ? 13.664 0.679 18.156 1 95.5 80 ARG B O 1
ATOM 2767 N N . LEU B 1 81 ? 11.5 0.63 18.25 1 92.69 81 LEU B N 1
ATOM 2768 C CA . LEU B 1 81 ? 11.531 -0.78 18.625 1 92.69 81 LEU B CA 1
ATOM 2769 C C . LEU B 1 81 ? 11.461 -1.672 17.391 1 92.69 81 LEU B C 1
ATOM 2771 O O . LEU B 1 81 ? 11.969 -2.797 17.406 1 92.69 81 LEU B O 1
ATOM 2775 N N . ILE B 1 82 ? 10.859 -1.183 16.344 1 92.56 82 ILE B N 1
ATOM 2776 C CA . ILE B 1 82 ? 10.57 -2.09 15.242 1 92.56 82 ILE B CA 1
ATOM 2777 C C . ILE B 1 82 ? 11.328 -1.643 14 1 92.56 82 ILE B C 1
ATOM 2779 O O . ILE B 1 82 ? 12.195 -2.367 13.492 1 92.56 82 ILE B O 1
ATOM 2783 N N . LEU B 1 83 ? 11.156 -0.444 13.586 1 93.44 83 LEU B N 1
ATOM 2784 C CA . LEU B 1 83 ? 11.672 0.002 12.297 1 93.44 83 LEU B CA 1
ATOM 2785 C C . LEU B 1 83 ? 13.188 0.189 12.352 1 93.44 83 LEU B C 1
ATOM 2787 O O . LEU B 1 83 ? 13.883 -0.026 11.359 1 93.44 83 LEU B O 1
ATOM 2791 N N . ASN B 1 84 ? 13.672 0.596 13.523 1 93.19 84 ASN B N 1
ATOM 2792 C CA . ASN B 1 84 ? 15.117 0.802 13.648 1 93.19 84 ASN B CA 1
ATOM 2793 C C . ASN B 1 84 ? 15.891 -0.488 13.391 1 93.19 84 ASN B C 1
ATOM 2795 O O . ASN B 1 84 ? 17.031 -0.449 12.938 1 93.19 84 ASN B O 1
ATOM 2799 N N . ARG B 1 85 ? 15.305 -1.559 13.57 1 89.31 85 ARG B N 1
ATOM 2800 C CA . ARG B 1 85 ? 15.969 -2.852 13.43 1 89.31 85 ARG B CA 1
ATOM 2801 C C . ARG B 1 85 ? 16.125 -3.234 11.961 1 89.31 85 ARG B C 1
ATOM 2803 O O . ARG B 1 85 ? 16.922 -4.102 11.617 1 89.31 85 ARG B O 1
ATOM 2810 N N . VAL B 1 86 ? 15.305 -2.602 11.102 1 89.38 86 VAL B N 1
ATOM 2811 C CA . VAL B 1 86 ? 15.336 -3.014 9.703 1 89.38 86 VAL B CA 1
ATOM 2812 C C . VAL B 1 86 ? 15.633 -1.807 8.812 1 89.38 86 VAL B C 1
ATOM 2814 O O . VAL B 1 86 ? 15.445 -1.867 7.594 1 89.38 86 VAL B O 1
ATOM 2817 N N . ILE B 1 87 ? 16.078 -0.755 9.359 1 87.75 87 ILE B N 1
ATOM 2818 C CA . ILE B 1 87 ? 16.188 0.517 8.656 1 87.75 87 ILE B CA 1
ATOM 2819 C C . ILE B 1 87 ? 17.25 0.4 7.559 1 87.75 87 ILE B C 1
ATOM 2821 O O . ILE B 1 87 ? 17.188 1.104 6.547 1 87.75 87 ILE B O 1
ATOM 2825 N N . THR B 1 88 ? 18.203 -0.495 7.645 1 85.31 88 THR B N 1
ATOM 2826 C CA . THR B 1 88 ? 19.281 -0.63 6.676 1 85.31 88 THR B CA 1
ATOM 2827 C C . THR B 1 88 ? 18.969 -1.741 5.676 1 85.31 88 THR B C 1
ATOM 2829 O O . THR B 1 88 ? 19.734 -1.966 4.734 1 85.31 88 THR B O 1
ATOM 2832 N N . ALA B 1 89 ? 17.844 -2.426 5.914 1 86 89 ALA B N 1
ATOM 2833 C CA . ALA B 1 89 ? 17.453 -3.496 5.004 1 86 89 ALA B CA 1
ATOM 2834 C C . ALA B 1 89 ? 16.938 -2.934 3.684 1 86 89 ALA B C 1
ATOM 2836 O O . ALA B 1 89 ? 16.703 -1.729 3.564 1 86 89 ALA B O 1
ATOM 2837 N N . PRO B 1 90 ? 16.859 -3.785 2.684 1 85.06 90 PRO B N 1
ATOM 2838 C CA . PRO B 1 90 ? 16.312 -3.334 1.403 1 85.06 90 PRO B CA 1
ATOM 2839 C C . PRO B 1 90 ? 14.898 -2.76 1.533 1 85.06 90 PRO B C 1
ATOM 2841 O O . PRO B 1 90 ? 14.172 -3.102 2.471 1 85.06 90 PRO B O 1
ATOM 2844 N N . VAL B 1 91 ? 14.555 -1.96 0.665 1 88.06 91 VAL B N 1
ATOM 2845 C CA . VAL B 1 91 ? 13.32 -1.19 0.664 1 88.06 91 VAL B CA 1
ATOM 2846 C C . VAL B 1 91 ? 12.125 -2.131 0.821 1 88.06 91 VAL B C 1
ATOM 2848 O O . VAL B 1 91 ? 11.164 -1.809 1.521 1 88.06 91 VAL B O 1
ATOM 2851 N N . LEU B 1 92 ? 12.18 -3.281 0.26 1 86.62 92 LEU B N 1
ATOM 2852 C CA . LEU B 1 92 ? 11.062 -4.215 0.311 1 86.62 92 LEU B CA 1
ATOM 2853 C C . LEU B 1 92 ? 10.797 -4.664 1.743 1 86.62 92 LEU B C 1
ATOM 2855 O O . LEU B 1 92 ? 9.641 -4.898 2.119 1 86.62 92 LEU B O 1
ATOM 2859 N N . VAL B 1 93 ? 11.805 -4.719 2.48 1 87.56 93 VAL B N 1
ATOM 2860 C CA . VAL B 1 93 ? 11.664 -5.188 3.855 1 87.56 93 VAL B CA 1
ATOM 2861 C C . VAL B 1 93 ? 10.914 -4.145 4.684 1 87.56 93 VAL B C 1
ATOM 2863 O O . VAL B 1 93 ? 9.953 -4.477 5.387 1 87.56 93 VAL B O 1
ATOM 2866 N N . THR B 1 94 ? 11.352 -2.885 4.562 1 90.94 94 THR B N 1
ATOM 2867 C CA . THR B 1 94 ? 10.695 -1.835 5.336 1 90.94 94 THR B CA 1
ATOM 2868 C C . THR B 1 94 ? 9.266 -1.609 4.84 1 90.94 94 THR B C 1
ATOM 2870 O O . THR B 1 94 ? 8.367 -1.342 5.637 1 90.94 94 THR B O 1
ATOM 2873 N N . LEU B 1 95 ? 9.094 -1.756 3.588 1 90.81 95 LEU B N 1
ATOM 2874 C CA . LEU B 1 95 ? 7.758 -1.632 3.02 1 90.81 95 LEU B CA 1
ATOM 2875 C C . LEU B 1 95 ? 6.848 -2.744 3.527 1 90.81 95 LEU B C 1
ATOM 2877 O O . LEU B 1 95 ? 5.703 -2.486 3.91 1 90.81 95 LEU B O 1
ATOM 2881 N N . THR B 1 96 ? 7.359 -3.955 3.498 1 89 96 THR B N 1
ATOM 2882 C CA . THR B 1 96 ? 6.598 -5.102 3.984 1 89 96 THR B CA 1
ATOM 2883 C C . THR B 1 96 ? 6.234 -4.926 5.457 1 89 96 THR B C 1
ATOM 2885 O O . THR B 1 96 ? 5.098 -5.188 5.855 1 89 96 THR B O 1
ATOM 2888 N N . LEU B 1 97 ? 7.152 -4.422 6.184 1 90.69 97 LEU B N 1
ATOM 2889 C CA . LEU B 1 97 ? 6.934 -4.238 7.613 1 90.69 97 LEU B CA 1
ATOM 2890 C C . LEU B 1 97 ? 5.852 -3.193 7.871 1 90.69 97 LEU B C 1
ATOM 2892 O O . LEU B 1 97 ? 4.922 -3.432 8.641 1 90.69 97 LEU B O 1
ATOM 2896 N N . THR B 1 98 ? 5.984 -2.094 7.23 1 92.94 98 THR B N 1
ATOM 2897 C CA . THR B 1 98 ? 5.016 -1.029 7.465 1 92.94 98 THR B CA 1
ATOM 2898 C C . THR B 1 98 ? 3.648 -1.412 6.902 1 92.94 98 THR B C 1
ATOM 2900 O O . THR B 1 98 ? 2.615 -1.026 7.449 1 92.94 98 THR B O 1
ATOM 2903 N N . PHE B 1 99 ? 3.68 -2.145 5.824 1 90.81 99 PHE B N 1
ATOM 2904 C CA . PHE B 1 99 ? 2.426 -2.643 5.273 1 90.81 99 PHE B CA 1
ATOM 2905 C C . PHE B 1 99 ? 1.766 -3.627 6.23 1 90.81 99 PHE B C 1
ATOM 2907 O O . PHE B 1 99 ? 0.554 -3.568 6.453 1 90.81 99 PHE B O 1
ATOM 2914 N N . GLY B 1 100 ? 2.557 -4.516 6.699 1 88.31 100 GLY B N 1
ATOM 2915 C CA . GLY B 1 100 ? 2.049 -5.453 7.691 1 88.31 100 GLY B CA 1
ATOM 2916 C C . GLY B 1 100 ? 1.469 -4.77 8.914 1 88.31 100 GLY B C 1
ATOM 2917 O O . GLY B 1 100 ? 0.397 -5.145 9.391 1 88.31 100 GLY B O 1
ATOM 2918 N N . LEU B 1 101 ? 2.184 -3.793 9.406 1 91.5 101 LEU B N 1
ATOM 2919 C CA . LEU B 1 101 ? 1.691 -3.025 10.547 1 91.5 101 LEU B CA 1
ATOM 2920 C C . LEU B 1 101 ? 0.387 -2.314 10.203 1 91.5 101 LEU B C 1
ATOM 2922 O O . LEU B 1 101 ? -0.507 -2.205 11.047 1 91.5 101 LEU B O 1
ATOM 2926 N N . ASP B 1 102 ? 0.315 -1.815 8.977 1 92.88 102 ASP B N 1
ATOM 2927 C CA . ASP B 1 102 ? -0.914 -1.176 8.516 1 92.88 102 ASP B CA 1
ATOM 2928 C C . ASP B 1 102 ? -2.082 -2.16 8.523 1 92.88 102 ASP B C 1
ATOM 2930 O O . ASP B 1 102 ? -3.176 -1.828 8.992 1 92.88 102 ASP B O 1
ATOM 2934 N N . LEU B 1 103 ? -1.851 -3.334 8.023 1 88.62 103 LEU B N 1
ATOM 2935 C CA . LEU B 1 103 ? -2.904 -4.344 7.965 1 88.62 103 LEU B CA 1
ATOM 2936 C C . LEU B 1 103 ? -3.371 -4.715 9.367 1 88.62 103 LEU B C 1
ATOM 2938 O O . LEU B 1 103 ? -4.574 -4.859 9.609 1 88.62 103 LEU B O 1
ATOM 2942 N N . ILE B 1 104 ? -2.479 -4.867 10.234 1 88.31 104 ILE B N 1
ATOM 2943 C CA . ILE B 1 104 ? -2.809 -5.23 11.609 1 88.31 104 ILE B CA 1
ATOM 2944 C C . ILE B 1 104 ? -3.629 -4.117 12.258 1 88.31 104 ILE B C 1
ATOM 2946 O O . ILE B 1 104 ? -4.676 -4.375 12.852 1 88.31 104 ILE B O 1
ATOM 2950 N N . LEU B 1 105 ? -3.123 -2.906 12.109 1 92.19 105 LEU B N 1
ATOM 2951 C CA . LEU B 1 105 ? -3.818 -1.779 12.719 1 92.19 105 LEU B CA 1
ATOM 2952 C C . LEU B 1 105 ? -5.191 -1.58 12.086 1 92.19 105 LEU B C 1
ATOM 2954 O O . LEU B 1 105 ? -6.176 -1.344 12.789 1 92.19 105 LEU B O 1
ATOM 2958 N N . ASN B 1 106 ? -5.227 -1.646 10.82 1 90.38 106 ASN B N 1
ATOM 2959 C CA . ASN B 1 106 ? -6.492 -1.478 10.117 1 90.38 106 ASN B CA 1
ATOM 2960 C C . ASN B 1 106 ? -7.496 -2.561 10.5 1 90.38 106 ASN B C 1
ATOM 2962 O O . ASN B 1 106 ? -8.664 -2.268 10.75 1 90.38 106 ASN B O 1
ATOM 2966 N N . ASN B 1 107 ? -7.07 -3.783 10.594 1 84.88 107 ASN B N 1
ATOM 2967 C CA . ASN B 1 107 ? -7.957 -4.871 11 1 84.88 107 ASN B CA 1
ATOM 2968 C C . ASN B 1 107 ? -8.422 -4.707 12.438 1 84.88 107 ASN B C 1
ATOM 2970 O O . ASN B 1 107 ? -9.57 -5.023 12.773 1 84.88 107 ASN B O 1
ATOM 2974 N N . ALA B 1 108 ? -7.535 -4.293 13.242 1 89.81 108 ALA B N 1
ATOM 2975 C CA . ALA B 1 108 ? -7.918 -4.02 14.625 1 89.81 108 ALA B CA 1
ATOM 2976 C C . ALA B 1 108 ? -9 -2.945 14.695 1 89.81 108 ALA B C 1
ATOM 2978 O O . ALA B 1 108 ? -9.93 -3.049 15.492 1 89.81 108 ALA B O 1
ATOM 2979 N N . MET B 1 109 ? -8.852 -1.937 13.867 1 92.69 109 MET B N 1
ATOM 2980 C CA . MET B 1 109 ? -9.852 -0.873 13.852 1 92.69 109 MET B CA 1
ATOM 2981 C C . MET B 1 109 ? -11.188 -1.39 13.328 1 92.69 109 MET B C 1
ATOM 2983 O O . MET B 1 109 ? -12.242 -1.012 13.828 1 92.69 109 MET B O 1
ATOM 2987 N N . ILE B 1 110 ? -11.117 -2.211 12.352 1 87.31 110 ILE B N 1
ATOM 2988 C CA . ILE B 1 110 ?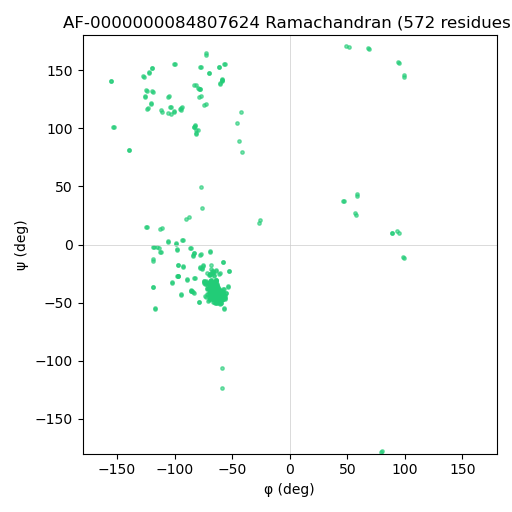 -12.344 -2.797 11.828 1 87.31 110 ILE B CA 1
ATOM 2989 C C . ILE B 1 110 ? -13.016 -3.641 12.906 1 87.31 110 ILE B C 1
ATOM 2991 O O . ILE B 1 110 ? -14.234 -3.611 13.062 1 87.31 110 ILE B O 1
ATOM 2995 N N . TYR B 1 111 ? -12.234 -4.355 13.641 1 84.75 111 TYR B N 1
ATOM 2996 C CA . TYR B 1 111 ? -12.75 -5.215 14.703 1 84.75 111 TYR B CA 1
ATOM 2997 C C . TYR B 1 111 ? -13.383 -4.387 15.812 1 84.75 111 TYR B C 1
ATOM 2999 O O . TYR B 1 111 ? -14.453 -4.727 16.312 1 84.75 111 TYR B O 1
ATOM 3007 N N . VAL B 1 112 ? -12.766 -3.279 16.172 1 89.88 112 VAL B N 1
ATOM 3008 C CA . VAL B 1 112 ? -13.203 -2.484 17.312 1 89.88 112 VAL B CA 1
ATOM 3009 C C . VAL B 1 112 ? -14.312 -1.527 16.891 1 89.88 112 VAL B C 1
ATOM 3011 O O . VAL B 1 112 ? -15.297 -1.35 17.609 1 89.88 112 VAL B O 1
ATOM 3014 N N . PHE B 1 113 ? -14.203 -0.935 15.719 1 90.38 113 PHE B N 1
ATOM 3015 C CA . PHE B 1 113 ? -15.094 0.156 15.352 1 90.38 113 PHE B CA 1
ATOM 3016 C C . PHE B 1 113 ? -16.031 -0.268 14.227 1 90.38 113 PHE B C 1
ATOM 3018 O O . PHE B 1 113 ? -16.922 0.489 13.828 1 90.38 113 PHE B O 1
ATOM 3025 N N . THR B 1 114 ? -15.844 -1.432 13.672 1 85.06 114 THR B N 1
ATOM 3026 C CA . THR B 1 114 ? -16.609 -1.911 12.523 1 85.06 114 THR B CA 1
ATOM 3027 C C . THR B 1 114 ? -16.281 -1.092 11.273 1 85.06 114 THR B C 1
ATOM 3029 O O . THR B 1 114 ? -15.633 -0.045 11.367 1 85.06 114 THR B O 1
ATOM 3032 N N . ALA B 1 115 ? -16.688 -1.502 10.195 1 83.88 115 ALA B N 1
ATOM 3033 C CA . ALA B 1 115 ? -16.375 -0.866 8.914 1 83.88 115 ALA B CA 1
ATOM 3034 C C . ALA B 1 115 ? -17.359 0.244 8.594 1 83.88 115 ALA B C 1
ATOM 3036 O O . ALA B 1 115 ? -17.172 1.008 7.648 1 83.88 115 ALA B O 1
ATOM 3037 N N . ASP B 1 116 ? -18.328 0.45 9.406 1 84.06 116 ASP B N 1
ATOM 3038 C CA . ASP B 1 116 ? -19.391 1.419 9.148 1 84.06 116 ASP B CA 1
ATOM 3039 C C . ASP B 1 116 ? -18.859 2.85 9.25 1 84.06 116 ASP B C 1
ATOM 3041 O O . ASP B 1 116 ? -17.938 3.125 10.031 1 84.06 116 ASP B O 1
ATOM 3045 N N . TYR B 1 117 ? -19.484 3.646 8.43 1 86.69 117 TYR B N 1
ATOM 3046 C CA . TYR B 1 117 ? -19.125 5.062 8.469 1 86.69 117 TYR B CA 1
ATOM 3047 C C . TYR B 1 117 ? -19.812 5.762 9.641 1 86.69 117 TYR B C 1
ATOM 3049 O O . TYR B 1 117 ? -20.969 5.492 9.945 1 86.69 117 TYR B O 1
ATOM 3057 N N . ARG B 1 118 ? -18.969 6.543 10.305 1 88.19 118 ARG B N 1
ATOM 3058 C CA . ARG B 1 118 ? -19.453 7.379 11.406 1 88.19 118 ARG B CA 1
ATOM 3059 C C . ARG B 1 118 ? -19.141 8.852 11.148 1 88.19 118 ARG B C 1
ATOM 3061 O O . ARG B 1 118 ? -18.188 9.172 10.422 1 88.19 118 ARG B O 1
ATOM 3068 N N . ARG B 1 119 ? -20.078 9.703 11.688 1 86.88 119 ARG B N 1
ATOM 3069 C CA . ARG B 1 119 ? -19.844 11.141 11.531 1 86.88 119 ARG B CA 1
ATOM 3070 C C . ARG B 1 119 ? -19.734 11.82 12.891 1 86.88 119 ARG B C 1
ATOM 3072 O O . ARG B 1 119 ? -20.484 11.508 13.812 1 86.88 119 ARG B O 1
ATOM 3079 N N . LEU B 1 120 ? -18.734 12.586 12.953 1 82.06 120 LEU B N 1
ATOM 3080 C CA . LEU B 1 120 ? -18.594 13.445 14.125 1 82.06 120 LEU B CA 1
ATOM 3081 C C . LEU B 1 120 ? -19.453 14.695 13.984 1 82.06 120 LEU B C 1
ATOM 3083 O O . LEU B 1 120 ? -19.141 15.578 13.172 1 82.06 120 LEU B O 1
ATOM 3087 N N . THR B 1 121 ? -20.594 14.641 14.602 1 76.44 121 THR B N 1
ATOM 3088 C CA . THR B 1 121 ? -21.5 15.773 14.547 1 76.44 121 THR B CA 1
ATOM 3089 C C . THR B 1 121 ? -21.406 16.609 15.828 1 76.44 121 THR B C 1
ATOM 3091 O O . THR B 1 121 ? -21.719 16.109 16.922 1 76.44 121 THR B O 1
ATOM 3094 N N . LEU B 1 122 ? -20.922 17.766 15.562 1 75.38 122 LEU B N 1
ATOM 3095 C CA . LEU B 1 122 ? -20.812 18.672 16.703 1 75.38 122 LEU B CA 1
ATOM 3096 C C . LEU B 1 122 ? -22.188 19.188 17.125 1 75.38 122 LEU B C 1
ATOM 3098 O O . LEU B 1 122 ? -22.969 19.625 16.281 1 75.38 122 LEU B O 1
ATOM 3102 N N . ILE B 1 123 ? -22.484 18.906 18.312 1 69.81 123 ILE B N 1
ATOM 3103 C CA . ILE B 1 123 ? -23.734 19.438 18.859 1 69.81 123 ILE B CA 1
ATOM 3104 C C . ILE B 1 123 ? -23.406 20.469 19.938 1 69.81 123 ILE B C 1
ATOM 3106 O O . ILE B 1 123 ? -22.844 20.141 20.984 1 69.81 123 ILE B O 1
ATOM 3110 N N . PRO B 1 124 ? -23.797 21.734 19.656 1 68.62 124 PRO B N 1
ATOM 3111 C CA . PRO B 1 124 ? -24.484 22.359 18.516 1 68.62 124 PRO B CA 1
ATOM 3112 C C . PRO B 1 124 ? -23.562 22.578 17.328 1 68.62 124 PRO B C 1
ATOM 3114 O O . PRO B 1 124 ? -22.344 22.688 17.5 1 68.62 124 PRO B O 1
ATOM 3117 N N . PRO B 1 125 ? -24.172 22.578 16.188 1 75.25 125 PRO B N 1
ATOM 3118 C CA . PRO B 1 125 ? -23.344 22.875 15.016 1 75.25 125 PRO B CA 1
ATOM 3119 C C . PRO B 1 125 ? -22.688 24.266 15.086 1 75.25 125 PRO B C 1
ATOM 3121 O O . PRO B 1 125 ? -23.25 25.188 15.688 1 75.25 125 PRO B O 1
ATOM 3124 N N . LEU B 1 126 ? -21.516 24.375 14.727 1 74.88 126 LEU B N 1
ATOM 3125 C CA . LEU B 1 126 ? -20.781 25.641 14.797 1 74.88 126 LEU B CA 1
ATOM 3126 C C . LEU B 1 126 ? -21.328 26.641 13.781 1 74.88 126 LEU B C 1
ATOM 3128 O O . LEU B 1 126 ? -20.984 27.828 13.836 1 74.88 126 LEU B O 1
ATOM 3132 N N . GLY B 1 127 ? -22.219 26.234 12.969 1 76.75 127 GLY B N 1
ATOM 3133 C CA . GLY B 1 127 ? -22.828 27.141 12.008 1 76.75 127 GLY B CA 1
ATOM 3134 C C . GLY B 1 127 ? -21.953 27.391 10.789 1 76.75 127 GLY B C 1
ATOM 3135 O O . GLY B 1 127 ? -21.031 26.609 10.508 1 76.75 127 GLY B O 1
ATOM 3136 N N . SER B 1 128 ? -22.422 28.266 9.828 1 84.25 128 SER B N 1
ATOM 3137 C CA . SER B 1 128 ? -21.703 28.625 8.609 1 84.25 128 SER B CA 1
ATOM 3138 C C . SER B 1 128 ? -21.578 30.125 8.469 1 84.25 128 SER B C 1
ATOM 3140 O O . SER B 1 128 ? -22.344 30.891 9.062 1 84.25 128 SER B O 1
ATOM 3142 N N . VAL B 1 129 ? -20.531 30.562 7.969 1 81.31 129 VAL B N 1
ATOM 3143 C CA . VAL B 1 129 ? -20.328 31.969 7.621 1 81.31 129 VAL B CA 1
ATOM 3144 C C . VAL B 1 129 ? -20.672 32.188 6.148 1 81.31 129 VAL B C 1
ATOM 3146 O O . VAL B 1 129 ? -20.266 31.406 5.289 1 81.31 129 VAL B O 1
ATOM 3149 N N . SER B 1 130 ? -21.641 32.938 5.867 1 81.81 130 SER B N 1
ATOM 3150 C CA . SER B 1 130 ? -22.031 33.25 4.496 1 81.81 130 SER B CA 1
ATOM 3151 C C . SER B 1 130 ? -21.562 34.656 4.09 1 81.81 130 SER B C 1
ATOM 3153 O O . SER B 1 130 ? -21.688 35.594 4.863 1 81.81 130 SER B O 1
ATOM 3155 N N . PHE B 1 131 ? -20.656 34.688 3.188 1 74.06 131 PHE B N 1
ATOM 3156 C CA . PHE B 1 131 ? -20.234 36 2.658 1 74.06 131 PHE B CA 1
ATOM 3157 C C . PHE B 1 131 ? -20.469 36.062 1.153 1 74.06 131 PHE B C 1
ATOM 3159 O O . PHE B 1 131 ? -19.844 35.312 0.391 1 74.06 131 PHE B O 1
ATOM 3166 N N . GLU B 1 132 ? -21.266 37.031 0.715 1 74 132 GLU B N 1
ATOM 3167 C CA . GLU B 1 132 ? -21.547 37.312 -0.691 1 74 132 GLU B CA 1
ATOM 3168 C C . GLU B 1 132 ? -21.859 36.062 -1.46 1 74 132 GLU B C 1
ATOM 3170 O O . GLU B 1 132 ? -21.297 35.812 -2.527 1 74 132 GLU B O 1
ATOM 3175 N N . GLY B 1 133 ? -22.562 35.125 -0.853 1 75.75 133 GLY B N 1
ATOM 3176 C CA . GLY B 1 133 ? -23.016 33.938 -1.557 1 75.75 133 GLY B CA 1
ATOM 3177 C C . GLY B 1 133 ? -22.141 32.719 -1.327 1 75.75 133 GLY B C 1
ATOM 3178 O O . GLY B 1 133 ? -22.5 31.609 -1.731 1 75.75 133 GLY B O 1
ATOM 3179 N N . VAL B 1 134 ? -20.969 32.969 -0.715 1 78.31 134 VAL B N 1
ATOM 3180 C CA . VAL B 1 134 ? -20.078 31.844 -0.403 1 78.31 134 VAL B CA 1
ATOM 3181 C C . VAL B 1 134 ? -20.344 31.359 1.021 1 78.31 134 VAL B C 1
ATOM 3183 O O . VAL B 1 134 ? -20.391 32.156 1.958 1 78.31 134 VAL B O 1
ATOM 3186 N N . VAL B 1 135 ? -20.75 30.172 1.181 1 83 135 VAL B N 1
ATOM 3187 C CA . VAL B 1 135 ? -21.047 29.609 2.494 1 83 135 VAL B CA 1
ATOM 3188 C C . VAL B 1 135 ? -19.906 28.672 2.912 1 83 135 VAL B C 1
ATOM 3190 O O . VAL B 1 135 ? -19.547 27.766 2.164 1 83 135 VAL B O 1
ATOM 3193 N N . VAL B 1 136 ? -19.281 29.031 4.008 1 85.06 136 VAL B N 1
ATOM 3194 C CA . VAL B 1 136 ? -18.219 28.188 4.539 1 85.06 136 VAL B CA 1
ATOM 3195 C C . VAL B 1 136 ? -18.531 27.797 5.977 1 85.06 136 VAL B C 1
ATOM 3197 O O . VAL B 1 136 ? -18.656 28.656 6.852 1 85.06 136 VAL B O 1
ATOM 3200 N N . PRO B 1 137 ? -18.703 26.516 6.191 1 85.25 137 PRO B N 1
ATOM 3201 C CA . PRO B 1 137 ? -18.922 26.078 7.57 1 85.25 137 PRO B CA 1
ATOM 3202 C C . PRO B 1 137 ? -17.781 26.453 8.5 1 85.25 137 PRO B C 1
ATOM 3204 O O . PRO B 1 137 ? -16.609 26.375 8.109 1 85.25 137 PRO B O 1
ATOM 3207 N N . VAL B 1 138 ? -18.062 26.828 9.703 1 84.25 138 VAL B N 1
ATOM 3208 C CA . VAL B 1 138 ? -17.078 27.312 10.672 1 84.25 138 VAL B CA 1
ATOM 3209 C C . VAL B 1 138 ? -16.125 26.188 11.031 1 84.25 138 VAL B C 1
ATOM 3211 O O . VAL B 1 138 ? -14.93 26.422 11.266 1 84.25 138 VAL B O 1
ATOM 3214 N N . ASP B 1 139 ? -16.562 24.969 11.055 1 83 139 ASP B N 1
ATOM 3215 C CA . ASP B 1 139 ? -15.719 23.828 11.367 1 83 139 ASP B CA 1
ATOM 3216 C C . ASP B 1 139 ? -14.609 23.672 10.328 1 83 139 ASP B C 1
ATOM 3218 O O . ASP B 1 139 ? -13.477 23.328 10.672 1 83 139 ASP B O 1
ATOM 3222 N N . ARG B 1 140 ? -14.922 23.969 9.133 1 86.62 140 ARG B N 1
ATOM 3223 C CA . ARG B 1 140 ? -13.938 23.875 8.062 1 86.62 140 ARG B CA 1
ATOM 3224 C C . ARG B 1 140 ? -12.883 24.969 8.195 1 86.62 140 ARG B C 1
ATOM 3226 O O . ARG B 1 140 ? -11.703 24.734 7.93 1 86.62 140 ARG B O 1
ATOM 3233 N N . LEU B 1 141 ? -13.352 26.094 8.648 1 87.44 141 LEU B N 1
ATOM 3234 C CA . LEU B 1 141 ? -12.422 27.203 8.836 1 87.44 141 LEU B CA 1
ATOM 3235 C C . LEU B 1 141 ? -11.453 26.906 9.977 1 87.44 141 LEU B C 1
ATOM 3237 O O . LEU B 1 141 ? -10.25 27.156 9.859 1 87.44 141 LEU B O 1
ATOM 3241 N N . ILE B 1 142 ? -11.953 26.391 10.977 1 86.81 142 ILE B N 1
ATOM 3242 C CA . ILE B 1 142 ? -11.117 26.047 12.125 1 86.81 142 ILE B CA 1
ATOM 3243 C C . ILE B 1 142 ? -10.148 24.938 11.75 1 86.81 142 ILE B C 1
ATOM 3245 O O . ILE B 1 142 ? -8.969 24.969 12.117 1 86.81 142 ILE B O 1
ATOM 3249 N N . ALA B 1 143 ? -10.688 23.969 11.039 1 89.62 143 ALA B N 1
ATOM 3250 C CA . ALA B 1 143 ? -9.836 22.875 10.594 1 89.62 143 ALA B CA 1
ATOM 3251 C C . ALA B 1 143 ? -8.695 23.391 9.719 1 89.62 143 ALA B C 1
ATOM 3253 O O . ALA B 1 143 ? -7.551 22.953 9.852 1 89.62 143 ALA B O 1
ATOM 3254 N N . THR B 1 144 ? -9.016 24.297 8.891 1 91.56 144 THR B N 1
ATOM 3255 C CA . THR B 1 144 ? -8.031 24.891 7.996 1 91.56 144 THR B CA 1
ATOM 3256 C C . THR B 1 144 ? -6.961 25.641 8.789 1 91.56 144 THR B C 1
ATOM 3258 O O . THR B 1 144 ? -5.766 25.438 8.586 1 91.56 144 THR B O 1
ATOM 3261 N N . ALA B 1 145 ? -7.395 26.469 9.672 1 92.94 145 ALA B N 1
ATOM 3262 C CA . ALA B 1 145 ? -6.477 27.25 10.5 1 92.94 145 ALA B CA 1
ATOM 3263 C C . ALA B 1 145 ? -5.574 26.344 11.328 1 92.94 145 ALA B C 1
ATOM 3265 O O . ALA B 1 145 ? -4.375 26.609 11.453 1 92.94 145 ALA B O 1
ATOM 3266 N N . THR B 1 146 ? -6.168 25.344 11.859 1 93.38 146 THR B N 1
ATOM 3267 C CA . THR B 1 146 ? -5.406 24.422 12.688 1 93.38 146 THR B CA 1
ATOM 3268 C C . THR B 1 146 ? -4.402 23.641 11.844 1 93.38 146 THR B C 1
ATOM 3270 O O . THR B 1 146 ? -3.266 23.422 12.273 1 93.38 146 THR B O 1
ATOM 3273 N N . ALA B 1 147 ? -4.82 23.188 10.688 1 95 147 ALA B N 1
ATOM 3274 C CA . ALA B 1 147 ? -3.912 22.484 9.797 1 95 147 ALA B CA 1
ATOM 3275 C C . ALA B 1 147 ? -2.721 23.359 9.414 1 95 147 ALA B C 1
ATOM 3277 O O . ALA B 1 147 ? -1.577 22.891 9.43 1 95 147 ALA B O 1
ATOM 3278 N N . LEU B 1 148 ? -2.975 24.594 9.125 1 94.81 148 LEU B N 1
ATOM 3279 C CA . LEU B 1 148 ? -1.914 25.531 8.781 1 94.81 148 LEU B CA 1
ATOM 3280 C C . LEU B 1 148 ? -1.007 25.781 9.977 1 94.81 148 LEU B C 1
ATOM 3282 O O . LEU B 1 148 ? 0.213 25.891 9.828 1 94.81 148 LEU B O 1
ATOM 3286 N N . ALA B 1 149 ? -1.606 25.891 11.109 1 95.25 149 ALA B N 1
ATOM 3287 C CA . ALA B 1 149 ? -0.837 26.109 12.328 1 95.25 149 ALA B CA 1
ATOM 3288 C C . ALA B 1 149 ? 0.088 24.922 12.602 1 95.25 149 ALA B C 1
ATOM 3290 O O . ALA B 1 149 ? 1.251 25.109 12.969 1 95.25 149 ALA B O 1
ATOM 3291 N N . LEU B 1 150 ? -0.451 23.719 12.445 1 95.19 150 LEU B N 1
ATOM 3292 C CA . LEU B 1 150 ? 0.35 22.516 12.68 1 95.19 150 LEU B CA 1
ATOM 3293 C C . LEU B 1 150 ? 1.503 22.438 11.68 1 95.19 150 LEU B C 1
ATOM 3295 O O . LEU B 1 150 ? 2.629 22.109 12.055 1 95.19 150 LEU B O 1
ATOM 3299 N N . THR B 1 151 ? 1.181 22.719 10.477 1 93.19 151 THR B N 1
ATOM 3300 C CA . THR B 1 151 ? 2.211 22.734 9.445 1 93.19 151 THR B CA 1
ATOM 3301 C C . THR B 1 151 ? 3.262 23.797 9.742 1 93.19 151 THR B C 1
ATOM 3303 O O . THR B 1 151 ? 4.461 23.547 9.609 1 93.19 151 THR B O 1
ATOM 3306 N N . GLY B 1 152 ? 2.77 24.938 10.125 1 93.19 152 GLY B N 1
ATOM 3307 C CA . GLY B 1 152 ? 3.676 26 10.523 1 93.19 152 GLY B CA 1
ATOM 3308 C C . GLY B 1 152 ? 4.512 25.656 11.742 1 93.19 152 GLY B C 1
ATOM 3309 O O . GLY B 1 152 ? 5.699 25.969 11.797 1 93.19 152 GLY B O 1
ATOM 3310 N N . LEU B 1 153 ? 3.867 25.047 12.688 1 93.94 153 LEU B N 1
ATOM 3311 C CA . LEU B 1 153 ? 4.574 24.625 13.891 1 93.94 153 LEU B CA 1
ATOM 3312 C C . LEU B 1 153 ? 5.691 23.641 13.555 1 93.94 153 LEU B C 1
ATOM 3314 O O . LEU B 1 153 ? 6.777 23.703 14.133 1 93.94 153 LEU B O 1
ATOM 3318 N N . LEU B 1 154 ? 5.434 22.703 12.695 1 92.12 154 LEU B N 1
ATOM 3319 C CA . LEU B 1 154 ? 6.484 21.781 12.266 1 92.12 154 LEU B CA 1
ATOM 3320 C C . LEU B 1 154 ? 7.617 22.531 11.578 1 92.12 154 LEU B C 1
ATOM 3322 O O . LEU B 1 154 ? 8.797 22.25 11.828 1 92.12 154 LEU B O 1
ATOM 3326 N N . TYR B 1 155 ? 7.223 23.422 10.742 1 91.19 155 TYR B N 1
ATOM 3327 C CA . TYR B 1 155 ? 8.219 24.234 10.047 1 91.19 155 TYR B CA 1
ATOM 3328 C C . TYR B 1 155 ? 9.125 24.953 11.039 1 91.19 155 TYR B C 1
ATOM 3330 O O . TYR B 1 155 ? 10.352 24.938 10.906 1 91.19 155 TYR B O 1
ATOM 3338 N N . LEU B 1 156 ? 8.539 25.562 12.039 1 93.62 156 LEU B N 1
ATOM 3339 C CA . LEU B 1 156 ? 9.289 26.281 13.055 1 93.62 156 LEU B CA 1
ATOM 3340 C C . LEU B 1 156 ? 10.133 25.328 13.891 1 93.62 156 LEU B C 1
ATOM 3342 O O . LEU B 1 156 ? 11.273 25.641 14.234 1 93.62 156 LEU B O 1
ATOM 3346 N N . LEU B 1 157 ? 9.602 24.172 14.18 1 93.25 157 LEU B N 1
ATOM 3347 C CA . LEU B 1 157 ? 10.328 23.172 14.945 1 93.25 157 LEU B CA 1
ATOM 3348 C C . LEU B 1 157 ? 11.57 22.703 14.188 1 93.25 157 LEU B C 1
ATOM 3350 O O . LEU B 1 157 ? 12.648 22.594 14.773 1 93.25 157 LEU B O 1
ATOM 3354 N N . LEU B 1 158 ? 11.484 22.484 12.922 1 91.69 158 LEU B N 1
ATOM 3355 C CA . LEU B 1 158 ? 12.594 21.984 12.109 1 91.69 158 LEU B CA 1
ATOM 3356 C C . LEU B 1 158 ? 13.648 23.062 11.922 1 91.69 158 LEU B C 1
ATOM 3358 O O . LEU B 1 158 ? 14.836 22.766 11.789 1 91.69 158 LEU B O 1
ATOM 3362 N N . ARG B 1 159 ? 13.234 24.328 12.031 1 91.62 159 ARG B N 1
ATOM 3363 C CA . ARG B 1 159 ? 14.156 25.422 11.727 1 91.62 159 ARG B CA 1
ATOM 3364 C C . ARG B 1 159 ? 14.781 25.969 13 1 91.62 159 ARG B C 1
ATOM 3366 O O . ARG B 1 159 ? 15.922 26.438 12.984 1 91.62 159 ARG B O 1
ATOM 3373 N N . ARG B 1 160 ? 14.086 25.844 14.078 1 94.62 160 ARG B N 1
ATOM 3374 C CA . ARG B 1 160 ? 14.523 26.641 15.227 1 94.62 160 ARG B CA 1
ATOM 3375 C C . ARG B 1 160 ? 14.914 25.734 16.391 1 94.62 160 ARG B C 1
ATOM 3377 O O . ARG B 1 160 ? 15.57 26.188 17.344 1 94.62 160 ARG B O 1
ATOM 3384 N N . SER B 1 161 ? 14.609 24.578 16.375 1 95.56 161 SER B N 1
ATOM 3385 C CA . SER B 1 161 ? 14.891 23.719 17.531 1 95.56 161 SER B CA 1
ATOM 3386 C C . SER B 1 161 ? 16.156 22.891 17.297 1 95.56 161 SER B C 1
ATOM 3388 O O . SER B 1 161 ? 16.594 22.719 16.172 1 95.56 161 SER B O 1
ATOM 3390 N N . ARG B 1 162 ? 16.781 22.5 18.375 1 94.69 162 ARG B N 1
ATOM 3391 C CA . ARG B 1 162 ? 17.969 21.641 18.312 1 94.69 162 ARG B CA 1
ATOM 3392 C C . ARG B 1 162 ? 17.641 20.297 17.656 1 94.69 162 ARG B C 1
ATOM 3394 O O . ARG B 1 162 ? 18.391 19.812 16.828 1 94.69 162 ARG B O 1
ATOM 3401 N N . VAL B 1 163 ? 16.516 19.797 18.016 1 95 163 VAL B N 1
ATOM 3402 C CA . VAL B 1 163 ? 16.094 18.516 17.438 1 95 163 VAL B CA 1
ATOM 3403 C C . VAL B 1 163 ? 15.836 18.688 15.938 1 95 163 VAL B C 1
ATOM 3405 O O . VAL B 1 163 ? 16.156 17.797 15.148 1 95 163 VAL B O 1
ATOM 3408 N N . GLY B 1 164 ? 15.234 19.797 15.617 1 95.31 164 GLY B N 1
ATOM 3409 C CA . GLY B 1 164 ? 15 20.094 14.219 1 95.31 164 GLY B CA 1
ATOM 3410 C C . GLY B 1 164 ? 16.266 20.156 13.398 1 95.31 164 GLY B C 1
ATOM 3411 O O . GLY B 1 164 ? 16.344 19.609 12.289 1 95.31 164 GLY B O 1
ATOM 3412 N N . ARG B 1 165 ? 17.266 20.75 13.961 1 95 165 ARG B N 1
ATOM 3413 C CA . ARG B 1 165 ? 18.562 20.828 13.281 1 95 165 ARG B CA 1
ATOM 3414 C C . ARG B 1 165 ? 19.188 19.453 13.117 1 95 165 ARG B C 1
ATOM 3416 O O . ARG B 1 165 ? 19.812 19.172 12.086 1 95 165 ARG B O 1
ATOM 3423 N N . ALA B 1 166 ? 19.016 18.703 14.062 1 96.56 166 ALA B N 1
ATOM 3424 C CA . ALA B 1 166 ? 19.531 17.344 13.984 1 96.56 166 ALA B CA 1
ATOM 3425 C C . ALA B 1 166 ? 18.812 16.547 12.898 1 96.56 166 ALA B C 1
ATOM 3427 O O . ALA B 1 166 ? 19.438 15.773 12.172 1 96.56 166 ALA B O 1
ATOM 3428 N N . ILE B 1 167 ? 17.531 16.75 12.844 1 96 167 ILE B N 1
ATOM 3429 C CA . ILE B 1 167 ? 16.719 16.062 11.828 1 96 167 ILE B CA 1
ATOM 3430 C C . ILE B 1 167 ? 17.188 16.484 10.438 1 96 167 ILE B C 1
ATOM 3432 O O . ILE B 1 167 ? 17.406 15.633 9.57 1 96 167 ILE B O 1
ATOM 3436 N N . VAL B 1 168 ? 17.422 17.75 10.25 1 93.56 168 VAL B N 1
ATOM 3437 C CA . VAL B 1 168 ? 17.828 18.281 8.953 1 93.56 168 VAL B CA 1
ATOM 3438 C C . VAL B 1 168 ? 19.234 17.781 8.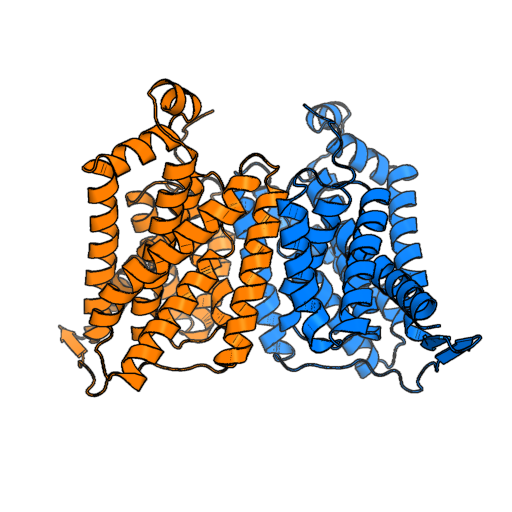617 1 93.56 168 VAL B C 1
ATOM 3440 O O . VAL B 1 168 ? 19.531 17.422 7.477 1 93.56 168 VAL B O 1
ATOM 3443 N N . ALA B 1 169 ? 20.125 17.719 9.578 1 95 169 ALA B N 1
ATOM 3444 C CA . ALA B 1 169 ? 21.484 17.234 9.375 1 95 169 ALA B CA 1
ATOM 3445 C C . ALA B 1 169 ? 21.484 15.773 8.93 1 95 169 ALA B C 1
ATOM 3447 O O . ALA B 1 169 ? 22.219 15.406 8.008 1 95 169 ALA B O 1
ATOM 3448 N N . VAL B 1 170 ? 20.625 14.984 9.57 1 95.69 170 VAL B N 1
ATOM 3449 C CA . VAL B 1 170 ? 20.547 13.57 9.227 1 95.69 170 VAL B CA 1
ATOM 3450 C C . VAL B 1 170 ? 19.984 13.414 7.812 1 95.69 170 VAL B C 1
ATOM 3452 O O . VAL B 1 170 ? 20.469 12.586 7.035 1 95.69 170 VAL B O 1
ATOM 3455 N N . ARG B 1 171 ? 19.016 14.211 7.504 1 92.88 171 ARG B N 1
ATOM 3456 C CA . ARG B 1 171 ? 18.375 14.156 6.188 1 92.88 171 ARG B CA 1
ATOM 3457 C C . ARG B 1 171 ? 19.375 14.508 5.09 1 92.88 171 ARG B C 1
ATOM 3459 O O . ARG B 1 171 ? 19.359 13.914 4.016 1 92.88 171 ARG B O 1
ATOM 3466 N N . LEU B 1 172 ? 20.266 15.453 5.387 1 92.12 172 LEU B N 1
ATOM 3467 C CA . LEU B 1 172 ? 21.203 15.922 4.387 1 92.12 172 LEU B CA 1
ATOM 3468 C C . LEU B 1 172 ? 22.359 14.945 4.227 1 92.12 172 LEU B C 1
ATOM 3470 O O . LEU B 1 172 ? 22.766 14.625 3.104 1 92.12 172 LEU B O 1
ATOM 3474 N N . ASP B 1 173 ? 22.953 14.555 5.344 1 95.69 173 ASP B N 1
ATOM 3475 C CA . ASP B 1 173 ? 24.078 13.625 5.332 1 95.69 173 ASP B CA 1
ATOM 3476 C C . ASP B 1 173 ? 24.156 12.836 6.637 1 95.69 173 ASP B C 1
ATOM 3478 O O . ASP B 1 173 ? 24.75 13.289 7.613 1 95.69 173 ASP B O 1
ATOM 3482 N N . ARG B 1 174 ? 23.656 11.609 6.516 1 94.62 174 ARG B N 1
ATOM 3483 C CA . ARG B 1 174 ? 23.578 10.766 7.703 1 94.62 174 ARG B CA 1
ATOM 3484 C C . ARG B 1 174 ? 24.969 10.531 8.289 1 94.62 174 ARG B C 1
ATOM 3486 O O . ARG B 1 174 ? 25.172 10.648 9.5 1 94.62 174 ARG B O 1
ATOM 3493 N N . ASP B 1 175 ? 25.922 10.203 7.43 1 95.69 175 ASP B N 1
ATOM 3494 C CA . ASP B 1 175 ? 27.266 9.883 7.883 1 95.69 175 ASP B CA 1
ATOM 3495 C C . ASP B 1 175 ? 27.938 11.094 8.539 1 95.69 175 ASP B C 1
ATOM 3497 O O . ASP B 1 175 ? 28.594 10.969 9.578 1 95.69 175 ASP B O 1
ATOM 3501 N N . ALA B 1 176 ? 27.766 12.188 7.93 1 96.31 176 ALA B N 1
ATOM 3502 C CA . ALA B 1 176 ? 28.297 13.414 8.508 1 96.31 176 ALA B CA 1
ATOM 3503 C C . ALA B 1 176 ? 27.656 13.711 9.859 1 96.31 176 ALA B C 1
ATOM 3505 O O . ALA B 1 176 ? 28.344 14.148 10.789 1 96.31 176 ALA B O 1
ATOM 3506 N N . ALA B 1 177 ? 26.422 13.469 9.945 1 96.25 177 ALA B N 1
ATOM 3507 C CA . ALA B 1 177 ? 25.719 13.711 11.203 1 96.25 177 ALA B CA 1
ATOM 3508 C C . ALA B 1 177 ? 26.266 12.82 12.312 1 96.25 177 ALA B C 1
ATOM 3510 O O . ALA B 1 177 ? 26.453 13.273 13.445 1 96.25 177 ALA B O 1
ATOM 3511 N N . VAL B 1 178 ? 26.547 11.602 11.953 1 95.38 178 VAL B N 1
ATOM 3512 C CA . VAL B 1 178 ? 27.109 10.664 12.922 1 95.38 178 VAL B CA 1
ATOM 3513 C C . VAL B 1 178 ? 28.469 11.156 13.406 1 95.38 178 VAL B C 1
ATOM 3515 O O . VAL B 1 178 ? 28.766 11.102 14.602 1 95.38 178 VAL B O 1
ATOM 3518 N N . LEU B 1 179 ? 29.234 11.633 12.508 1 96.12 179 LEU B N 1
ATOM 3519 C CA . LEU B 1 179 ? 30.562 12.133 12.828 1 96.12 179 LEU B CA 1
ATOM 3520 C C . LEU B 1 179 ? 30.469 13.352 13.75 1 96.12 179 LEU B C 1
ATOM 3522 O O . LEU B 1 179 ? 31.406 13.625 14.508 1 96.12 179 LEU B O 1
ATOM 3526 N N . MET B 1 180 ? 29.359 14.031 13.75 1 96.06 180 MET B N 1
ATOM 3527 C CA . MET B 1 180 ? 29.156 15.211 14.586 1 96.06 180 MET B CA 1
ATOM 3528 C C . MET B 1 180 ? 28.516 14.836 15.914 1 96.06 180 MET B C 1
ATOM 3530 O O . MET B 1 180 ? 28.125 15.703 16.688 1 96.06 180 MET B O 1
ATOM 3534 N N . GLY B 1 181 ? 28.328 13.555 16.125 1 95.12 181 GLY B N 1
ATOM 3535 C CA . GLY B 1 181 ? 27.844 13.078 17.422 1 95.12 181 GLY B CA 1
ATOM 3536 C C . GLY B 1 181 ? 26.344 12.922 17.484 1 95.12 181 GLY B C 1
ATOM 3537 O O . GLY B 1 181 ? 25.781 12.719 18.562 1 95.12 181 GLY B O 1
ATOM 3538 N N . VAL B 1 182 ? 25.719 13 16.375 1 96.25 182 VAL B N 1
ATOM 3539 C CA . VAL B 1 182 ? 24.281 12.852 16.344 1 96.25 182 VAL B CA 1
ATOM 3540 C C . VAL B 1 182 ? 23.906 11.367 16.438 1 96.25 182 VAL B C 1
ATOM 3542 O O . VAL B 1 182 ? 24.469 10.539 15.727 1 96.25 182 VAL B O 1
ATOM 3545 N N . HIS B 1 183 ? 23.016 11.055 17.438 1 97.38 183 HIS B N 1
ATOM 3546 C CA . HIS B 1 183 ? 22.516 9.688 17.562 1 97.38 183 HIS B CA 1
ATOM 3547 C C . HIS B 1 183 ? 21.375 9.43 16.578 1 97.38 183 HIS B C 1
ATOM 3549 O O . HIS B 1 183 ? 20.203 9.586 16.922 1 97.38 183 HIS B O 1
ATOM 3555 N N . VAL B 1 184 ? 21.703 8.883 15.477 1 96.56 184 VAL B N 1
ATOM 3556 C CA . VAL B 1 184 ? 20.828 8.805 14.312 1 96.56 184 VAL B CA 1
ATOM 3557 C C . VAL B 1 184 ? 19.594 7.973 14.656 1 96.56 184 VAL B C 1
ATOM 3559 O O . VAL B 1 184 ? 18.469 8.375 14.367 1 96.56 184 VAL B O 1
ATOM 3562 N N . PRO B 1 185 ? 19.719 6.883 15.445 1 96.62 185 PRO B N 1
ATOM 3563 C CA . PRO B 1 185 ? 18.516 6.098 15.766 1 96.62 185 PRO B CA 1
ATOM 3564 C C . PRO B 1 185 ? 17.484 6.891 16.562 1 96.62 185 PRO B C 1
ATOM 3566 O O . PRO B 1 185 ? 16.281 6.73 16.359 1 96.62 185 PRO B O 1
ATOM 3569 N N . SER B 1 186 ? 17.938 7.711 17.359 1 97.31 186 SER B N 1
ATOM 3570 C CA . SER B 1 186 ? 17.016 8.531 18.141 1 97.31 186 SER B CA 1
ATOM 3571 C C . SER B 1 186 ? 16.328 9.578 17.266 1 97.31 186 SER B C 1
ATOM 3573 O O . SER B 1 186 ? 15.148 9.883 17.469 1 97.31 186 SER B O 1
ATOM 3575 N N . ILE B 1 187 ? 17.062 10.094 16.375 1 97.62 187 ILE B N 1
ATOM 3576 C CA . ILE B 1 187 ? 16.5 11.102 15.477 1 97.62 187 ILE B CA 1
ATOM 3577 C C . ILE B 1 187 ? 15.461 10.461 14.562 1 97.62 187 ILE B C 1
ATOM 3579 O O . ILE B 1 187 ? 14.414 11.055 14.289 1 97.62 187 ILE B O 1
ATOM 3583 N N . TYR B 1 188 ? 15.773 9.25 14.117 1 98 188 TYR B N 1
ATOM 3584 C CA . TYR B 1 188 ? 14.797 8.516 13.328 1 98 188 TYR B CA 1
ATOM 3585 C C . TYR B 1 188 ? 13.5 8.328 14.102 1 98 188 TYR B C 1
ATOM 3587 O O . TYR B 1 188 ? 12.406 8.523 13.555 1 98 188 TYR B O 1
ATOM 3595 N N . ALA B 1 189 ? 13.672 8.023 15.344 1 98.38 189 ALA B N 1
ATOM 3596 C CA . ALA B 1 189 ? 12.492 7.789 16.172 1 98.38 189 ALA B CA 1
ATOM 3597 C C . ALA B 1 189 ? 11.695 9.07 16.375 1 98.38 189 ALA B C 1
ATOM 3599 O O . ALA B 1 189 ? 10.461 9.062 16.312 1 98.38 189 ALA B O 1
ATOM 3600 N N . VAL B 1 190 ? 12.375 10.117 16.578 1 98.19 190 VAL B N 1
ATOM 3601 C CA . VAL B 1 190 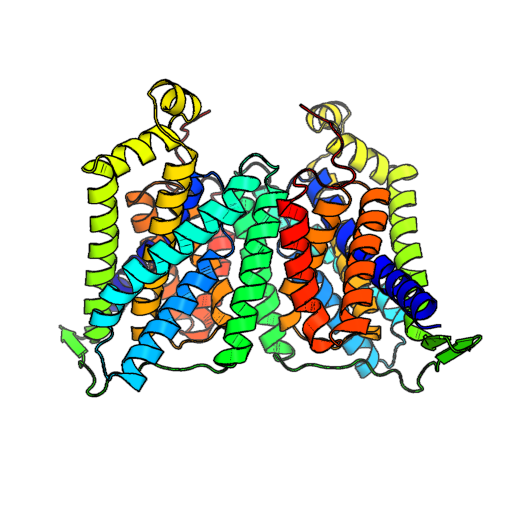? 11.719 11.398 16.797 1 98.19 190 VAL B CA 1
ATOM 3602 C C . VAL B 1 190 ? 11.008 11.836 15.516 1 98.19 190 VAL B C 1
ATOM 3604 O O . VAL B 1 190 ? 9.867 12.297 15.555 1 98.19 190 VAL B O 1
ATOM 3607 N N . ALA B 1 191 ? 11.68 11.703 14.414 1 97.69 191 ALA B N 1
ATOM 3608 C CA . ALA B 1 191 ? 11.086 12.094 13.133 1 97.69 191 ALA B CA 1
ATOM 3609 C C . ALA B 1 191 ? 9.836 11.273 12.836 1 97.69 191 ALA B C 1
ATOM 3611 O O . ALA B 1 191 ? 8.828 11.812 12.383 1 97.69 191 ALA B O 1
ATOM 3612 N N . PHE B 1 192 ? 9.922 10.031 13.133 1 98.44 192 PHE B N 1
ATOM 3613 C CA . PHE B 1 192 ? 8.766 9.172 12.914 1 98.44 192 PHE B CA 1
ATOM 3614 C C . PHE B 1 192 ? 7.625 9.547 13.859 1 98.44 192 PHE B C 1
ATOM 3616 O O . PHE B 1 192 ? 6.457 9.547 13.461 1 98.44 192 PHE B O 1
ATOM 3623 N N . GLY B 1 193 ? 7.992 9.812 15.031 1 98.5 193 GLY B N 1
ATOM 3624 C CA . GLY B 1 193 ? 7 10.273 15.992 1 98.5 193 GLY B CA 1
ATOM 3625 C C . GLY B 1 193 ? 6.312 11.555 15.57 1 98.5 193 GLY B C 1
ATOM 3626 O O . GLY B 1 193 ? 5.09 11.68 15.68 1 98.5 193 GLY B O 1
ATOM 3627 N N . LEU B 1 194 ? 7.102 12.484 15.117 1 97.56 194 LEU B N 1
ATOM 3628 C CA . LEU B 1 194 ? 6.543 13.742 14.641 1 97.56 194 LEU B CA 1
ATOM 3629 C C . LEU B 1 194 ? 5.609 13.508 13.453 1 97.56 194 LEU B C 1
ATOM 3631 O O . LEU B 1 194 ? 4.535 14.109 13.375 1 97.56 194 LEU B O 1
ATOM 3635 N N . GLY B 1 195 ? 6.051 12.641 12.555 1 97.5 195 GLY B N 1
ATOM 3636 C CA . GLY B 1 195 ? 5.199 12.281 11.43 1 97.5 195 GLY B CA 1
ATOM 3637 C C . GLY B 1 195 ? 3.881 11.664 11.852 1 97.5 195 GLY B C 1
ATOM 3638 O O . GLY B 1 195 ? 2.824 12.016 11.328 1 97.5 195 GLY B O 1
ATOM 3639 N N . ALA B 1 196 ? 3.979 10.789 12.812 1 98.44 196 ALA B N 1
ATOM 3640 C CA . ALA B 1 196 ? 2.781 10.133 13.336 1 98.44 196 ALA B CA 1
ATOM 3641 C C . ALA B 1 196 ? 1.863 11.133 14.023 1 98.44 196 ALA B C 1
ATOM 3643 O O . ALA B 1 196 ? 0.64 11.062 13.891 1 98.44 196 ALA B O 1
ATOM 3644 N N . ALA B 1 197 ? 2.471 12.016 14.758 1 98.12 197 ALA B N 1
ATOM 3645 C CA . ALA B 1 197 ? 1.701 13.047 15.453 1 98.12 197 ALA B CA 1
ATOM 3646 C C . ALA B 1 197 ? 0.922 13.906 14.461 1 98.12 197 ALA B C 1
ATOM 3648 O O . ALA B 1 197 ? -0.26 14.188 14.664 1 98.12 197 ALA B O 1
ATOM 3649 N N . LEU B 1 198 ? 1.564 14.297 13.43 1 97.56 198 LEU B N 1
ATOM 3650 C CA . LEU B 1 198 ? 0.906 15.117 12.422 1 97.56 198 LEU B CA 1
ATOM 3651 C C . LEU B 1 198 ? -0.2 14.328 11.719 1 97.56 198 LEU B C 1
ATOM 3653 O O . LEU B 1 198 ? -1.273 14.875 11.445 1 97.56 198 LEU B O 1
ATOM 3657 N N . ALA B 1 199 ? 0.065 13.086 11.398 1 98 199 ALA B N 1
ATOM 3658 C CA . ALA B 1 199 ? -0.952 12.234 10.789 1 98 199 ALA B CA 1
A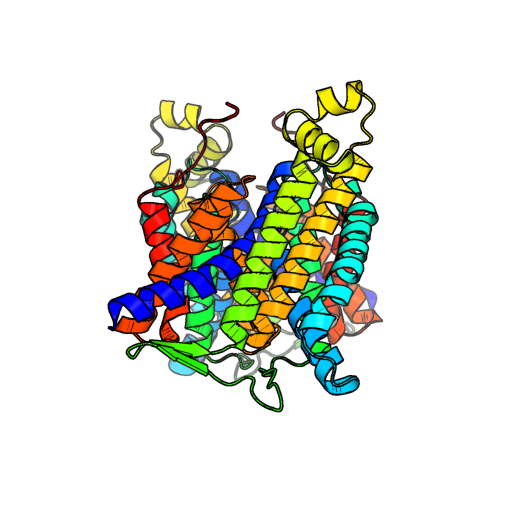TOM 3659 C C . ALA B 1 199 ? -2.172 12.102 11.695 1 98 199 ALA B C 1
ATOM 3661 O O . ALA B 1 199 ? -3.309 12.258 11.242 1 98 199 ALA B O 1
ATOM 3662 N N . GLY B 1 200 ? -1.902 11.828 12.969 1 97.88 200 GLY B N 1
ATOM 3663 C CA . GLY B 1 200 ? -2.996 11.719 13.914 1 97.88 200 GLY B CA 1
ATOM 3664 C C . GLY B 1 200 ? -3.809 12.992 14.039 1 97.88 200 GLY B C 1
ATOM 3665 O O . GLY B 1 200 ? -5.039 12.953 14.039 1 97.88 200 GLY B O 1
ATOM 3666 N N . CYS B 1 201 ? -3.111 14.094 14.156 1 97.44 201 CYS B N 1
ATOM 3667 C CA . CYS B 1 201 ? -3.787 15.383 14.25 1 97.44 201 CYS B CA 1
ATOM 3668 C C . CYS B 1 201 ? -4.59 15.672 12.992 1 97.44 201 CYS B C 1
ATOM 3670 O O . CYS B 1 201 ? -5.707 16.188 13.062 1 97.44 201 CYS B O 1
ATOM 3672 N N . ALA B 1 202 ? -3.971 15.383 11.867 1 96.94 202 ALA B N 1
ATOM 3673 C CA . ALA B 1 202 ? -4.699 15.547 10.609 1 96.94 202 ALA B CA 1
ATOM 3674 C C . ALA B 1 202 ? -5.973 14.711 10.602 1 96.94 202 ALA B C 1
ATOM 3676 O O . ALA B 1 202 ? -7.008 15.148 10.094 1 96.94 202 ALA B O 1
ATOM 3677 N N . GLY B 1 203 ? -5.875 13.555 11.148 1 96.75 203 GLY B N 1
ATOM 3678 C CA . GLY B 1 203 ? -7.047 12.695 11.258 1 96.75 203 GLY B CA 1
ATOM 3679 C C . GLY B 1 203 ? -8.164 13.32 12.078 1 96.75 203 GLY B C 1
ATOM 3680 O O . GLY B 1 203 ? -9.336 13.227 11.703 1 96.75 203 GLY B O 1
ATOM 3681 N N . VAL B 1 204 ? -7.801 13.922 13.164 1 95.69 204 VAL B N 1
ATOM 3682 C CA . VAL B 1 204 ? -8.773 14.617 14.008 1 95.69 204 VAL B CA 1
ATOM 3683 C C . VAL B 1 204 ? -9.484 15.695 13.188 1 95.69 204 VAL B C 1
ATOM 3685 O O . VAL B 1 204 ? -10.711 15.82 13.258 1 95.69 204 VAL B O 1
ATOM 3688 N N . LEU B 1 205 ? -8.742 16.406 12.438 1 94.5 205 LEU B N 1
ATOM 3689 C CA . LEU B 1 205 ? -9.297 17.484 11.641 1 94.5 205 LEU B CA 1
ATOM 3690 C C . LEU B 1 205 ? -10.188 16.938 10.523 1 94.5 205 LEU B C 1
ATOM 3692 O O . LEU B 1 205 ? -11.242 17.516 10.234 1 94.5 205 LEU B O 1
ATOM 3696 N N . MET B 1 206 ? -9.734 15.867 9.938 1 93.38 206 MET B N 1
ATOM 3697 C CA . MET B 1 206 ? -10.516 15.258 8.859 1 93.38 206 MET B CA 1
ATOM 3698 C C . MET B 1 206 ? -11.852 14.742 9.383 1 93.38 206 MET B C 1
ATOM 3700 O O . MET B 1 206 ? -12.852 14.75 8.664 1 93.38 206 MET B O 1
ATOM 3704 N N . ALA B 1 207 ? -11.828 14.352 10.602 1 92.44 207 ALA B N 1
ATOM 3705 C CA . ALA B 1 207 ? -13.031 13.805 11.211 1 92.44 207 ALA B CA 1
ATOM 3706 C C . ALA B 1 207 ? -14.109 14.883 11.359 1 92.44 207 ALA B C 1
ATOM 3708 O O . ALA B 1 207 ? -15.297 14.57 11.453 1 92.44 207 ALA B O 1
ATOM 3709 N N . LEU B 1 208 ? -13.727 16.125 11.383 1 88.19 208 LEU B N 1
ATOM 3710 C CA . LEU B 1 208 ? -14.664 17.234 11.523 1 88.19 208 LEU B CA 1
ATOM 3711 C C . LEU B 1 208 ? -15.414 17.484 10.219 1 88.19 208 LEU B C 1
ATOM 3713 O O . LEU B 1 208 ? -16.469 18.125 10.219 1 88.19 208 LEU B O 1
ATOM 3717 N N . ILE B 1 209 ? -14.867 16.969 9.188 1 87.5 209 ILE B N 1
ATOM 3718 C CA . ILE B 1 209 ? -15.375 17.328 7.867 1 87.5 209 ILE B CA 1
ATOM 3719 C C . ILE B 1 209 ? -15.898 16.078 7.156 1 87.5 209 ILE B C 1
ATOM 3721 O O . ILE B 1 209 ? -16.906 16.141 6.441 1 87.5 209 ILE B O 1
ATOM 3725 N N . PHE B 1 210 ? -15.242 14.953 7.34 1 89.12 210 PHE B N 1
ATOM 3726 C CA . PHE B 1 210 ? -15.562 13.742 6.582 1 89.12 210 PHE B CA 1
ATOM 3727 C C . PHE B 1 210 ? -15.992 12.617 7.512 1 89.12 210 PHE B C 1
ATOM 3729 O O . PHE B 1 210 ? -15.609 12.594 8.688 1 89.12 210 PHE B O 1
ATOM 3736 N N . PRO B 1 211 ? -16.828 11.719 6.992 1 91.31 211 PRO B N 1
ATOM 3737 C CA . PRO B 1 211 ? -17.141 10.523 7.777 1 91.31 211 PRO B CA 1
ATOM 3738 C C . PRO B 1 211 ? -15.906 9.672 8.07 1 91.31 211 PRO B C 1
ATOM 3740 O O . PRO B 1 211 ? -14.938 9.695 7.312 1 91.31 211 PRO B O 1
ATOM 3743 N N . ILE B 1 212 ? -16.031 8.984 9.148 1 92.31 212 ILE B N 1
ATOM 3744 C CA . ILE B 1 212 ? -14.906 8.188 9.641 1 92.31 212 ILE B CA 1
ATOM 3745 C C . ILE B 1 212 ? -15.156 6.711 9.359 1 92.31 212 ILE B C 1
ATOM 3747 O O . ILE B 1 212 ? -16.234 6.188 9.664 1 92.31 212 ILE B O 1
ATOM 3751 N N . SER B 1 213 ? -14.234 6.059 8.75 1 93.62 213 SER B N 1
ATOM 3752 C CA . SER B 1 213 ? -14.266 4.617 8.531 1 93.62 213 SER B CA 1
ATOM 3753 C C . SER B 1 213 ? -12.852 4.059 8.352 1 93.62 213 SER B C 1
ATOM 3755 O O . SER B 1 213 ? -12.008 4.691 7.719 1 93.62 213 SER B O 1
ATOM 3757 N N . PRO B 1 214 ? -12.609 2.852 8.945 1 92.12 214 PRO B N 1
ATOM 3758 C CA . PRO B 1 214 ? -11.312 2.23 8.688 1 92.12 214 PRO B CA 1
ATOM 3759 C C . PRO B 1 214 ? -11.055 1.989 7.199 1 92.12 214 PRO B C 1
ATOM 3761 O O . PRO B 1 214 ? -9.906 1.839 6.785 1 92.12 214 PRO B O 1
ATOM 3764 N N . LEU B 1 215 ? -12.062 2.064 6.402 1 86.94 215 LEU B N 1
ATOM 3765 C CA . LEU B 1 215 ? -11.969 1.773 4.977 1 86.94 215 LEU B CA 1
ATOM 3766 C C . LEU B 1 215 ? -11.344 2.941 4.219 1 86.94 215 LEU B C 1
ATOM 3768 O O . LEU B 1 215 ? -10.953 2.801 3.059 1 86.94 215 LEU B O 1
ATOM 3772 N N . THR B 1 216 ? -11.156 4.043 4.871 1 89.69 216 THR B N 1
ATOM 3773 C CA . THR B 1 216 ? -10.68 5.23 4.172 1 89.69 216 THR B CA 1
ATOM 3774 C C . THR B 1 216 ? -9.172 5.395 4.359 1 89.69 216 THR B C 1
ATOM 3776 O O . THR B 1 216 ? -8.57 6.32 3.812 1 89.69 216 THR B O 1
ATOM 3779 N N . SER B 1 217 ? -8.516 4.473 5.082 1 93.69 217 SER B N 1
ATOM 3780 C CA . SER B 1 217 ? -7.094 4.59 5.375 1 93.69 217 SER B CA 1
ATOM 3781 C C . SER B 1 217 ? -6.266 4.621 4.094 1 93.69 217 SER B C 1
ATOM 3783 O O . SER B 1 217 ? -5.359 5.445 3.951 1 93.69 217 SER B O 1
ATOM 3785 N N . SER B 1 218 ? -6.59 3.812 3.143 1 90.94 218 SER B N 1
ATOM 3786 C CA . SER B 1 218 ? -5.832 3.732 1.898 1 90.94 218 SER B CA 1
ATOM 3787 C C . SER B 1 218 ? -6.012 4.996 1.061 1 90.94 218 SER B C 1
ATOM 3789 O O . SER B 1 218 ? -5.078 5.438 0.388 1 90.94 218 SER B O 1
ATOM 3791 N N . ALA B 1 219 ? -7.16 5.516 1.09 1 89.44 219 ALA B N 1
ATOM 3792 C CA . ALA B 1 219 ? -7.41 6.742 0.338 1 89.44 219 ALA B CA 1
ATOM 3793 C C . ALA B 1 219 ? -6.578 7.898 0.882 1 89.44 219 ALA B C 1
ATOM 3795 O O . ALA B 1 219 ? -6.008 8.68 0.113 1 89.44 219 ALA B O 1
ATOM 3796 N N . TYR B 1 220 ? -6.52 7.988 2.168 1 93.12 220 TYR B N 1
ATOM 3797 C CA . TYR B 1 220 ? -5.727 9.055 2.773 1 93.12 220 TYR B CA 1
ATOM 3798 C C . TYR B 1 220 ? -4.242 8.859 2.496 1 93.12 220 TYR B C 1
ATOM 3800 O O . TYR B 1 220 ? -3.516 9.82 2.25 1 93.12 220 TYR B O 1
ATOM 3808 N N . LEU B 1 221 ? -3.818 7.621 2.586 1 94.06 221 LEU B N 1
ATOM 3809 C CA . LEU B 1 221 ? -2.434 7.328 2.232 1 94.06 221 LEU B CA 1
ATOM 3810 C C . LEU B 1 221 ? -2.145 7.723 0.788 1 94.06 221 LEU B C 1
ATOM 3812 O O . LEU B 1 221 ? -1.101 8.312 0.497 1 94.06 221 LEU B O 1
ATOM 3816 N N . GLY B 1 222 ? -3.066 7.406 -0.078 1 90.19 222 GLY B N 1
ATOM 3817 C CA . GLY B 1 222 ? -2.924 7.785 -1.476 1 90.19 222 GLY B CA 1
ATOM 3818 C C . GLY B 1 222 ? -2.816 9.281 -1.679 1 90.19 222 GLY B C 1
ATOM 3819 O O . GLY B 1 222 ? -2.023 9.75 -2.502 1 90.19 222 GLY B O 1
ATOM 3820 N N . LYS B 1 223 ? -3.592 9.992 -0.964 1 90.69 223 LYS B N 1
ATOM 3821 C CA . LYS B 1 223 ? -3.527 11.445 -1.058 1 90.69 223 LYS B CA 1
ATOM 3822 C C . LYS B 1 223 ? -2.17 11.969 -0.592 1 90.69 223 LYS B C 1
ATOM 3824 O O . LYS B 1 223 ? -1.624 12.906 -1.18 1 90.69 223 LYS B O 1
ATOM 3829 N N . ALA B 1 224 ? -1.715 11.359 0.453 1 93.19 224 ALA B N 1
ATOM 3830 C CA . ALA B 1 224 ? -0.385 11.742 0.919 1 93.19 224 ALA B CA 1
ATOM 3831 C C . ALA B 1 224 ? 0.667 11.492 -0.157 1 93.19 224 ALA B C 1
ATOM 3833 O O . ALA B 1 224 ? 1.534 12.336 -0.396 1 93.19 224 ALA B O 1
ATOM 3834 N N . PHE B 1 225 ? 0.549 10.352 -0.829 1 91.06 225 PHE B N 1
ATOM 3835 C CA . PHE B 1 225 ? 1.477 10.023 -1.904 1 91.06 225 PHE B CA 1
ATOM 3836 C C . PHE B 1 225 ? 1.407 11.055 -3.018 1 91.06 225 PHE B C 1
ATOM 3838 O O . PHE B 1 225 ? 2.438 11.57 -3.459 1 91.06 225 PHE B O 1
ATOM 3845 N N . VAL B 1 226 ? 0.235 11.375 -3.365 1 88 226 VAL B N 1
ATOM 3846 C CA . VAL B 1 226 ? 0.013 12.273 -4.496 1 88 226 VAL B CA 1
ATOM 3847 C C . VAL B 1 226 ? 0.569 13.656 -4.176 1 88 226 VAL B C 1
ATOM 3849 O O . VAL B 1 226 ? 1.267 14.258 -4.996 1 88 226 VAL B O 1
ATOM 3852 N N . VAL B 1 227 ? 0.24 14.109 -3.025 1 90.81 227 VAL B N 1
ATOM 3853 C CA . VAL B 1 227 ? 0.69 15.438 -2.623 1 90.81 227 VAL B CA 1
ATOM 3854 C C . VAL B 1 227 ? 2.217 15.477 -2.598 1 90.81 227 VAL B C 1
ATOM 3856 O O . VAL B 1 227 ? 2.824 16.453 -3.041 1 90.81 227 VAL B O 1
ATOM 3859 N N . CYS B 1 228 ? 2.873 14.469 -2.119 1 90.94 228 CYS B N 1
ATOM 3860 C CA . CYS B 1 228 ? 4.328 14.43 -2.033 1 90.94 228 CYS B CA 1
ATOM 3861 C C . CYS B 1 228 ? 4.953 14.367 -3.422 1 90.94 228 CYS B C 1
ATOM 3863 O O . CYS B 1 228 ? 6.008 14.953 -3.66 1 90.94 228 CYS B O 1
ATOM 3865 N N . VAL B 1 229 ? 4.305 13.641 -4.301 1 87 229 VAL B N 1
ATOM 3866 C CA . VAL B 1 229 ? 4.828 13.516 -5.656 1 87 229 VAL B CA 1
ATOM 3867 C C . VAL B 1 229 ? 4.672 14.844 -6.395 1 87 229 VAL B C 1
ATOM 3869 O O . VAL B 1 229 ? 5.559 15.25 -7.145 1 87 229 VAL B O 1
ATOM 3872 N N . LEU B 1 230 ? 3.533 15.484 -6.129 1 84.31 230 LEU B N 1
ATOM 3873 C CA . LEU B 1 230 ? 3.256 16.75 -6.793 1 84.31 230 LEU B CA 1
ATOM 3874 C C . LEU B 1 230 ? 4.133 17.859 -6.227 1 84.31 230 LEU B C 1
ATOM 3876 O O . LEU B 1 230 ? 4.613 18.719 -6.973 1 84.31 230 LEU B O 1
ATOM 3880 N N . GLY B 1 231 ? 4.25 17.938 -4.953 1 82.94 231 GLY B N 1
ATOM 3881 C CA . GLY B 1 231 ? 4.918 19.047 -4.285 1 82.94 231 GLY B CA 1
ATOM 3882 C C . GLY B 1 231 ? 6.391 18.781 -4.031 1 82.94 231 GLY B C 1
ATOM 3883 O O . GLY B 1 231 ? 7.156 19.719 -3.773 1 82.94 231 GLY B O 1
ATOM 3884 N N . GLY B 1 232 ? 6.832 17.609 -4.055 1 78.56 232 GLY B N 1
ATOM 3885 C CA . GLY B 1 232 ? 8.203 17.281 -3.703 1 78.56 232 GLY B CA 1
ATOM 3886 C C . GLY B 1 232 ? 8.344 16.766 -2.285 1 78.56 232 GLY B C 1
ATOM 3887 O O . GLY B 1 232 ? 7.66 17.234 -1.375 1 78.56 232 GLY B O 1
ATOM 3888 N N . LEU B 1 233 ? 9.25 15.844 -2.15 1 79.25 233 LEU B N 1
ATOM 3889 C CA . LEU B 1 233 ? 9.461 15.203 -0.855 1 79.25 233 LEU B CA 1
ATOM 3890 C C . LEU B 1 233 ? 10.328 16.062 0.044 1 79.25 233 LEU B C 1
ATOM 3892 O O . LEU B 1 233 ? 11.297 16.688 -0.422 1 79.25 233 LEU B O 1
ATOM 3896 N N . GLY B 1 234 ? 10.008 16.188 1.235 1 74.81 234 GLY B N 1
ATOM 3897 C CA . GLY B 1 234 ? 10.867 16.781 2.248 1 74.81 234 GLY B CA 1
ATOM 3898 C C . GLY B 1 234 ? 10.703 18.281 2.373 1 74.81 234 GLY B C 1
ATOM 3899 O O . GLY B 1 234 ? 11.484 18.938 3.062 1 74.81 234 GLY B O 1
ATOM 3900 N N . SER B 1 235 ? 9.719 18.797 1.735 1 81.56 235 SER B N 1
ATOM 3901 C CA . SER B 1 235 ? 9.531 20.25 1.781 1 81.56 235 SER B CA 1
ATOM 3902 C C . SER B 1 235 ? 8.125 20.609 2.244 1 81.56 235 SER B C 1
ATOM 3904 O O . SER B 1 235 ? 7.137 20.125 1.689 1 81.56 235 SER B O 1
ATOM 3906 N N . VAL B 1 236 ? 8.133 21.453 3.271 1 85.56 236 VAL B N 1
ATOM 3907 C CA . VAL B 1 236 ? 6.848 21.906 3.781 1 85.56 236 VAL B CA 1
ATOM 3908 C C . VAL B 1 236 ? 6.133 22.734 2.711 1 85.56 236 VAL B C 1
ATOM 3910 O O . VAL B 1 236 ? 4.934 22.562 2.484 1 85.56 236 VAL B O 1
ATOM 3913 N N . SER B 1 237 ? 6.914 23.531 2.045 1 86.88 237 SER B N 1
ATOM 3914 C CA . SER B 1 237 ? 6.328 24.344 0.988 1 86.88 237 SER B CA 1
ATOM 3915 C C . SER B 1 237 ? 5.832 23.484 -0.167 1 86.88 237 SER B C 1
ATOM 3917 O O . SER B 1 237 ? 4.809 23.797 -0.783 1 86.88 237 SER B O 1
ATOM 3919 N N . GLY B 1 238 ? 6.559 22.469 -0.421 1 87.19 238 GLY B N 1
ATOM 3920 C CA . GLY B 1 238 ? 6.109 21.547 -1.442 1 87.19 238 GLY B CA 1
ATOM 3921 C C . GLY B 1 238 ? 4.797 20.859 -1.097 1 87.19 238 GLY B C 1
ATOM 3922 O O . GLY B 1 238 ? 3.916 20.734 -1.951 1 87.19 238 GLY B O 1
ATOM 3923 N N . ALA B 1 239 ? 4.684 20.469 0.12 1 89.69 239 ALA B N 1
ATOM 3924 C CA . ALA B 1 239 ? 3.459 19.812 0.573 1 89.69 239 ALA B CA 1
ATOM 3925 C C . ALA B 1 239 ? 2.266 20.75 0.474 1 89.69 239 ALA B C 1
ATOM 3927 O O . ALA B 1 239 ? 1.169 20.344 0.086 1 89.69 239 ALA B O 1
ATOM 3928 N N . LEU B 1 240 ? 2.506 22 0.843 1 91.38 240 LEU B N 1
ATOM 3929 C CA . LEU B 1 240 ? 1.437 22.984 0.757 1 91.38 240 LEU B CA 1
ATOM 3930 C C . LEU B 1 240 ? 1.004 23.188 -0.69 1 91.38 240 LEU B C 1
ATOM 3932 O O . LEU B 1 240 ? -0.192 23.203 -0.992 1 91.38 240 LEU B O 1
ATOM 3936 N N . ALA B 1 241 ? 1.976 23.297 -1.548 1 90.62 241 ALA B N 1
ATOM 3937 C CA . ALA B 1 241 ? 1.675 23.5 -2.963 1 90.62 241 ALA B CA 1
ATOM 3938 C C . ALA B 1 241 ? 0.98 22.281 -3.555 1 90.62 241 ALA B C 1
ATOM 3940 O O . ALA B 1 241 ? -0.016 22.406 -4.27 1 90.62 241 ALA B O 1
ATOM 3941 N N . GLY B 1 242 ? 1.526 21.172 -3.273 1 89.56 242 GLY B N 1
ATOM 3942 C CA . GLY B 1 242 ? 0.929 19.938 -3.764 1 89.56 242 GLY B CA 1
ATOM 3943 C C . GLY B 1 242 ? -0.472 19.703 -3.232 1 89.56 242 GLY B C 1
ATOM 3944 O O . GLY B 1 242 ? -1.354 19.25 -3.967 1 89.56 242 GLY B O 1
ATOM 3945 N N . GLY B 1 243 ? -0.624 19.953 -1.948 1 91.88 243 GLY B N 1
ATOM 3946 C CA . GLY B 1 243 ? -1.943 19.828 -1.351 1 91.88 243 GLY B CA 1
ATOM 3947 C C . GLY B 1 243 ? -2.977 20.734 -1.98 1 91.88 243 GLY B C 1
ATOM 3948 O O . GLY B 1 243 ? -4.094 20.312 -2.271 1 91.88 243 GLY B O 1
ATOM 3949 N N . MET B 1 244 ? -2.557 21.938 -2.213 1 91.75 244 MET B N 1
ATOM 3950 C CA . MET B 1 244 ? -3.457 22.906 -2.826 1 91.75 244 MET B CA 1
ATOM 3951 C C . MET B 1 244 ? -3.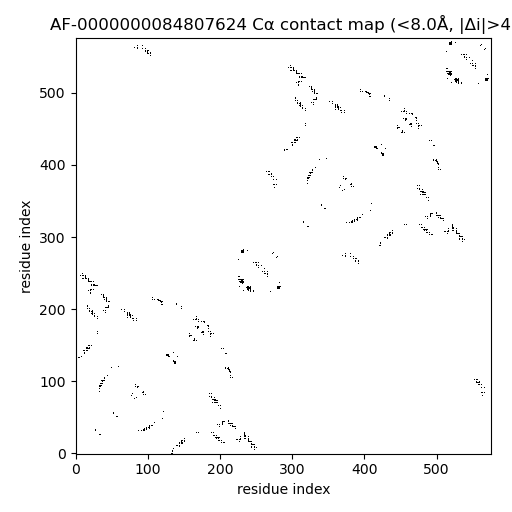82 22.5 -4.246 1 91.75 244 MET B C 1
ATOM 3953 O O . MET B 1 244 ? -4.973 22.625 -4.66 1 91.75 244 MET B O 1
ATOM 3957 N N . LEU B 1 245 ? -2.879 22.031 -4.918 1 87.56 245 LEU B N 1
ATOM 3958 C CA . LEU B 1 245 ? -3.125 21.609 -6.293 1 87.56 245 LEU B CA 1
ATOM 3959 C C . LEU B 1 245 ? -4.098 20.438 -6.332 1 87.56 245 LEU B C 1
ATOM 3961 O O . LEU B 1 245 ? -5.031 20.422 -7.137 1 87.56 245 LEU B O 1
ATOM 3965 N N . LEU B 1 246 ? -3.836 19.516 -5.527 1 88.12 246 LEU B N 1
ATOM 3966 C CA . LEU B 1 246 ? -4.723 18.359 -5.48 1 88.12 246 LEU B CA 1
ATOM 3967 C C . LEU B 1 246 ? -6.137 18.781 -5.086 1 88.12 246 LEU B C 1
ATOM 3969 O O . LEU B 1 246 ? -7.109 18.328 -5.695 1 88.12 246 LEU B O 1
ATOM 3973 N N . ALA B 1 247 ? -6.227 19.594 -4.117 1 89.75 247 ALA B N 1
ATOM 3974 C CA . ALA B 1 247 ? -7.523 20.047 -3.629 1 89.75 247 ALA B CA 1
ATOM 3975 C C . ALA B 1 247 ? -8.258 20.859 -4.695 1 89.75 247 ALA B C 1
ATOM 3977 O O . ALA B 1 247 ? -9.484 20.781 -4.805 1 89.75 247 ALA B O 1
ATOM 3978 N N . LEU B 1 248 ? -7.531 21.625 -5.387 1 88.19 248 LEU B N 1
ATOM 3979 C CA . LEU B 1 248 ? -8.141 22.391 -6.461 1 88.19 248 LEU B CA 1
ATOM 3980 C C . LEU B 1 248 ? -8.742 21.484 -7.52 1 88.19 248 LEU B C 1
ATOM 3982 O O . LEU B 1 248 ? -9.867 21.703 -7.973 1 88.19 248 LEU B O 1
ATOM 3986 N N . VAL B 1 249 ? -8.039 20.516 -7.887 1 83.56 249 VAL B N 1
ATOM 3987 C CA . VAL B 1 249 ? -8.516 19.562 -8.883 1 83.56 249 VAL B CA 1
ATOM 3988 C C . VAL B 1 249 ? -9.773 18.875 -8.367 1 83.56 249 VAL B C 1
ATOM 3990 O O . VAL B 1 249 ? -10.742 18.688 -9.117 1 83.56 249 VAL B O 1
ATOM 3993 N N . GLU B 1 250 ? -9.703 18.5 -7.164 1 85.81 250 GLU B N 1
ATOM 3994 C CA . GLU B 1 250 ? -10.852 17.797 -6.586 1 85.81 250 GLU B CA 1
ATOM 3995 C C . GLU B 1 250 ? -12.055 18.734 -6.461 1 85.81 250 GLU B C 1
ATOM 3997 O O . GLU B 1 250 ? -13.195 18.312 -6.676 1 85.81 250 GLU B O 1
ATOM 4002 N N . SER B 1 251 ? -11.75 19.953 -6.078 1 86.19 251 SER B N 1
ATOM 4003 C CA . SER B 1 251 ? -12.844 20.922 -5.914 1 86.19 251 SER B CA 1
ATOM 4004 C C . SER B 1 251 ? -13.5 21.234 -7.25 1 86.19 251 SER B C 1
ATOM 4006 O O . SER B 1 251 ? -14.727 21.391 -7.324 1 86.19 251 SER B O 1
ATOM 4008 N N . VAL B 1 252 ? -12.727 21.344 -8.242 1 83.56 252 VAL B N 1
ATOM 4009 C CA . VAL B 1 252 ? -13.266 21.562 -9.578 1 83.56 252 VAL B CA 1
ATOM 4010 C C . VAL B 1 252 ? -14.055 20.344 -10.031 1 83.56 252 VAL B C 1
ATOM 4012 O O . VAL B 1 252 ? -15.148 20.484 -10.586 1 83.56 252 VAL B O 1
ATOM 4015 N N . GLY B 1 253 ? -13.445 19.172 -9.836 1 79.94 253 GLY B N 1
ATOM 4016 C CA . GLY B 1 253 ? -14.148 17.953 -10.18 1 79.94 253 GLY B CA 1
ATOM 4017 C C . GLY B 1 253 ? -15.484 17.797 -9.469 1 79.94 253 GLY B C 1
ATOM 4018 O O . GLY B 1 253 ? -16.469 17.391 -10.078 1 79.94 253 GLY B O 1
ATOM 4019 N N . SER B 1 254 ? -15.445 18.109 -8.227 1 80.62 254 SER B N 1
ATOM 4020 C CA . SER B 1 254 ? -16.672 18.016 -7.445 1 80.62 254 SER B CA 1
ATOM 4021 C C . SER B 1 254 ? -17.734 18.984 -7.961 1 80.62 254 SER B C 1
ATOM 4023 O O . SER B 1 254 ? -18.922 18.672 -7.961 1 80.62 254 SER B O 1
ATOM 4025 N N . ALA B 1 255 ? -17.312 20.094 -8.367 1 79.69 255 ALA B N 1
ATOM 4026 C CA . ALA B 1 255 ? -18.234 21.125 -8.852 1 79.69 255 ALA B CA 1
ATOM 4027 C C . ALA B 1 255 ? -18.875 20.688 -10.18 1 79.69 255 ALA B C 1
ATOM 4029 O O . ALA B 1 255 ? -20.047 20.953 -10.422 1 79.69 255 ALA B O 1
ATOM 4030 N N . PHE B 1 256 ? -18.109 19.922 -10.938 1 78.81 256 PHE B N 1
ATOM 4031 C CA . PHE B 1 256 ? -18.578 19.609 -12.281 1 78.81 256 PHE B CA 1
ATOM 4032 C C . PHE B 1 256 ? -19.156 18.203 -12.336 1 78.81 256 PHE B C 1
ATOM 4034 O O . PHE B 1 256 ? -20.062 17.922 -13.125 1 78.81 256 PHE B O 1
ATOM 4041 N N . PHE B 1 257 ? -18.594 17.266 -11.5 1 77.25 257 PHE B N 1
ATOM 4042 C CA . PHE B 1 257 ? -18.984 15.867 -11.648 1 77.25 257 PHE B CA 1
ATOM 4043 C C . PHE B 1 257 ? -19.641 15.359 -10.367 1 77.25 257 PHE B C 1
ATOM 4045 O O . PHE B 1 257 ? -20.062 14.203 -10.305 1 77.25 257 PHE B O 1
ATOM 4052 N N . GLY B 1 258 ? -19.734 16.125 -9.375 1 74.62 258 GLY B N 1
ATOM 4053 C CA . GLY B 1 258 ? -20.359 15.711 -8.125 1 74.62 258 GLY B CA 1
ATOM 4054 C C . GLY B 1 258 ? -19.359 15.195 -7.105 1 74.62 258 GLY B C 1
ATOM 4055 O O . GLY B 1 258 ? -18.266 14.758 -7.461 1 74.62 258 GLY B O 1
ATOM 4056 N N . PRO B 1 259 ? -19.75 15.266 -5.84 1 69 259 PRO B N 1
ATOM 4057 C CA . PRO B 1 259 ? -18.859 14.891 -4.742 1 69 259 PRO B CA 1
ATOM 4058 C C . PRO B 1 259 ? -18.516 13.398 -4.742 1 69 259 PRO B C 1
ATOM 4060 O O . PRO B 1 259 ? -17.438 13.008 -4.309 1 69 259 PRO B O 1
ATOM 4063 N N . ALA B 1 260 ? -19.406 12.586 -5.301 1 65.88 260 ALA B N 1
ATOM 4064 C CA . ALA B 1 260 ? -19.234 11.141 -5.262 1 65.88 260 ALA B CA 1
ATOM 4065 C C . ALA B 1 260 ? -18.062 10.695 -6.137 1 65.88 260 ALA B C 1
ATOM 4067 O O . ALA B 1 260 ? -17.406 9.703 -5.836 1 65.88 260 ALA B O 1
ATOM 4068 N N . HIS B 1 261 ? -17.797 11.477 -7.059 1 65.69 261 HIS B N 1
ATOM 4069 C CA . HIS B 1 261 ? -16.781 11.062 -8.016 1 65.69 261 HIS B CA 1
ATOM 4070 C C . HIS B 1 261 ? -15.477 11.812 -7.797 1 65.69 261 HIS B C 1
ATOM 4072 O O . HIS B 1 261 ? -14.5 11.602 -8.516 1 65.69 261 HIS B O 1
ATOM 4078 N N . ALA B 1 262 ? -15.5 12.594 -6.805 1 65.31 262 ALA B N 1
ATOM 4079 C CA . ALA B 1 262 ? -14.367 13.484 -6.613 1 65.31 262 ALA B CA 1
ATOM 4080 C C . ALA B 1 262 ? -13.094 12.695 -6.324 1 65.31 262 ALA B C 1
ATOM 4082 O O . ALA B 1 262 ? -12.031 12.984 -6.891 1 65.31 262 ALA B O 1
ATOM 4083 N N . THR B 1 263 ? -13.328 11.695 -5.539 1 63.28 263 THR B N 1
ATOM 4084 C CA . THR B 1 263 ? -12.148 10.938 -5.148 1 63.28 263 THR B CA 1
ATOM 4085 C C . THR B 1 263 ? -11.578 10.172 -6.344 1 63.28 263 THR B C 1
ATOM 4087 O O . THR B 1 263 ? -10.375 10.188 -6.578 1 63.28 263 THR B O 1
ATOM 4090 N N . THR B 1 264 ? -12.492 9.555 -7.027 1 67.62 264 THR B N 1
ATOM 4091 C CA . THR B 1 264 ? -12.062 8.805 -8.203 1 67.62 264 THR B CA 1
ATOM 4092 C C . THR B 1 264 ? -11.398 9.719 -9.219 1 67.62 264 THR B C 1
ATOM 4094 O O . THR B 1 264 ? -10.352 9.375 -9.781 1 67.62 264 THR B O 1
ATOM 4097 N N . LEU B 1 265 ? -11.953 10.82 -9.375 1 69.12 265 LEU B N 1
ATOM 4098 C CA . LEU B 1 265 ? -11.422 11.773 -10.344 1 69.12 265 LEU B CA 1
ATOM 4099 C C . LEU B 1 265 ? -10.055 12.289 -9.906 1 69.12 265 LEU B C 1
ATOM 4101 O O . LEU B 1 265 ? -9.172 12.508 -10.742 1 69.12 265 LEU B O 1
ATOM 4105 N N . SER B 1 266 ? -9.945 12.352 -8.609 1 66.81 266 SER B N 1
ATOM 4106 C CA . SER B 1 266 ? -8.672 12.844 -8.094 1 66.81 266 SER B CA 1
ATOM 4107 C C . SER B 1 266 ? -7.535 11.883 -8.43 1 66.81 266 SER B C 1
ATOM 4109 O O . SER B 1 266 ? -6.457 12.312 -8.852 1 66.81 266 SER B O 1
ATOM 4111 N N . PHE B 1 267 ? -7.832 10.656 -8.266 1 70.38 267 PHE B N 1
ATOM 4112 C CA . PHE B 1 267 ? -6.762 9.703 -8.547 1 70.38 267 PHE B CA 1
ATOM 4113 C C . PHE B 1 267 ? -6.523 9.586 -10.047 1 70.38 267 PHE B C 1
ATOM 4115 O O . PHE B 1 267 ? -5.383 9.43 -10.484 1 70.38 267 PHE B O 1
ATOM 4122 N N . LEU B 1 268 ? -7.59 9.703 -10.781 1 74.38 268 LEU B N 1
ATOM 4123 C CA . LEU B 1 268 ? -7.441 9.68 -12.234 1 74.38 268 LEU B CA 1
ATOM 4124 C C . LEU B 1 268 ? -6.586 10.852 -12.711 1 74.38 268 LEU B C 1
ATOM 4126 O O . LEU B 1 268 ? -5.684 10.68 -13.531 1 74.38 268 LEU B O 1
ATOM 4130 N N . LEU B 1 269 ? -6.91 11.953 -12.203 1 70.44 269 LEU B N 1
ATOM 4131 C CA . LEU B 1 269 ? -6.156 13.141 -12.602 1 70.44 269 LEU B CA 1
ATOM 4132 C C . LEU B 1 269 ? -4.699 13.031 -12.164 1 70.44 269 LEU B C 1
ATOM 4134 O O . LEU B 1 269 ? -3.795 13.445 -12.891 1 70.44 269 LEU B O 1
ATOM 4138 N N . LEU B 1 270 ? -4.562 12.43 -11.008 1 67.81 270 LEU B N 1
ATOM 4139 C CA . LEU B 1 270 ? -3.203 12.195 -10.523 1 67.81 270 LEU B CA 1
ATOM 4140 C C . LEU B 1 270 ? -2.422 11.328 -11.5 1 67.81 270 LEU B C 1
ATOM 4142 O O . LEU B 1 270 ? -1.272 11.625 -11.828 1 67.81 270 LEU B O 1
ATOM 4146 N N . ILE B 1 271 ? -3.094 10.32 -11.914 1 70.94 271 ILE B N 1
ATOM 4147 C CA . ILE B 1 271 ? -2.459 9.406 -12.859 1 70.94 271 ILE B CA 1
ATOM 4148 C C . ILE B 1 271 ? -2.098 10.156 -14.141 1 70.94 271 ILE B C 1
ATOM 4150 O O . ILE B 1 271 ? -0.983 10.023 -14.648 1 70.94 271 ILE B O 1
ATOM 4154 N N . ILE B 1 272 ? -2.994 10.961 -14.516 1 75 272 ILE B N 1
ATOM 4155 C CA . ILE B 1 272 ? -2.764 11.719 -15.734 1 75 272 ILE B CA 1
ATOM 4156 C C . ILE B 1 272 ? -1.594 12.68 -15.531 1 75 272 ILE B C 1
ATOM 4158 O O . ILE B 1 272 ? -0.706 12.773 -16.391 1 75 272 ILE B O 1
ATOM 4162 N N . PHE B 1 273 ? -1.637 13.289 -14.438 1 71.88 273 PHE B N 1
ATOM 4163 C CA . PHE B 1 273 ? -0.571 14.234 -14.125 1 71.88 273 PHE B CA 1
ATOM 4164 C C . PHE B 1 273 ? 0.777 13.523 -14.055 1 71.88 273 PHE B C 1
ATOM 4166 O O . PHE B 1 273 ? 1.769 14.016 -14.602 1 71.88 273 PHE B O 1
ATOM 4173 N N . LEU B 1 274 ? 0.786 12.43 -13.469 1 71.12 274 LEU B N 1
ATOM 4174 C CA . LEU B 1 274 ? 2.039 11.711 -13.289 1 71.12 274 LEU B CA 1
ATOM 4175 C C . LEU B 1 274 ? 2.566 11.195 -14.625 1 71.12 274 LEU B C 1
ATOM 4177 O O . LEU B 1 274 ? 3.781 11.102 -14.82 1 71.12 274 LEU B O 1
ATOM 4181 N N . ILE B 1 275 ? 1.611 10.914 -15.43 1 70.31 275 ILE B N 1
ATOM 4182 C CA . ILE B 1 275 ? 1.992 10.422 -16.75 1 70.31 275 ILE B CA 1
ATOM 4183 C C . ILE B 1 275 ? 2.566 11.57 -17.578 1 70.31 275 ILE B C 1
ATOM 4185 O O . ILE B 1 275 ? 3.537 11.383 -18.312 1 70.31 275 ILE B O 1
ATOM 4189 N N . LEU B 1 276 ? 2.041 12.703 -17.297 1 72.81 276 LEU B N 1
ATOM 4190 C CA . LEU B 1 276 ? 2.436 13.844 -18.109 1 72.81 276 LEU B CA 1
ATOM 4191 C C . LEU B 1 276 ? 3.658 14.539 -17.531 1 72.81 276 LEU B C 1
ATOM 4193 O O . LEU B 1 276 ? 4.453 15.141 -18.25 1 72.81 276 LEU B O 1
ATOM 4197 N N . ARG B 1 277 ? 3.822 14.5 -16.172 1 70.38 277 ARG B N 1
ATOM 4198 C CA . ARG B 1 277 ? 4.941 15.148 -15.5 1 70.38 277 ARG B CA 1
ATOM 4199 C C . ARG B 1 277 ? 5.484 14.289 -14.367 1 70.38 277 ARG B C 1
ATOM 4201 O O . ARG B 1 277 ? 5.316 14.617 -13.195 1 70.38 277 ARG B O 1
ATOM 4208 N N . PRO B 1 278 ? 6.246 13.414 -14.789 1 62.91 278 PRO B N 1
ATOM 4209 C CA . PRO B 1 278 ? 6.691 12.43 -13.797 1 62.91 278 PRO B CA 1
ATOM 4210 C C . PRO B 1 278 ? 7.625 13.023 -12.75 1 62.91 278 PRO B C 1
ATOM 4212 O O . PRO B 1 278 ? 7.848 12.422 -11.703 1 62.91 278 PRO B O 1
ATOM 4215 N N . GLN B 1 279 ? 8.219 14.18 -13 1 64.62 279 GLN B N 1
ATOM 4216 C CA . GLN B 1 279 ? 9.18 14.742 -12.055 1 64.62 279 GLN B CA 1
ATOM 4217 C C . GLN B 1 279 ? 8.484 15.648 -11.039 1 64.62 279 GLN B C 1
ATOM 4219 O O . GLN B 1 279 ? 9.086 16.047 -10.039 1 64.62 279 GLN B O 1
ATOM 4224 N N . GLY B 1 280 ? 7.27 15.57 -10.781 1 59.38 280 GLY B N 1
ATOM 4225 C CA . GLY B 1 280 ? 6.547 16.469 -9.898 1 59.38 280 GLY B CA 1
ATOM 4226 C C . GLY B 1 280 ? 6.77 17.938 -10.227 1 59.38 280 GLY B C 1
ATOM 4227 O O . GLY B 1 280 ? 7.398 18.266 -11.234 1 59.38 280 GLY B O 1
ATOM 4228 N N . LEU B 1 281 ? 6.059 18.844 -9.672 1 57.03 281 LEU B N 1
ATOM 4229 C CA . LEU B 1 281 ? 6.16 20.266 -9.938 1 57.03 281 LEU B CA 1
ATOM 4230 C C . LEU B 1 281 ? 7.48 20.828 -9.422 1 57.03 281 LEU B C 1
ATOM 4232 O O . LEU B 1 281 ? 8.086 21.703 -10.055 1 57.03 281 LEU B O 1
ATOM 4236 N N . VAL B 1 282 ? 7.93 20.359 -8.125 1 53.69 282 VAL B N 1
ATOM 4237 C CA . VAL B 1 282 ? 9.125 20.938 -7.508 1 53.69 282 VAL B CA 1
ATOM 4238 C C . VAL B 1 282 ? 10.227 19.875 -7.453 1 53.69 282 VAL B C 1
ATOM 4240 O O . VAL B 1 282 ? 10.609 19.422 -6.375 1 53.69 282 VAL B O 1
ATOM 4243 N N . GLY B 1 283 ? 10.141 18.781 -8.125 1 49.25 283 GLY B N 1
ATOM 4244 C CA . GLY B 1 283 ? 11.227 17.812 -8.062 1 49.25 283 GLY B CA 1
ATOM 4245 C C . GLY B 1 283 ? 12.602 18.453 -8.094 1 49.25 283 GLY B C 1
ATOM 4246 O O . GLY B 1 283 ? 12.93 19.188 -9.031 1 49.25 283 GLY B O 1
ATOM 4247 N N . ARG B 1 284 ? 13 18.953 -6.91 1 44.22 284 ARG B N 1
ATOM 4248 C CA . ARG B 1 284 ? 14.375 19.438 -6.832 1 44.22 284 ARG B CA 1
ATOM 4249 C C . ARG B 1 284 ? 15.336 18.484 -7.535 1 44.22 284 ARG B C 1
ATOM 4251 O O . ARG B 1 284 ? 15.203 17.266 -7.418 1 44.22 284 ARG B O 1
ATOM 4258 N N . LYS B 1 285 ? 16.016 18.797 -8.633 1 38.5 285 LYS B N 1
ATOM 4259 C CA . LYS B 1 285 ? 17.344 18.344 -9.016 1 38.5 285 LYS B CA 1
ATOM 4260 C C . LYS B 1 285 ? 18.172 17.984 -7.785 1 38.5 285 LYS B C 1
ATOM 4262 O O . LYS B 1 285 ? 19.406 17.906 -7.863 1 38.5 285 LYS B O 1
ATOM 4267 N N . GLY B 1 286 ? 17.672 17.75 -6.691 1 31.03 286 GLY B N 1
ATOM 4268 C CA . GLY B 1 286 ? 18.844 17.609 -5.828 1 31.03 286 GLY B CA 1
ATOM 4269 C C . GLY B 1 286 ? 19.781 16.5 -6.285 1 31.03 286 GLY B C 1
ATOM 4270 O O . GLY B 1 286 ? 20.641 16.734 -7.148 1 31.03 286 GLY B O 1
ATOM 4271 N N . PHE B 1 287 ? 20.156 15.273 -5.199 1 27.8 287 PHE B N 1
ATOM 4272 C CA . PHE B 1 287 ? 21.438 14.609 -5 1 27.8 287 PHE B CA 1
ATOM 4273 C C . PHE B 1 287 ? 21.703 13.586 -6.102 1 27.8 287 PHE B C 1
ATOM 4275 O O . PHE B 1 287 ? 21.156 12.484 -6.07 1 27.8 287 PHE B O 1
ATOM 4282 N N . GLU B 1 288 ? 21.609 13.766 -7.367 1 22.56 288 GLU B N 1
ATOM 4283 C CA . GLU B 1 288 ? 22.672 13 -8 1 22.56 288 GLU B CA 1
ATOM 4284 C C . GLU B 1 288 ? 24.047 13.414 -7.457 1 22.56 288 GLU B C 1
ATOM 4286 O O . GLU B 1 288 ? 24.266 14.586 -7.145 1 22.56 288 GLU B O 1
#

InterPro domains:
  IPR001851 ABC transporter, permease [PF02653] (7-275)
  IPR052157 Branched-chain amino acid transport system permease [PTHR11795] (3-286)
  IPR052157 Branched-chain amino acid transport system permease [cd06582] (10-281)

Solvent-accessible surface area (backbone atoms only — not comparable to full-atom values): 27384 Å² total; per-residue (Å²): 105,68,64,58,42,34,50,52,49,8,50,36,46,4,30,43,42,15,26,37,14,38,17,54,23,46,28,28,46,52,63,70,43,68,64,55,32,49,14,42,36,17,42,50,20,20,49,50,25,45,48,43,26,72,74,67,65,41,58,60,73,58,34,38,71,50,29,32,58,54,27,19,52,50,27,22,49,47,28,56,71,49,47,60,66,30,64,86,40,59,69,67,48,47,39,39,46,26,40,41,51,24,52,52,52,38,50,50,40,31,70,74,65,35,66,56,74,41,70,57,74,62,84,72,68,80,52,63,48,72,55,95,86,35,74,44,46,42,59,52,51,49,37,25,53,49,24,47,46,51,47,48,48,50,52,48,39,42,71,69,35,71,66,21,46,50,44,51,40,36,43,74,35,50,69,61,27,45,75,73,67,46,61,60,70,58,47,48,12,49,43,32,5,53,17,29,12,34,16,10,31,36,13,34,45,44,25,65,76,40,71,41,34,54,77,47,18,63,58,50,34,48,50,26,43,48,16,27,45,37,14,19,71,56,34,68,67,18,12,43,52,13,9,32,50,51,21,36,53,26,32,49,38,24,73,74,66,33,71,86,43,16,62,60,49,38,44,51,49,46,46,50,46,39,56,74,42,53,60,30,80,51,50,70,85,55,93,117,106,69,64,59,44,33,50,52,48,8,52,35,46,3,30,43,42,13,25,40,13,38,17,54,23,45,28,28,46,52,62,71,42,69,66,56,29,51,16,41,36,18,42,49,19,20,48,49,25,45,49,42,27,72,75,66,65,41,58,59,73,58,34,39,70,51,30,31,58,52,27,20,52,51,27,23,48,47,28,56,70,47,46,61,65,30,63,85,39,57,67,64,48,47,37,40,43,26,39,41,52,24,51,52,51,39,50,50,40,30,70,74,65,36,67,56,76,40,72,56,73,60,84,71,68,79,53,63,49,70,55,94,87,36,74,45,46,42,60,51,51,50,38,25,53,49,26,46,47,52,49,48,48,49,52,48,40,44,70,70,35,71,66,20,44,50,45,52,39,36,42,75,36,52,68,60,28,44,75,71,68,46,61,60,69,58,47,50,12,50,43,32,5,51,16,29,11,35,16,11,32,35,13,35,44,44,24,64,77,38,69,40,34,55,77,47,18,63,57,50,37,48,49,24,42,49,18,27,44,36,12,16,71,58,36,68,67,20,11,44,51,13,10,32,51,52,21,38,53,27,31,51,38,24,73,74,66,34,71,86,42,17,63,60,48,39,44,49,48,46,46,51,44,38,56,74,41,51,59,31,80,46,50,70,79,65,92,121

Foldseek 3Di:
DLVVLLLVQLLLQLLLLLLLQQLQLLLCLQLVARQLLLLLLLLVLLVQLVVCCVVVVDDLVVSLVVLLVVQLVVQLCCLLPPVVVCSPPDRVVRVVVNVVVNVVSLVVCCVVVNQDWAADARVVQQAWDDDPRHTGGPLSVVLSVVSVVLLVVVVCCLPPPPLNVLSVVSSVPVVVSVVVVRPSSNSSSSSRSNSSSSSSSSSSSVRNPDIRGSVCSNLSSVSSVLQCQQQHGPDSRSSSVSSSVLSSQLSVCCSVPNNVCSSVSSVVVSVVVCVVPVCHPCNPPPPD/DLVVLLLVQLLLQLLLLLLLQQLQLLLCLQLVARQLLLLLLLLVLLVQLVVCCVVVVDDLVVSLVVLLVVQLVVQLCCLLPPVVVCSPPDRVVRVVVNVVVNVVSLVVCCVVVNQDWDADDRVVQQAWDDDPRHTGGPLSVVLSVVSVVLLVVVVCCLPPPPLNVLSVVSSVPVVVSVVVVRPSSNSSSSSRSNSSSSSSSSSSSVRNPDIRGSVCSNLSSVSSVLQCQQQHRPDSRSSSVSSSVLSSQLSVCCSVPNNVCSSVSSVVVSVVCCVVPVCHPCNPPPDD

Nearest PDB structures (foldseek):
  1l7v-assembly1_B  TM=5.503E-01  e=3.837E-03  Escherichia coli
  4dbl-assembly2_F  TM=5.366E-01  e=6.377E-03  Escherichia coli K-12
  4dbl-assembly2_F  TM=5.383E-01  e=5.977E-03  Escherichia coli K-12

Secondary structure (DSSP, 8-state):
-HHHHHHHHHHHHHHHHHHHHHHHHHHHHHH----TTHHHHHHHHHHHHHHHHHHH---HHHHHHHHHHHHHHHHHHHHHHTGGGGTTS-HHHHHHHHHHHHHHHHHHHHHHH-S--B----SS---EEEETTEEEEHHHHHHHHHHHHHHHHHHHHHHHSHHHHHHHHHHH-HHHHHHTT--HHHHHHHHHHHHHHHHHHHHHHHHTTS-B-GGGHHHHHHHHHHHHHHH-TT-HHHHHHHHHHHHHHHHHHHHHH-GGGHHHHHHHHHHHHHHH-TT-SS------/-HHHHHHHHHHHHHHHHHHHHHHHHHHHHHH----TTHHHHHHHHHHHHHHHHHHH---HHHHHHHHHHHHHHHHHHHHHHTGGGGTTS-HHHHHHHHHHHHHHHHHHHHHHH-S--B----SS---EEEETTEEEEHHHHHHHHHHHHHHHHHHHHHHHSHHHHHHHHHHH-HHHHHHTT--HHHHHHHHHHHHHHHHHHHHHHHHTTS-B-GGGHHHHHHHHHHHHHHH-TT-HHHHHHHHHHHHHHHHHHHHHH-GGGHHHHHHHHHHHHHHH-TT-SS------

pLDDT: mean 87.38, std 11.72, range [22.56, 98.56]